Protein AF-A0A8C6W165-F1 (afdb_monomer_lite)

Foldseek 3Di:
DVVLVVVLVVCVVVVVVVVNVVSVCCCLVPDPQVVLVVVVHDRQFDPDPDDGDRPPVSVVVSVVVVVVVVVVVVVVVVVVVVVVVVVVVVVVVVVVVVVVVVVVVVVVVVVVVVVVVVVVVVVVVVVVVVVVVVVVVVVVVVVVVVVVVVVVVVVVVVVVVVVVVVVVVVVVVVVVVVVVVPVPDDDPDDDPDDPPNDDDPDDDPVVVVVVVVVVVVVVVVVVVVVVVVVVVVVVVVVVVVVVVVVLVVVVVVLVVVVVVVVPDDDDDDDDDDDDDDPDDPPSVVSVVVVVVVVVVVVVVVVVVVVVVVVVVVVVVVVVVVVVPPDDDDDDDPVVVVVVVVVVVVVVVVVVVVVVVVVVVVVVVVPDDDPPVVVVVVVVVVVVVVVVVVVVVVVVVVVVVVVVVVVVVVVVVVVVVVVVVVVVVVVVVVVVVVVVVVVPPPPDDDDDDDDDDDDDDDDDDDDDDDDDDDDDDDDDDDDDDDDDDDDDDDDDDDDDDDDDDPPVPPPPPPDDDPPPPPVVVVVVVVVVVVVPD

Secondary structure (DSSP, 8-state):
-HHHHHHHHHHHHTT-HHHHHHHHHHHHHHS-HHHHHHTTPPPS----SS-----HHHHHHHHHHHHHHHHHHHHHHHHHHHHHHHHHHHHHHHHHHHHHHHHHHHHHHHHHHHHHHHHHHHHHHHHHHHHHHHHHHHHHHHHHHHHHHHHHHHHHHHHHHHHHHHHHHHHHHHHHHHHHHT-S----------TT--------HHHHHHHHHHHHHHHHHHHHHHHHHHHHHHHHHHHHHHHHHHHHHHHHHHHHHHHHTTSS---------------SSHHHHHHHHHHHHHHHHHHHHHHHHHHHHHHHHHHHHHHHHTTS-S------HHHHHHHHHHHHHHHHHHHHHHHHHHHHHHHHHTS---HHHHHHHHHHHHHHHHHHHHHHHHHHHHHHHHHHHHHHHHHHHHHHHHHHHHHHHHHHHHHHHHHHHHH-S-------------------------------------------------------PPPPTTTTSSSSS-----SSHHHHHHHHHHHHTT--

pLDDT: mean 71.34, std 24.35, range [23.73, 98.62]

Sequence (532 aa):
MILCCSLVLLLFCKGNTYFILHIISFFVLFLPVQEVSSLGLPPVWSELDGSSVLNVVAVLNRMYDLIQLHHKSLRTVENMEVEQLKLNSNVDFLKLTTTRLKEQLDVSKRENTGLLERERQLLLKVKSLQNCLKNEKEEVQKLQNIIASRASQYNHDMKRKEREFNKLKERLNQLLADKKERKQAIDVLNNIGRADGKRSLWKTEKTEAKHEGEMYKTLLNDYDSRQRELVLENAELKKVLHQMKKEMMSVLRSRKLSLRGEKADLSGTQAASEEDEEEVFDSELTCVHAREKLTNSIRLQWRRLKSHVERLDSQVSLTQMSKSTTGDPVPPRETCEKEMERLKLEIQQCKDFIQTQQHHLQQKLSTPCDEDAALLLNDSYMLQEKERLRGEWKNLEEQRTIFEKERSNFTEAAIRLSHERKVFEEDRATWLKHHFLSLSPFENSIKPQLSKSSSAILICECLSLNYSEADSSAQLAPEKLSSCYSNSTSSPSAFITSPSISNLQHTLDLIPENGYRVFICILISEAFMYCI

Radius of gyration: 58.94 Å; chains: 1; bounding box: 131×99×182 Å

InterPro domains:
  IPR021622 Afadin/alpha-actinin-binding [PF11559] (38-174)
  IPR052300 Adhesion and Centrosome-associated Protein [PTHR46507] (34-514)

Organism: Nothobranchius furzeri (NCBI:txid105023)

Structure (mmCIF, N/CA/C/O backbone):
data_AF-A0A8C6W165-F1
#
_entry.id   AF-A0A8C6W165-F1
#
loop_
_atom_site.group_PDB
_atom_site.id
_atom_site.type_symbol
_atom_site.label_atom_id
_atom_site.label_alt_id
_atom_site.label_comp_id
_atom_site.label_asym_id
_atom_site.label_entity_id
_atom_site.label_seq_id
_atom_site.pdbx_PDB_ins_code
_atom_site.Cartn_x
_atom_site.Cartn_y
_atom_site.Cartn_z
_atom_site.occupancy
_atom_site.B_iso_or_equiv
_atom_site.auth_seq_id
_atom_site.auth_comp_id
_atom_site.auth_asym_id
_atom_site.auth_atom_id
_atom_site.pdbx_PDB_model_num
ATOM 1 N N . MET A 1 1 ? 48.925 -4.201 -69.717 1.00 49.72 1 MET A N 1
ATOM 2 C CA . MET A 1 1 ? 48.669 -3.456 -70.973 1.00 49.72 1 MET A CA 1
ATOM 3 C C . MET A 1 1 ? 48.558 -1.943 -70.792 1.00 49.72 1 MET A C 1
ATOM 5 O O . MET A 1 1 ? 49.385 -1.242 -71.353 1.00 49.72 1 MET A O 1
ATOM 9 N N . ILE A 1 2 ? 47.596 -1.411 -70.027 1.00 48.66 2 ILE A N 1
ATOM 10 C CA . ILE A 1 2 ? 47.367 0.049 -69.945 1.00 48.66 2 ILE A CA 1
ATOM 11 C C . ILE A 1 2 ? 48.570 0.824 -69.388 1.00 48.66 2 ILE A C 1
ATOM 13 O O . ILE A 1 2 ? 48.956 1.818 -69.987 1.00 48.66 2 ILE A O 1
ATOM 17 N N . LEU A 1 3 ? 49.242 0.328 -68.339 1.00 48.75 3 LEU A N 1
ATOM 18 C CA . LEU A 1 3 ? 50.500 0.913 -67.841 1.00 48.75 3 LEU A CA 1
ATOM 19 C C . LEU A 1 3 ? 51.578 1.015 -68.929 1.00 48.75 3 LEU A C 1
ATOM 21 O O . LEU A 1 3 ? 52.300 2.004 -68.986 1.00 48.75 3 LEU A O 1
ATOM 25 N N . CYS A 1 4 ? 51.650 0.035 -69.830 1.00 52.03 4 CYS A N 1
ATOM 26 C CA . CYS A 1 4 ? 52.567 0.073 -70.963 1.00 52.03 4 CYS A CA 1
ATOM 27 C C . CYS A 1 4 ? 52.105 1.067 -72.040 1.00 52.03 4 CYS A C 1
ATOM 29 O O . CYS A 1 4 ? 52.939 1.808 -72.539 1.00 52.03 4 CYS A O 1
ATOM 31 N N . CYS A 1 5 ? 50.808 1.161 -72.359 1.00 52.84 5 CYS A N 1
ATOM 32 C CA . CYS A 1 5 ? 50.283 2.178 -73.286 1.00 52.84 5 CYS A CA 1
ATOM 33 C C . CYS A 1 5 ? 50.481 3.609 -72.755 1.00 52.84 5 CYS A C 1
ATOM 35 O O . CYS A 1 5 ? 50.868 4.499 -73.511 1.00 52.84 5 CYS A O 1
ATOM 37 N N . SER A 1 6 ? 50.285 3.831 -71.452 1.00 51.88 6 SER A N 1
ATOM 38 C CA . SER A 1 6 ? 50.582 5.104 -70.787 1.00 51.88 6 SER A CA 1
ATOM 39 C C . SER A 1 6 ? 52.080 5.413 -70.808 1.00 51.88 6 SER A C 1
ATOM 41 O O . SER A 1 6 ? 52.456 6.554 -71.062 1.00 51.88 6 SER A O 1
ATOM 43 N N . LEU A 1 7 ? 52.942 4.406 -70.624 1.00 58.00 7 LEU A N 1
ATOM 44 C CA . LEU A 1 7 ? 54.395 4.545 -70.750 1.00 58.00 7 LEU A CA 1
ATOM 45 C C . LEU A 1 7 ? 54.814 4.898 -72.190 1.00 58.00 7 LEU A C 1
ATOM 47 O O . LEU A 1 7 ? 55.673 5.755 -72.372 1.00 58.00 7 LEU A O 1
ATOM 51 N N . VAL A 1 8 ? 54.170 4.310 -73.208 1.00 57.06 8 VAL A N 1
ATOM 52 C CA . VAL A 1 8 ? 54.389 4.630 -74.635 1.00 57.06 8 VAL A CA 1
ATOM 53 C C . VAL A 1 8 ? 54.023 6.081 -74.942 1.00 57.06 8 VAL A C 1
ATOM 55 O O . VAL A 1 8 ? 54.823 6.786 -75.551 1.00 57.06 8 VAL A O 1
ATOM 58 N N . LEU A 1 9 ? 52.863 6.556 -74.478 1.00 54.78 9 LEU A N 1
ATOM 59 C CA . LEU A 1 9 ? 52.437 7.955 -74.634 1.00 54.78 9 LEU A CA 1
ATOM 60 C C . LEU A 1 9 ? 53.373 8.935 -73.905 1.00 54.78 9 LEU A C 1
ATOM 62 O O . LEU A 1 9 ? 53.714 9.987 -74.444 1.00 54.78 9 LEU A O 1
ATOM 66 N N . LEU A 1 10 ? 53.844 8.576 -72.707 1.00 56.03 10 LEU A N 1
ATOM 67 C CA . LEU A 1 10 ? 54.761 9.407 -71.921 1.00 56.03 10 LEU A CA 1
ATOM 68 C C . LEU A 1 10 ? 56.166 9.482 -72.545 1.00 56.03 10 LEU A C 1
ATOM 70 O O . LEU A 1 10 ? 56.818 10.526 -72.491 1.00 56.03 10 LEU A O 1
ATOM 74 N N . LEU A 1 11 ? 56.622 8.391 -73.168 1.00 57.50 11 LEU A N 1
ATOM 75 C CA . LEU A 1 11 ? 57.872 8.337 -73.931 1.00 57.50 11 LEU A CA 1
ATOM 76 C C . LEU A 1 11 ? 57.763 9.084 -75.271 1.00 57.50 11 LEU A C 1
ATOM 78 O O . LEU A 1 11 ? 58.738 9.718 -75.678 1.00 57.50 11 LEU A O 1
ATOM 82 N N . PHE A 1 12 ? 56.576 9.093 -75.896 1.00 57.16 12 PHE A N 1
ATOM 83 C CA . PHE A 1 12 ? 56.252 9.883 -77.094 1.00 57.16 12 PHE A CA 1
ATOM 84 C C . PHE A 1 12 ? 56.330 11.388 -76.839 1.00 57.16 12 PHE A C 1
ATOM 86 O O . PHE A 1 12 ? 57.016 12.093 -77.575 1.00 57.16 12 PHE A O 1
ATOM 93 N N . CYS A 1 13 ? 55.755 11.876 -75.736 1.00 54.22 13 CYS A N 1
ATOM 94 C CA . CYS A 1 13 ? 55.865 13.288 -75.350 1.00 54.22 13 CYS A CA 1
ATOM 95 C C . CYS A 1 13 ? 57.294 13.727 -74.979 1.00 54.22 13 CYS A C 1
ATOM 97 O O . CYS A 1 13 ? 57.603 14.913 -75.056 1.00 54.22 13 CYS A O 1
ATOM 99 N N . LYS A 1 14 ? 58.176 12.796 -74.587 1.00 61.28 14 LYS A N 1
ATOM 100 C CA . LYS A 1 14 ? 59.589 13.075 -74.267 1.00 61.28 14 LYS A CA 1
ATOM 101 C C . LYS A 1 14 ? 60.542 12.942 -75.464 1.00 61.28 14 LYS A C 1
ATOM 103 O O . LYS A 1 14 ? 61.747 13.077 -75.280 1.00 61.28 14 LYS A O 1
ATOM 108 N N . GLY A 1 15 ? 60.035 12.678 -76.673 1.00 51.34 15 GLY A N 1
ATOM 109 C CA . GLY A 1 15 ? 60.843 12.625 -77.901 1.00 51.34 15 GLY A CA 1
ATOM 110 C C . GLY A 1 15 ? 61.752 11.395 -78.037 1.00 51.34 15 GLY A C 1
ATOM 111 O O . GLY A 1 15 ? 62.608 11.364 -78.918 1.00 51.34 15 GLY A O 1
ATOM 112 N N . ASN A 1 16 ? 61.574 10.363 -77.206 1.00 60.22 16 ASN A N 1
ATOM 113 C CA . ASN A 1 16 ? 62.401 9.151 -77.233 1.00 60.22 16 ASN A CA 1
ATOM 114 C C . ASN A 1 16 ? 61.853 8.121 -78.238 1.00 60.22 16 ASN A C 1
ATOM 116 O O . ASN A 1 16 ? 61.288 7.091 -77.870 1.00 60.22 16 ASN A O 1
ATOM 120 N N . THR A 1 17 ? 62.038 8.392 -79.531 1.00 55.47 17 THR A N 1
ATOM 121 C CA . THR A 1 17 ? 61.533 7.578 -80.657 1.00 55.47 17 THR A CA 1
ATOM 122 C C . THR A 1 17 ? 62.023 6.126 -80.662 1.00 55.47 17 THR A C 1
ATOM 124 O O . THR A 1 17 ? 61.261 5.226 -81.013 1.00 55.47 17 THR A O 1
ATOM 127 N N . TYR A 1 18 ? 63.246 5.861 -80.194 1.00 56.12 18 TYR A N 1
ATOM 128 C CA . TYR A 1 18 ? 63.815 4.507 -80.130 1.00 56.12 18 TYR A CA 1
ATOM 129 C C . TYR A 1 18 ? 63.124 3.595 -79.107 1.00 56.12 18 TYR A C 1
ATOM 131 O O . TYR A 1 18 ? 62.830 2.438 -79.402 1.00 56.12 18 TYR A O 1
ATOM 139 N N . PHE A 1 19 ? 62.816 4.115 -77.918 1.00 56.06 19 PHE A N 1
ATOM 140 C CA . PHE A 1 19 ? 62.120 3.342 -76.884 1.00 56.06 19 PHE A CA 1
ATOM 141 C C . PHE A 1 19 ? 60.661 3.071 -77.262 1.00 56.06 19 PHE A C 1
ATOM 143 O O . PHE A 1 19 ? 60.118 2.020 -76.933 1.00 56.06 19 PHE A O 1
ATOM 150 N N . ILE A 1 20 ? 60.042 3.987 -78.005 1.00 57.22 20 ILE A N 1
ATOM 151 C CA . ILE A 1 20 ? 58.680 3.839 -78.520 1.00 57.22 20 ILE A CA 1
ATOM 152 C C . ILE A 1 20 ? 58.615 2.717 -79.553 1.00 57.22 20 ILE A C 1
ATOM 154 O O . ILE A 1 20 ? 57.743 1.862 -79.440 1.00 57.22 20 ILE A O 1
ATOM 158 N N . LEU A 1 21 ? 59.555 2.657 -80.507 1.00 55.78 21 LEU A N 1
ATOM 159 C CA . LEU A 1 21 ? 59.621 1.546 -81.463 1.00 55.78 21 LEU A CA 1
ATOM 160 C C . LEU A 1 21 ? 59.830 0.201 -80.761 1.00 55.78 21 LEU A C 1
ATOM 162 O O . LEU A 1 21 ? 59.211 -0.784 -81.150 1.00 55.78 21 LEU A O 1
ATOM 166 N N . HIS A 1 22 ? 60.658 0.153 -79.715 1.00 58.59 22 HIS A N 1
ATOM 167 C CA . HIS A 1 22 ? 60.914 -1.081 -78.973 1.00 58.59 22 HIS A CA 1
ATOM 168 C C . HIS A 1 22 ? 59.699 -1.547 -78.162 1.00 58.59 22 HIS A C 1
ATOM 170 O O . HIS A 1 22 ? 59.409 -2.741 -78.133 1.00 58.59 22 HIS A O 1
ATOM 176 N N . ILE A 1 23 ? 58.960 -0.623 -77.540 1.00 58.59 23 ILE A N 1
ATOM 177 C CA . ILE A 1 23 ? 57.744 -0.966 -76.793 1.00 58.59 23 ILE A CA 1
ATOM 178 C C . ILE A 1 23 ? 56.593 -1.304 -77.742 1.00 58.59 23 ILE A C 1
ATOM 180 O O . ILE A 1 23 ? 55.855 -2.238 -77.456 1.00 58.59 23 ILE A O 1
ATOM 184 N N . ILE A 1 24 ? 56.457 -0.613 -78.880 1.00 57.88 24 ILE A N 1
ATOM 185 C CA . ILE A 1 24 ? 55.482 -0.962 -79.925 1.00 57.88 24 ILE A CA 1
ATOM 186 C C . ILE A 1 24 ? 55.822 -2.328 -80.523 1.00 57.88 24 ILE A C 1
ATOM 188 O O . ILE A 1 24 ? 54.928 -3.150 -80.651 1.00 57.88 24 ILE A O 1
ATOM 192 N N . SER A 1 25 ? 57.091 -2.610 -80.824 1.00 56.66 25 SER A N 1
ATOM 193 C CA . SER A 1 25 ? 57.541 -3.923 -81.308 1.00 56.66 25 SER A CA 1
ATOM 194 C C . SER A 1 25 ? 57.253 -5.027 -80.286 1.00 56.66 25 SER A C 1
ATOM 196 O O . SER A 1 25 ? 56.673 -6.051 -80.631 1.00 56.66 25 SER A O 1
ATOM 198 N N . PHE A 1 26 ? 57.535 -4.782 -79.002 1.00 58.34 26 PHE A N 1
ATOM 199 C CA . PHE A 1 26 ? 57.177 -5.693 -77.915 1.00 58.34 26 PHE A CA 1
ATOM 200 C C . PHE A 1 26 ? 55.651 -5.859 -77.777 1.00 58.34 26 PHE A C 1
ATOM 202 O O . PHE A 1 26 ? 55.167 -6.962 -77.587 1.00 58.34 26 PHE A O 1
ATOM 209 N N . PHE A 1 27 ? 54.852 -4.806 -77.945 1.00 58.66 27 PHE A N 1
ATOM 210 C CA . PHE A 1 27 ? 53.387 -4.912 -77.926 1.00 58.66 27 PHE A CA 1
ATOM 211 C C . PHE A 1 27 ? 52.831 -5.679 -79.126 1.00 58.66 27 PHE A C 1
ATOM 213 O O . PHE A 1 27 ? 51.920 -6.480 -78.981 1.00 58.66 27 PHE A O 1
ATOM 220 N N . VAL A 1 28 ? 53.373 -5.433 -80.313 1.00 57.94 28 VAL A N 1
ATOM 221 C CA . VAL A 1 28 ? 52.903 -6.003 -81.576 1.00 57.94 28 VAL A CA 1
ATOM 222 C C . VAL A 1 28 ? 53.324 -7.472 -81.714 1.00 57.94 28 VAL A C 1
ATOM 224 O O . VAL A 1 28 ? 52.567 -8.256 -82.280 1.00 57.94 28 VAL A O 1
ATOM 227 N N . LEU A 1 29 ? 54.481 -7.863 -81.165 1.00 55.69 29 LEU A N 1
ATOM 228 C CA . LEU A 1 29 ? 54.996 -9.239 -81.220 1.00 55.69 29 LEU A CA 1
ATOM 229 C C . LEU A 1 29 ? 54.637 -10.102 -79.999 1.00 55.69 29 LEU A C 1
ATOM 231 O O . LEU A 1 29 ? 54.597 -11.321 -80.136 1.00 55.69 29 LEU A O 1
ATOM 235 N N . PHE A 1 30 ? 54.397 -9.514 -78.820 1.00 52.31 30 PHE A N 1
ATOM 236 C CA . PHE A 1 30 ? 54.213 -10.266 -77.565 1.00 52.31 30 PHE A CA 1
ATOM 237 C C . PHE A 1 30 ? 52.807 -10.189 -76.956 1.00 52.31 30 PHE A C 1
ATOM 239 O O . PHE A 1 30 ? 52.555 -10.897 -75.983 1.00 52.31 30 PHE A O 1
ATOM 246 N N . LEU A 1 31 ? 51.877 -9.391 -77.501 1.00 55.41 31 LEU A N 1
ATOM 247 C CA . LEU A 1 31 ? 50.461 -9.560 -77.163 1.00 55.41 31 LEU A CA 1
ATOM 248 C C . LEU A 1 31 ? 49.891 -10.709 -77.987 1.00 55.41 31 LEU A C 1
ATOM 250 O O . LEU A 1 31 ? 49.778 -10.572 -79.210 1.00 55.41 31 LEU A O 1
ATOM 254 N N . PRO A 1 32 ? 49.517 -11.837 -77.363 1.00 55.16 32 PRO A N 1
ATOM 255 C CA . PRO A 1 32 ? 48.871 -12.904 -78.095 1.00 55.16 32 PRO A CA 1
ATOM 256 C C . PRO A 1 32 ? 47.586 -12.339 -78.707 1.00 55.16 32 PRO A C 1
ATOM 258 O O . PRO A 1 32 ? 46.716 -11.816 -78.013 1.00 55.16 32 PRO A O 1
ATOM 261 N N . VAL A 1 33 ? 47.452 -12.469 -80.028 1.00 57.72 33 VAL A N 1
ATOM 262 C CA . VAL A 1 33 ? 46.254 -12.123 -80.820 1.00 57.72 33 VAL A CA 1
ATOM 263 C C . VAL A 1 33 ? 44.963 -12.680 -80.184 1.00 57.72 33 VAL A C 1
ATOM 265 O O . VAL A 1 33 ? 43.876 -12.123 -80.351 1.00 57.72 33 VAL A O 1
ATOM 268 N N . GLN A 1 34 ? 45.098 -13.740 -79.385 1.00 55.94 34 GLN A N 1
ATOM 269 C CA . GLN A 1 34 ? 44.056 -14.377 -78.589 1.00 55.94 34 GLN A CA 1
ATOM 270 C C . GLN A 1 34 ? 43.494 -13.508 -77.446 1.00 55.94 34 GLN A C 1
ATOM 272 O O . GLN A 1 34 ? 42.291 -13.562 -77.204 1.00 55.94 34 GLN A O 1
ATOM 277 N N . GLU A 1 35 ? 44.303 -12.674 -76.785 1.00 62.69 35 GLU A N 1
ATOM 278 C CA . GLU A 1 35 ? 43.838 -11.748 -75.734 1.00 62.69 35 GLU A CA 1
ATOM 279 C C . GLU A 1 35 ? 43.100 -10.535 -76.312 1.00 62.69 35 GLU A C 1
ATOM 281 O O . GLU A 1 35 ? 42.141 -10.038 -75.732 1.00 62.69 35 GLU A O 1
ATOM 286 N N . VAL A 1 36 ? 43.501 -10.063 -77.493 1.00 65.00 36 VAL A N 1
ATOM 287 C CA . VAL A 1 36 ? 42.789 -8.974 -78.183 1.00 65.00 36 VAL A CA 1
ATOM 288 C C . VAL A 1 36 ? 41.444 -9.473 -78.730 1.00 65.00 36 VAL A C 1
ATOM 290 O O . VAL A 1 36 ? 40.435 -8.772 -78.638 1.00 65.00 36 VAL A O 1
ATOM 293 N N . SER A 1 37 ? 41.408 -10.719 -79.214 1.00 66.25 37 SER A N 1
ATOM 294 C CA . SER A 1 37 ? 40.183 -11.372 -79.694 1.00 66.25 37 SER A CA 1
ATOM 295 C C . SER A 1 37 ? 39.204 -11.702 -78.560 1.00 66.25 37 SER A C 1
ATOM 297 O O . SER A 1 37 ? 37.994 -11.597 -78.755 1.00 66.25 37 SER A O 1
ATOM 299 N N . SER A 1 38 ? 39.689 -12.048 -77.358 1.00 70.50 38 SER A N 1
ATOM 300 C CA . SER A 1 38 ? 38.830 -12.293 -76.186 1.00 70.50 38 SER A CA 1
ATOM 301 C C . SER A 1 38 ? 38.177 -11.019 -75.637 1.00 70.50 38 SER A C 1
ATOM 303 O O . SER A 1 38 ? 37.124 -11.092 -75.007 1.00 70.50 38 SER A O 1
ATOM 305 N N . LEU A 1 39 ? 38.743 -9.847 -75.945 1.00 69.88 39 LEU A N 1
ATOM 306 C CA . LEU A 1 39 ? 38.143 -8.532 -75.694 1.00 69.88 39 LEU A CA 1
ATOM 307 C C . LEU A 1 39 ? 37.155 -8.096 -76.796 1.00 69.88 39 LEU A C 1
ATOM 309 O O . LEU A 1 39 ? 36.634 -6.981 -76.749 1.00 69.88 39 LEU A O 1
ATOM 313 N N . GLY A 1 40 ? 36.889 -8.959 -77.786 1.00 73.12 40 GLY A N 1
ATOM 314 C CA . GLY A 1 40 ? 35.951 -8.707 -78.883 1.00 73.12 40 GLY A CA 1
ATOM 315 C C . GLY A 1 40 ? 36.491 -7.795 -79.990 1.00 73.12 40 GLY A C 1
ATOM 316 O O . GLY A 1 40 ? 35.711 -7.312 -80.811 1.00 73.12 40 GLY A O 1
ATOM 317 N N . LEU A 1 41 ? 37.805 -7.538 -80.027 1.00 73.44 41 LEU A N 1
ATOM 318 C CA . LEU A 1 41 ? 38.436 -6.697 -81.045 1.00 73.44 41 LEU A CA 1
ATOM 319 C C . LEU A 1 41 ? 38.991 -7.557 -82.203 1.00 73.44 41 LEU A C 1
ATOM 321 O O . LEU A 1 41 ? 39.670 -8.552 -81.950 1.00 73.44 41 LEU A O 1
ATOM 325 N N . PRO A 1 42 ? 38.751 -7.187 -83.477 1.00 68.12 42 PRO A N 1
ATOM 326 C CA . PRO A 1 42 ? 39.284 -7.913 -84.632 1.00 68.12 42 PRO A CA 1
ATOM 327 C C . PRO A 1 42 ? 40.824 -7.925 -84.680 1.00 68.12 42 PRO A C 1
ATOM 329 O O . PRO A 1 42 ? 41.439 -6.900 -84.354 1.00 68.12 42 PRO A O 1
ATOM 332 N N . PRO A 1 43 ? 41.454 -9.025 -85.142 1.00 65.88 43 PRO A N 1
ATOM 333 C CA . PRO A 1 43 ? 42.908 -9.148 -85.212 1.00 65.88 43 PRO A CA 1
ATOM 334 C C . PRO A 1 43 ? 43.525 -8.094 -86.143 1.00 65.88 43 PRO A C 1
ATOM 336 O O . PRO A 1 43 ? 42.925 -7.674 -87.131 1.00 65.88 43 PRO A O 1
ATOM 339 N N . VAL A 1 44 ? 44.738 -7.648 -85.806 1.00 61.09 44 VAL A N 1
ATOM 340 C CA . VAL A 1 44 ? 45.430 -6.526 -86.476 1.00 61.09 44 VAL A CA 1
ATOM 341 C C . VAL A 1 44 ? 46.261 -6.979 -87.688 1.00 61.09 44 VAL A C 1
ATOM 343 O O . VAL A 1 44 ? 46.766 -6.156 -88.448 1.00 61.09 44 VAL A O 1
ATOM 346 N N . TRP A 1 45 ? 46.362 -8.293 -87.897 1.00 59.38 45 TRP A N 1
ATOM 347 C CA . TRP A 1 45 ? 47.116 -8.922 -88.976 1.00 59.38 45 TRP A CA 1
ATOM 348 C C . TRP A 1 45 ? 46.157 -9.537 -89.996 1.00 59.38 45 TRP A C 1
ATOM 350 O O . TRP A 1 45 ? 45.213 -10.232 -89.624 1.00 59.38 45 TRP A O 1
ATOM 360 N N . SER A 1 46 ? 46.404 -9.299 -91.281 1.00 53.97 46 SER A N 1
ATOM 361 C CA . SER A 1 46 ? 45.824 -10.085 -92.371 1.00 53.97 46 SER A CA 1
ATOM 362 C C . SER A 1 46 ? 46.965 -10.844 -93.032 1.00 53.97 46 SER A C 1
ATOM 364 O O . SER A 1 46 ? 47.857 -10.220 -93.601 1.00 53.97 46 SER A O 1
ATOM 366 N N . GLU A 1 47 ? 46.970 -12.174 -92.926 1.00 49.97 47 GLU A N 1
ATOM 367 C CA . GLU A 1 47 ? 47.846 -13.013 -93.745 1.00 49.97 47 GLU A CA 1
ATOM 368 C C . GLU A 1 47 ? 47.312 -12.991 -95.176 1.00 49.97 47 GLU A C 1
ATOM 370 O O . GLU A 1 47 ? 46.454 -13.784 -95.557 1.00 49.97 47 GLU A O 1
ATOM 375 N N . LEU A 1 48 ? 47.790 -12.032 -95.962 1.00 48.25 48 LEU A N 1
ATOM 376 C CA . LEU A 1 48 ? 47.686 -12.097 -97.408 1.00 48.25 48 LEU A CA 1
ATOM 377 C C . LEU A 1 48 ? 49.105 -12.013 -97.977 1.00 48.25 48 LEU A C 1
ATOM 379 O O . LEU A 1 48 ? 49.747 -10.970 -97.914 1.00 48.25 48 LEU A O 1
ATOM 383 N N . ASP A 1 49 ? 49.566 -13.155 -98.482 1.00 42.59 49 ASP A N 1
ATOM 384 C CA . ASP A 1 49 ? 50.740 -13.343 -99.339 1.00 42.59 49 ASP A CA 1
ATOM 385 C C . ASP A 1 49 ? 52.099 -12.857 -98.787 1.00 42.59 49 ASP A C 1
ATOM 387 O O . ASP A 1 49 ? 52.606 -11.793 -99.131 1.00 42.59 49 ASP A O 1
ATOM 391 N N . GLY A 1 50 ? 52.731 -13.685 -97.942 1.00 50.88 50 GLY A N 1
ATOM 392 C CA . GLY A 1 50 ? 54.195 -13.748 -97.754 1.00 50.88 50 GLY A CA 1
ATOM 393 C C . GLY A 1 50 ? 54.933 -12.513 -97.208 1.00 50.88 50 GLY A C 1
ATOM 394 O O . GLY A 1 50 ? 56.134 -12.592 -96.958 1.00 50.88 50 GLY A O 1
ATOM 395 N N . SER A 1 51 ? 54.252 -11.389 -96.987 1.00 50.38 51 SER A N 1
ATOM 396 C CA . SER A 1 51 ? 54.809 -10.147 -96.453 1.00 50.38 51 SER A CA 1
ATOM 397 C C . SER A 1 51 ? 53.873 -9.600 -95.380 1.00 50.38 51 SER A C 1
ATOM 399 O O . SER A 1 51 ? 52.801 -9.073 -95.669 1.00 50.38 51 SER A O 1
ATOM 401 N N . SER A 1 52 ? 54.262 -9.739 -94.111 1.00 54.94 52 SER A N 1
ATOM 402 C CA . SER A 1 52 ? 53.511 -9.222 -92.964 1.00 54.94 52 SER A CA 1
ATOM 403 C C . SER A 1 52 ? 53.605 -7.691 -92.903 1.00 54.94 52 SER A C 1
ATOM 405 O O . SER A 1 52 ? 54.367 -7.130 -92.110 1.00 54.94 52 SER A O 1
ATOM 407 N N . VAL A 1 53 ? 52.867 -6.985 -93.760 1.00 57.06 53 VAL A N 1
ATOM 408 C CA . VAL A 1 53 ? 52.816 -5.520 -93.726 1.00 57.06 53 VAL A CA 1
ATOM 409 C C . VAL A 1 53 ? 51.861 -5.087 -92.616 1.00 57.06 53 VAL A C 1
ATOM 411 O O . VAL A 1 53 ? 50.639 -5.154 -92.743 1.00 57.06 53 VAL A O 1
ATOM 414 N N . LEU A 1 54 ? 52.433 -4.641 -91.499 1.00 63.38 54 LEU A N 1
ATOM 415 C CA . LEU A 1 54 ? 51.694 -4.086 -90.370 1.00 63.38 54 LEU A CA 1
ATOM 416 C C . LEU A 1 54 ? 50.982 -2.793 -90.793 1.00 63.38 54 LEU A C 1
ATOM 418 O O . LEU A 1 54 ? 51.621 -1.774 -91.066 1.00 63.38 54 LEU A O 1
ATOM 422 N N . ASN A 1 55 ? 49.650 -2.801 -90.805 1.00 72.12 55 ASN A N 1
ATOM 423 C CA . ASN A 1 55 ? 48.877 -1.593 -91.068 1.00 72.12 55 ASN A CA 1
ATOM 424 C C . ASN A 1 55 ? 48.874 -0.695 -89.818 1.00 72.12 55 ASN A C 1
ATOM 426 O O . ASN A 1 55 ? 48.077 -0.882 -88.899 1.00 72.12 55 ASN A O 1
ATOM 430 N N . VAL A 1 56 ? 49.765 0.300 -89.796 1.00 72.75 56 VAL A N 1
ATOM 431 C CA . VAL A 1 56 ? 49.929 1.252 -88.682 1.00 72.75 56 VAL A CA 1
ATOM 432 C C . VAL A 1 56 ? 48.611 1.945 -88.311 1.00 72.75 56 VAL A C 1
ATOM 434 O O . VAL A 1 56 ? 48.336 2.148 -87.131 1.00 72.75 56 VAL A O 1
ATOM 437 N N . VAL A 1 57 ? 47.758 2.256 -89.293 1.00 75.94 57 VAL A N 1
ATOM 438 C CA . VAL A 1 57 ? 46.443 2.878 -89.059 1.00 75.94 57 VAL A CA 1
ATOM 439 C C . VAL A 1 57 ? 45.495 1.903 -88.355 1.00 75.94 57 VAL A C 1
ATOM 441 O O . VAL A 1 57 ? 44.808 2.291 -87.411 1.00 75.94 57 VAL A O 1
ATOM 444 N N . ALA A 1 58 ? 45.493 0.625 -88.748 1.00 74.12 58 ALA A N 1
ATOM 445 C CA . ALA A 1 58 ? 44.713 -0.412 -88.072 1.00 74.12 58 ALA A CA 1
ATOM 446 C C . ALA A 1 58 ? 45.186 -0.629 -86.624 1.00 74.12 58 ALA A C 1
ATOM 448 O O . ALA A 1 58 ? 44.356 -0.732 -85.724 1.00 74.12 58 ALA A O 1
ATOM 449 N N . VAL A 1 59 ? 46.502 -0.619 -86.376 1.00 73.25 59 VAL A N 1
ATOM 450 C CA . VAL A 1 59 ? 47.078 -0.706 -85.021 1.00 73.25 59 VAL A CA 1
ATOM 451 C C . VAL A 1 59 ? 46.656 0.492 -84.164 1.00 73.25 59 VAL A C 1
ATOM 453 O O . VAL A 1 59 ? 46.194 0.306 -83.039 1.00 73.25 59 VAL A O 1
ATOM 456 N N . LEU A 1 60 ? 46.769 1.719 -84.684 1.00 76.44 60 LEU A N 1
ATOM 457 C CA . LEU A 1 60 ? 46.386 2.942 -83.967 1.00 76.44 60 LEU A CA 1
ATOM 458 C C . LEU A 1 60 ? 44.892 2.969 -83.627 1.00 76.44 60 LEU A C 1
ATOM 460 O O . LEU A 1 60 ? 44.539 3.256 -82.484 1.00 76.44 60 LEU A O 1
ATOM 464 N N . ASN A 1 61 ? 44.027 2.607 -84.577 1.00 81.12 61 ASN A N 1
ATOM 465 C CA . ASN A 1 61 ? 42.585 2.513 -84.341 1.00 81.12 61 ASN A CA 1
ATOM 466 C C . ASN A 1 61 ? 42.253 1.455 -83.278 1.00 81.12 61 ASN A C 1
ATOM 468 O O . ASN A 1 61 ? 41.408 1.693 -82.424 1.00 81.12 61 ASN A O 1
ATOM 472 N N . ARG A 1 62 ? 42.968 0.323 -83.253 1.00 76.25 62 ARG A N 1
ATOM 473 C CA . ARG A 1 62 ? 42.769 -0.726 -82.237 1.00 76.25 62 ARG A CA 1
ATOM 474 C C . ARG A 1 62 ? 43.259 -0.316 -80.857 1.00 76.25 62 ARG A C 1
ATOM 476 O O . ARG A 1 62 ? 42.600 -0.614 -79.865 1.00 76.25 62 ARG A O 1
ATOM 483 N N . MET A 1 63 ? 44.375 0.405 -80.777 1.00 74.69 63 MET A N 1
ATOM 484 C CA . MET A 1 63 ? 44.821 1.006 -79.519 1.00 74.69 63 MET A CA 1
ATOM 485 C C . MET A 1 63 ? 43.818 2.052 -79.022 1.00 74.69 63 MET A C 1
ATOM 487 O O . MET A 1 63 ? 43.525 2.086 -77.829 1.00 74.69 63 MET A O 1
ATOM 491 N N . TYR A 1 64 ? 43.249 2.859 -79.922 1.00 80.19 64 TYR A N 1
ATOM 492 C CA . TYR A 1 64 ? 42.176 3.793 -79.584 1.00 80.19 64 TYR A CA 1
ATOM 493 C C . TYR A 1 64 ? 40.929 3.063 -79.061 1.00 80.19 64 TYR A C 1
ATOM 495 O O . TYR A 1 64 ? 40.451 3.398 -77.977 1.00 80.19 64 TYR A O 1
ATOM 503 N N . ASP A 1 65 ? 40.456 2.024 -79.758 1.00 83.31 65 ASP A N 1
ATOM 504 C CA . ASP A 1 65 ? 39.320 1.193 -79.333 1.00 83.31 65 ASP A CA 1
ATOM 505 C C . ASP A 1 65 ? 39.556 0.582 -77.945 1.00 83.31 65 ASP A C 1
ATOM 507 O O . ASP A 1 65 ? 38.671 0.611 -77.089 1.00 83.31 65 ASP A O 1
ATOM 511 N N . LEU A 1 66 ? 40.766 0.076 -77.689 1.00 82.56 66 LEU A N 1
ATOM 512 C CA . LEU A 1 66 ? 41.136 -0.511 -76.405 1.00 82.56 66 LEU A CA 1
ATOM 513 C C . LEU A 1 66 ? 41.170 0.524 -75.275 1.00 82.56 66 LEU A C 1
ATOM 515 O O . LEU A 1 66 ? 40.696 0.245 -74.175 1.00 82.56 66 LEU A O 1
ATOM 519 N N . ILE A 1 67 ? 41.699 1.724 -75.529 1.00 82.56 67 ILE A N 1
ATOM 520 C CA . ILE A 1 67 ? 41.682 2.823 -74.553 1.00 82.56 67 ILE A CA 1
ATOM 521 C C . ILE A 1 67 ? 40.235 3.228 -74.249 1.00 82.56 67 ILE A C 1
ATOM 523 O O . ILE A 1 67 ? 39.877 3.419 -73.086 1.00 82.56 67 ILE A O 1
ATOM 527 N N . GLN A 1 68 ? 39.374 3.306 -75.268 1.00 87.75 68 GLN A N 1
ATOM 528 C CA . GLN A 1 68 ? 37.952 3.596 -75.079 1.00 87.75 68 GLN A CA 1
ATOM 529 C C . GLN A 1 68 ? 37.240 2.493 -74.288 1.00 87.75 68 GLN A C 1
ATOM 531 O O . GLN A 1 68 ? 36.440 2.799 -73.399 1.00 87.75 68 GLN A O 1
ATOM 536 N N . LEU A 1 69 ? 37.538 1.223 -74.573 1.00 86.56 69 LEU A N 1
ATOM 537 C CA . LEU A 1 69 ? 37.014 0.079 -73.829 1.00 86.56 69 LEU A CA 1
ATOM 538 C C . LEU A 1 69 ? 37.469 0.120 -72.367 1.00 86.56 69 LEU A C 1
ATOM 540 O O . LEU A 1 69 ? 36.642 -0.029 -71.472 1.00 86.56 69 LEU A O 1
ATOM 544 N N . HIS A 1 70 ? 38.745 0.415 -72.116 1.00 85.94 70 HIS A N 1
ATOM 545 C CA . HIS A 1 70 ? 39.280 0.578 -70.769 1.00 85.94 70 HIS A CA 1
ATOM 546 C C . HIS A 1 70 ? 38.595 1.723 -70.013 1.00 85.94 70 HIS A C 1
ATOM 548 O O . HIS A 1 70 ? 38.155 1.523 -68.888 1.00 85.94 70 HIS A O 1
ATOM 554 N N . HIS A 1 71 ? 38.415 2.899 -70.625 1.00 90.38 71 HIS A N 1
ATOM 555 C CA . HIS A 1 71 ? 37.688 4.006 -69.990 1.00 90.38 71 HIS A CA 1
ATOM 556 C C . HIS A 1 71 ? 36.217 3.668 -69.710 1.00 90.38 71 HIS A C 1
ATOM 558 O O . HIS A 1 71 ? 35.660 4.105 -68.704 1.00 90.38 71 HIS A O 1
ATOM 564 N N . LYS A 1 72 ? 35.551 2.911 -70.592 1.00 94.38 72 LYS A N 1
ATOM 565 C CA . LYS A 1 72 ? 34.195 2.402 -70.329 1.00 94.38 72 LYS A CA 1
ATOM 566 C C . LYS A 1 72 ? 34.197 1.424 -69.151 1.00 94.38 72 LYS A C 1
ATOM 568 O O . LYS A 1 72 ? 33.390 1.608 -68.250 1.00 94.38 72 LYS A O 1
ATOM 573 N N . SER A 1 73 ? 35.126 0.467 -69.134 1.00 91.12 73 SER A N 1
ATOM 574 C CA . SER A 1 73 ? 35.291 -0.505 -68.048 1.00 91.12 73 SER A CA 1
ATOM 575 C C . SER A 1 73 ? 35.567 0.178 -66.708 1.00 91.12 73 SER A C 1
ATOM 577 O O . SER A 1 73 ? 34.969 -0.186 -65.700 1.00 91.12 73 SER A O 1
ATOM 579 N N . LEU A 1 74 ? 36.437 1.189 -66.691 1.00 93.50 74 LEU A N 1
ATOM 580 C CA . LEU A 1 74 ? 36.763 1.934 -65.480 1.00 93.50 74 LEU A CA 1
ATOM 581 C C . LEU A 1 74 ? 35.525 2.653 -64.938 1.00 93.50 74 LEU A C 1
ATOM 583 O O . LEU A 1 74 ? 35.168 2.444 -63.787 1.00 93.50 74 LEU A O 1
ATOM 587 N N . ARG A 1 75 ? 34.785 3.370 -65.797 1.00 96.44 75 ARG A N 1
ATOM 588 C CA . ARG A 1 75 ? 33.515 4.005 -65.407 1.00 96.44 75 ARG A CA 1
ATOM 589 C C . ARG A 1 75 ? 32.485 3.004 -64.892 1.00 96.44 75 ARG A C 1
ATOM 591 O O . ARG A 1 75 ? 31.750 3.313 -63.963 1.00 96.44 75 ARG A O 1
ATOM 598 N N . THR A 1 76 ? 32.395 1.809 -65.483 1.00 96.06 76 THR A N 1
ATOM 599 C CA . THR A 1 76 ? 31.484 0.777 -64.966 1.00 96.06 76 THR A CA 1
ATOM 600 C C . THR A 1 76 ? 31.907 0.278 -63.590 1.00 96.06 76 THR A C 1
ATOM 602 O O . THR A 1 76 ? 31.038 0.088 -62.747 1.00 96.06 76 THR A O 1
ATOM 605 N N . VAL A 1 77 ? 33.210 0.109 -63.342 1.00 96.00 77 VAL A N 1
ATOM 606 C CA . VAL A 1 77 ? 33.734 -0.285 -62.025 1.00 96.00 77 VAL A CA 1
ATOM 607 C C . VAL A 1 77 ? 33.482 0.813 -60.996 1.00 96.00 77 VAL A C 1
ATOM 609 O O . VAL A 1 77 ? 32.873 0.526 -59.974 1.00 96.00 77 VAL A O 1
ATOM 612 N N . GLU A 1 78 ? 33.821 2.066 -61.300 1.00 96.19 78 GLU A N 1
ATOM 613 C CA . GLU A 1 78 ? 33.552 3.223 -60.431 1.00 96.19 78 GLU A CA 1
ATOM 614 C C . GLU A 1 78 ? 32.056 3.335 -60.086 1.00 96.19 78 GLU A C 1
ATOM 616 O O . GLU A 1 78 ? 31.687 3.517 -58.926 1.00 96.19 78 GLU A O 1
ATOM 621 N N . ASN A 1 79 ? 31.167 3.158 -61.071 1.00 97.25 79 ASN A N 1
ATOM 622 C CA . ASN A 1 79 ? 29.722 3.149 -60.830 1.00 97.25 79 ASN A CA 1
ATOM 623 C C . ASN A 1 79 ? 29.298 1.993 -59.908 1.00 97.25 79 ASN A C 1
ATOM 625 O O . ASN A 1 79 ? 28.480 2.201 -59.014 1.00 97.25 79 ASN A O 1
ATOM 629 N N . MET A 1 80 ? 29.845 0.787 -60.101 1.00 97.38 80 MET A N 1
ATOM 630 C CA . MET A 1 80 ? 29.564 -0.359 -59.227 1.00 97.38 80 MET A CA 1
ATOM 631 C C . MET A 1 80 ? 30.073 -0.131 -57.799 1.00 97.38 80 MET A C 1
ATOM 633 O O . MET A 1 80 ? 29.366 -0.473 -56.856 1.00 97.38 80 MET A O 1
ATOM 637 N N . GLU A 1 81 ? 31.248 0.477 -57.624 1.00 97.25 81 GLU A N 1
ATOM 638 C CA . GLU A 1 81 ? 31.800 0.830 -56.309 1.00 97.25 81 GLU A CA 1
ATOM 639 C C . GLU A 1 81 ? 30.913 1.852 -55.584 1.00 97.25 81 GLU A C 1
ATOM 641 O O . GLU A 1 81 ? 30.612 1.693 -54.400 1.00 97.25 81 GLU A O 1
ATOM 646 N N . VAL A 1 82 ? 30.415 2.868 -56.298 1.00 97.38 82 VAL A N 1
ATOM 647 C CA . VAL A 1 82 ? 29.467 3.847 -55.741 1.00 97.38 82 VAL A CA 1
ATOM 648 C C . VAL A 1 82 ? 28.160 3.175 -55.315 1.00 97.38 82 VAL A C 1
ATOM 650 O O . VAL A 1 82 ? 27.668 3.434 -54.214 1.00 97.38 82 VAL A O 1
ATOM 653 N N . GLU A 1 83 ? 27.594 2.300 -56.147 1.00 97.12 83 GLU A N 1
ATOM 654 C CA . GLU A 1 83 ? 26.379 1.559 -55.790 1.00 97.12 83 GLU A CA 1
ATOM 655 C C . GLU A 1 83 ? 26.616 0.597 -54.618 1.00 97.12 83 GLU A C 1
ATOM 657 O O . GLU A 1 83 ? 25.774 0.495 -53.724 1.00 97.12 83 GLU A O 1
ATOM 662 N N . GLN A 1 84 ? 27.785 -0.041 -54.546 1.00 97.25 84 GLN A N 1
ATOM 663 C CA . GLN A 1 84 ? 28.170 -0.879 -53.413 1.00 97.25 84 GLN A CA 1
ATOM 664 C C . GLN A 1 84 ? 28.243 -0.069 -52.112 1.00 97.25 84 GLN A C 1
ATOM 666 O O . GLN A 1 84 ? 27.725 -0.513 -51.087 1.00 97.25 84 GLN A O 1
ATOM 671 N N . LEU A 1 85 ? 28.828 1.132 -52.137 1.00 97.88 85 LEU A N 1
ATOM 672 C CA . LEU A 1 85 ? 28.871 2.021 -50.971 1.00 97.88 85 LEU A CA 1
ATOM 673 C C . LEU A 1 85 ? 27.466 2.449 -50.525 1.00 97.88 85 LEU A C 1
ATOM 675 O O . LEU A 1 85 ? 27.173 2.430 -49.326 1.00 97.88 85 LEU A O 1
ATOM 679 N N . LYS A 1 86 ? 26.572 2.772 -51.469 1.00 98.00 86 LYS A N 1
ATOM 680 C CA . LYS A 1 86 ? 25.165 3.087 -51.165 1.00 98.00 86 LYS A CA 1
ATOM 681 C C . LYS A 1 86 ? 24.443 1.898 -50.529 1.00 98.00 86 LYS A C 1
ATOM 683 O O . LYS A 1 86 ? 23.765 2.066 -49.517 1.00 98.00 86 LYS A O 1
ATOM 688 N N . LEU A 1 87 ? 24.600 0.698 -51.091 1.00 97.94 87 LEU A N 1
ATOM 689 C CA . LEU A 1 87 ? 24.000 -0.524 -50.552 1.00 97.94 87 LEU A CA 1
ATOM 690 C C . LEU A 1 87 ? 24.533 -0.847 -49.153 1.00 97.94 87 LEU A C 1
ATOM 692 O O . LEU A 1 87 ? 23.737 -1.161 -48.271 1.00 97.94 87 LEU A O 1
ATOM 696 N N . ASN A 1 88 ? 25.839 -0.704 -48.918 1.00 97.88 88 ASN A N 1
ATOM 697 C CA . ASN A 1 88 ? 26.435 -0.893 -47.595 1.00 97.88 88 ASN A CA 1
ATOM 698 C C . ASN A 1 88 ? 25.847 0.087 -46.569 1.00 97.88 88 ASN A C 1
ATOM 700 O O . ASN A 1 88 ? 25.405 -0.337 -45.503 1.00 97.88 88 ASN A O 1
ATOM 704 N N . SER A 1 89 ? 25.739 1.374 -46.920 1.00 97.94 89 SER A N 1
ATOM 705 C CA . SER A 1 89 ? 25.114 2.382 -46.054 1.00 97.94 89 SER A CA 1
ATOM 706 C C . SER A 1 89 ? 23.647 2.054 -45.741 1.00 97.94 89 SER A C 1
ATOM 708 O O . SER A 1 89 ? 23.226 2.143 -44.585 1.00 97.94 89 SER A O 1
ATOM 710 N N . ASN A 1 90 ? 22.880 1.599 -46.737 1.00 98.12 90 ASN A N 1
ATOM 711 C CA . ASN A 1 90 ? 21.496 1.161 -46.540 1.00 98.12 90 ASN A CA 1
ATOM 712 C C . ASN A 1 90 ? 21.404 -0.057 -45.613 1.00 98.12 90 ASN A C 1
ATOM 714 O O . ASN A 1 90 ? 20.536 -0.105 -44.742 1.00 98.12 90 ASN A O 1
ATOM 718 N N . VAL A 1 91 ? 22.294 -1.038 -45.775 1.00 98.19 91 VAL A N 1
ATOM 719 C CA . VAL A 1 91 ? 22.361 -2.218 -44.905 1.00 98.19 91 VAL A CA 1
ATOM 720 C C . VAL A 1 91 ? 22.660 -1.808 -43.465 1.00 98.19 91 VAL A C 1
ATOM 722 O O . VAL A 1 91 ? 22.011 -2.309 -42.549 1.00 98.19 91 VAL A O 1
ATOM 725 N N . ASP A 1 92 ? 23.588 -0.881 -43.246 1.00 98.06 92 ASP A N 1
ATOM 726 C CA . ASP A 1 92 ? 23.922 -0.407 -41.902 1.00 98.06 92 ASP A CA 1
ATOM 727 C C . ASP A 1 92 ? 22.768 0.376 -41.264 1.00 98.06 92 ASP A C 1
ATOM 729 O O . ASP A 1 92 ? 22.442 0.157 -40.094 1.00 98.06 92 ASP A O 1
ATOM 733 N N . PHE A 1 93 ? 22.058 1.195 -42.044 1.00 98.38 93 PHE A N 1
ATOM 734 C CA . PHE A 1 93 ? 20.829 1.850 -41.596 1.00 98.38 93 PHE A CA 1
ATOM 735 C C . PHE A 1 93 ? 19.730 0.839 -41.224 1.00 98.38 93 PHE A C 1
ATOM 737 O O . PHE A 1 93 ? 19.087 0.957 -40.175 1.00 98.38 93 PHE A O 1
ATOM 744 N N . LEU A 1 94 ? 19.520 -0.193 -42.046 1.00 98.38 94 LEU A N 1
ATOM 745 C CA . LEU A 1 94 ? 18.551 -1.255 -41.765 1.00 98.38 94 LEU A CA 1
ATOM 746 C C . LEU A 1 94 ? 18.934 -2.069 -40.524 1.00 98.38 94 LEU A C 1
ATOM 748 O O . LEU A 1 94 ? 18.064 -2.408 -39.721 1.00 98.38 94 LEU A O 1
ATOM 752 N N . LYS A 1 95 ? 20.225 -2.345 -40.311 1.00 98.38 95 LYS A N 1
ATOM 753 C CA . LYS A 1 95 ? 20.711 -2.990 -39.083 1.00 98.38 95 LYS A CA 1
ATOM 754 C C . LYS A 1 95 ? 20.412 -2.129 -37.860 1.00 98.38 95 LYS A C 1
ATOM 756 O O . LYS A 1 95 ? 19.817 -2.640 -36.916 1.00 98.38 95 LYS A O 1
ATOM 761 N N . LEU A 1 96 ? 20.751 -0.838 -37.898 1.00 98.31 96 LEU A N 1
ATOM 762 C CA . LEU A 1 96 ? 20.523 0.094 -36.787 1.00 98.31 96 LEU A CA 1
ATOM 763 C C . LEU A 1 96 ? 19.033 0.243 -36.447 1.00 98.31 96 LEU A C 1
ATOM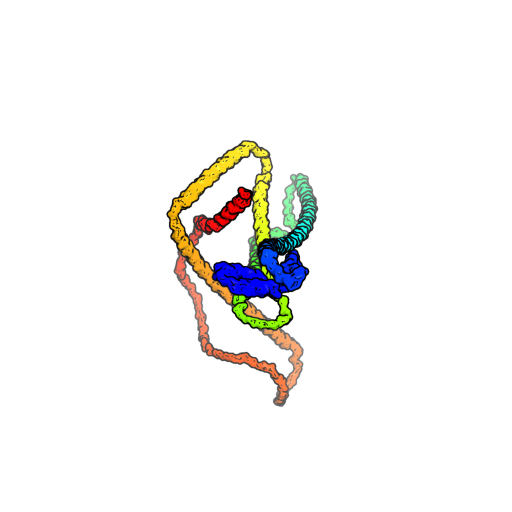 765 O O . LEU A 1 96 ? 18.636 0.252 -35.283 1.00 98.31 96 LEU A O 1
ATOM 769 N N . THR A 1 97 ? 18.179 0.356 -37.462 1.00 98.25 97 THR A N 1
ATOM 770 C CA . THR A 1 97 ? 16.728 0.435 -37.242 1.00 98.25 97 THR A CA 1
ATOM 771 C C . THR A 1 97 ? 16.172 -0.877 -36.696 1.00 98.25 97 THR A C 1
ATOM 773 O O . THR A 1 97 ? 15.342 -0.850 -35.788 1.00 98.25 97 THR A O 1
ATOM 776 N N . THR A 1 98 ? 16.674 -2.019 -37.170 1.00 98.06 98 THR A N 1
ATOM 777 C CA . THR A 1 98 ? 16.306 -3.342 -36.655 1.00 98.06 98 THR A CA 1
ATOM 778 C C . THR A 1 98 ? 16.720 -3.522 -35.194 1.00 98.06 98 THR A C 1
ATOM 780 O O . THR A 1 98 ? 15.918 -4.019 -34.405 1.00 98.06 98 THR A O 1
ATOM 783 N N . THR A 1 99 ? 17.936 -3.125 -34.799 1.00 98.12 99 THR A N 1
ATOM 784 C CA . THR A 1 99 ? 18.380 -3.220 -33.396 1.00 98.12 99 THR A CA 1
ATOM 785 C C . THR A 1 99 ? 17.540 -2.325 -32.494 1.00 98.12 99 THR A C 1
ATOM 787 O O . THR A 1 99 ? 17.016 -2.806 -31.493 1.00 98.12 99 THR A O 1
ATOM 790 N N . ARG A 1 100 ? 17.289 -1.076 -32.903 1.00 98.50 100 ARG A N 1
ATOM 791 C CA . ARG A 1 100 ? 16.424 -0.149 -32.159 1.00 98.50 100 ARG A CA 1
ATOM 792 C C . ARG A 1 100 ? 15.012 -0.704 -31.951 1.00 98.50 100 ARG A C 1
ATOM 794 O O . ARG A 1 100 ? 14.467 -0.611 -30.856 1.00 98.50 100 ARG A O 1
ATOM 801 N N . LEU A 1 101 ? 14.404 -1.279 -32.991 1.00 98.50 101 LEU A N 1
ATOM 802 C CA . LEU A 1 101 ? 13.066 -1.874 -32.887 1.00 98.50 101 LEU A CA 1
ATOM 803 C C . LEU A 1 101 ? 13.052 -3.109 -31.976 1.00 98.50 101 LEU A C 1
ATOM 805 O O . LEU A 1 101 ? 12.088 -3.305 -31.239 1.00 98.50 101 LEU A O 1
ATOM 809 N N . LYS A 1 102 ? 14.116 -3.923 -31.985 1.00 98.56 102 LYS A N 1
ATOM 810 C CA . LYS A 1 102 ? 14.265 -5.054 -31.055 1.00 98.56 102 LYS A CA 1
ATOM 811 C C . LYS A 1 102 ? 14.363 -4.585 -29.604 1.00 98.56 102 LYS A C 1
ATOM 813 O O . LYS A 1 102 ? 13.642 -5.102 -28.760 1.00 98.56 102 LYS A O 1
ATOM 818 N N . GLU A 1 103 ? 15.173 -3.566 -29.328 1.00 98.19 103 GLU A N 1
ATOM 819 C CA . GLU A 1 103 ? 15.290 -2.985 -27.986 1.00 98.19 103 GLU A CA 1
ATOM 820 C C . GLU A 1 103 ? 13.952 -2.425 -27.492 1.00 98.19 103 GLU A C 1
ATOM 822 O O . GLU A 1 103 ? 13.547 -2.700 -26.364 1.00 98.19 103 GLU A O 1
ATOM 827 N N . GLN A 1 104 ? 13.219 -1.701 -28.347 1.00 98.25 104 GLN A N 1
ATOM 828 C CA . GLN A 1 104 ? 11.878 -1.206 -28.019 1.00 98.25 104 GLN A CA 1
ATOM 829 C C . GLN A 1 104 ? 10.889 -2.343 -27.742 1.00 98.25 104 GLN A C 1
ATOM 831 O O . GLN A 1 104 ? 10.112 -2.264 -26.790 1.00 98.25 104 GLN A O 1
ATOM 836 N N . LEU A 1 105 ? 10.934 -3.419 -28.532 1.00 97.94 105 LEU A N 1
ATOM 837 C CA . LEU A 1 105 ? 10.116 -4.607 -28.301 1.00 97.94 105 LEU A CA 1
ATOM 838 C C . LEU A 1 105 ? 10.446 -5.256 -26.951 1.00 97.94 105 LEU A C 1
ATOM 840 O O . LEU A 1 105 ? 9.537 -5.642 -26.219 1.00 97.94 105 LEU A O 1
ATOM 844 N N . ASP A 1 106 ? 11.724 -5.362 -26.600 1.00 98.06 106 ASP A N 1
ATOM 845 C CA . ASP A 1 106 ? 12.154 -5.979 -25.345 1.00 98.06 106 ASP A CA 1
ATOM 846 C C . ASP A 1 106 ? 11.867 -5.093 -24.125 1.00 98.06 106 ASP A C 1
ATOM 848 O O . ASP A 1 106 ? 11.575 -5.607 -23.042 1.00 98.06 106 ASP A O 1
ATOM 852 N N . VAL A 1 107 ? 11.889 -3.765 -24.278 1.00 97.50 107 VAL A N 1
ATOM 853 C CA . VAL A 1 107 ? 11.364 -2.827 -23.271 1.00 97.50 107 VAL A CA 1
ATOM 854 C C . VAL A 1 107 ? 9.861 -3.042 -23.090 1.00 97.50 107 VAL A C 1
ATOM 856 O O . VAL A 1 107 ? 9.424 -3.328 -21.978 1.00 97.50 107 VAL A O 1
ATOM 859 N N . SER A 1 108 ? 9.084 -3.015 -24.176 1.00 97.44 108 SER A N 1
ATOM 860 C CA . SER A 1 108 ? 7.628 -3.190 -24.122 1.00 97.44 108 SER A CA 1
ATOM 861 C C . SER A 1 108 ? 7.221 -4.546 -23.528 1.00 97.44 108 SER A C 1
ATOM 863 O O . SER A 1 108 ? 6.304 -4.621 -22.711 1.00 97.44 108 SER A O 1
ATOM 865 N N . LYS A 1 109 ? 7.946 -5.629 -23.845 1.00 98.31 109 LYS A N 1
ATOM 866 C CA . LYS A 1 109 ? 7.735 -6.949 -23.226 1.00 98.31 109 LYS A CA 1
ATOM 867 C C . LYS A 1 109 ? 7.951 -6.922 -21.713 1.00 98.31 109 LYS A C 1
ATOM 869 O O . LYS A 1 109 ? 7.136 -7.491 -20.989 1.00 98.31 109 LYS A O 1
ATOM 874 N N . ARG A 1 110 ? 9.019 -6.271 -21.234 1.00 97.62 110 ARG A N 1
ATOM 875 C CA . ARG A 1 110 ? 9.305 -6.130 -19.793 1.00 97.62 110 ARG A CA 1
ATOM 876 C C . ARG A 1 110 ? 8.267 -5.265 -19.079 1.00 97.62 110 ARG A C 1
ATOM 878 O O . ARG A 1 110 ? 7.878 -5.559 -17.952 1.00 97.62 110 ARG A O 1
ATOM 885 N N . GLU A 1 111 ? 7.789 -4.211 -19.728 1.00 97.44 111 GLU A N 1
ATOM 886 C CA . GLU A 1 111 ? 6.702 -3.389 -19.193 1.00 97.44 111 GLU A CA 1
ATOM 887 C C . GLU A 1 111 ? 5.400 -4.188 -19.088 1.00 97.44 111 GLU A C 1
ATOM 889 O O . GLU A 1 111 ? 4.730 -4.142 -18.053 1.00 97.44 111 GLU A O 1
ATOM 894 N N . ASN A 1 112 ? 5.080 -4.979 -20.116 1.00 96.62 112 ASN A N 1
ATOM 895 C CA . ASN A 1 112 ? 3.895 -5.829 -20.147 1.00 96.62 112 ASN A CA 1
ATOM 896 C C . ASN A 1 112 ? 3.923 -6.910 -19.056 1.00 96.62 112 ASN A C 1
ATOM 898 O O . ASN A 1 112 ? 2.927 -7.104 -18.362 1.00 96.62 112 ASN A O 1
ATOM 902 N N . TH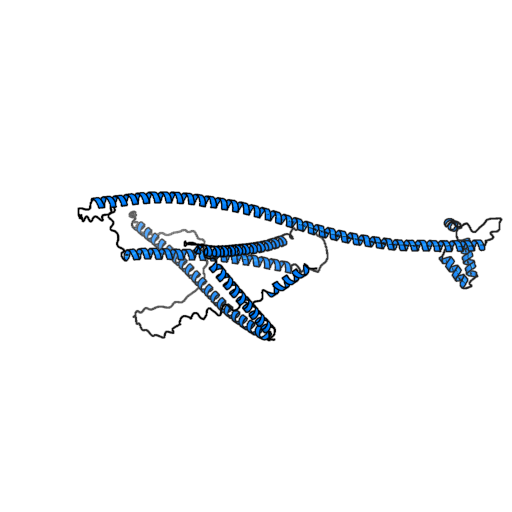R A 1 113 ? 5.061 -7.576 -18.829 1.00 97.38 113 THR A N 1
ATOM 903 C CA . THR A 1 113 ? 5.184 -8.530 -17.712 1.00 97.38 113 THR A CA 1
ATOM 904 C C . THR A 1 113 ? 5.017 -7.840 -16.357 1.00 97.38 113 THR A C 1
ATOM 906 O O . THR A 1 113 ? 4.325 -8.364 -15.483 1.00 97.38 113 THR A O 1
ATOM 909 N N . GLY A 1 114 ? 5.556 -6.627 -16.195 1.00 96.00 114 GLY A N 1
ATOM 910 C CA . GLY A 1 114 ? 5.320 -5.810 -15.006 1.00 96.00 114 GLY A CA 1
ATOM 911 C C . GLY A 1 114 ? 3.846 -5.426 -14.814 1.00 96.00 114 GLY A C 1
ATOM 912 O O . GLY A 1 114 ? 3.361 -5.374 -13.683 1.00 96.00 114 GLY A O 1
ATOM 913 N N . LEU A 1 115 ? 3.107 -5.146 -15.893 1.00 97.44 115 LEU A N 1
ATOM 914 C CA . LEU A 1 115 ? 1.666 -4.871 -15.840 1.00 97.44 115 LEU A CA 1
ATOM 915 C C . LEU A 1 115 ? 0.861 -6.109 -15.435 1.00 97.44 115 LEU A C 1
ATOM 917 O O . LEU A 1 115 ? 0.038 -5.998 -14.527 1.00 97.44 115 LEU A O 1
ATOM 921 N N . LEU A 1 116 ? 1.153 -7.275 -16.013 1.00 97.94 116 LEU A N 1
ATOM 922 C CA . LEU A 1 116 ? 0.485 -8.537 -15.673 1.00 97.94 116 LEU A CA 1
ATOM 923 C C . LEU A 1 116 ? 0.665 -8.919 -14.195 1.00 97.94 116 LEU A C 1
ATOM 925 O O . LEU A 1 116 ? -0.286 -9.343 -13.540 1.00 97.94 116 LEU A O 1
ATOM 929 N N . GLU A 1 117 ? 1.856 -8.721 -13.623 1.00 97.81 117 GLU A N 1
ATOM 930 C CA . GLU A 1 117 ? 2.078 -8.999 -12.197 1.00 97.81 117 GLU A CA 1
ATOM 931 C C . GLU A 1 117 ? 1.332 -7.997 -11.294 1.00 97.81 117 GLU A C 1
ATOM 933 O O . GLU A 1 117 ? 0.748 -8.387 -10.280 1.00 97.81 117 GLU A O 1
ATOM 938 N N . ARG A 1 118 ? 1.248 -6.713 -11.678 1.00 97.81 118 ARG A N 1
ATOM 939 C CA . ARG A 1 118 ? 0.401 -5.741 -10.956 1.00 97.81 118 ARG A CA 1
ATOM 940 C C . ARG A 1 118 ? -1.081 -6.107 -11.035 1.00 97.81 118 ARG A C 1
ATOM 942 O O . ARG A 1 118 ? -1.778 -6.009 -10.026 1.00 97.81 118 ARG A O 1
ATOM 949 N N . GLU A 1 119 ? -1.562 -6.539 -12.198 1.00 97.56 119 GLU A N 1
ATOM 950 C CA . GLU A 1 119 ? -2.939 -7.009 -12.380 1.00 97.56 119 GLU A CA 1
ATOM 951 C C . GLU A 1 119 ? -3.230 -8.211 -11.474 1.00 97.56 119 GLU A C 1
ATOM 953 O O . GLU A 1 119 ? -4.209 -8.203 -10.724 1.00 97.56 119 GLU A O 1
ATOM 958 N N . ARG A 1 120 ? -2.327 -9.198 -11.440 1.00 98.31 120 ARG A N 1
ATOM 959 C CA . ARG A 1 120 ? -2.419 -10.349 -10.534 1.00 98.31 120 ARG A CA 1
ATOM 960 C C . ARG A 1 120 ? -2.515 -9.919 -9.068 1.00 98.31 120 ARG A C 1
ATOM 962 O O . ARG A 1 120 ? -3.375 -10.416 -8.337 1.00 98.31 120 ARG A O 1
ATOM 969 N N . GLN A 1 121 ? -1.673 -8.986 -8.623 1.00 98.38 121 GLN A N 1
ATOM 970 C CA . GLN A 1 121 ? -1.708 -8.471 -7.248 1.00 98.38 121 GLN A CA 1
ATOM 971 C C . GLN A 1 121 ? -3.028 -7.758 -6.928 1.00 98.38 121 GLN A C 1
ATOM 973 O O . GLN A 1 121 ? -3.591 -7.943 -5.843 1.00 98.38 121 GLN A O 1
ATOM 978 N N . LEU A 1 122 ? -3.558 -6.973 -7.871 1.00 98.12 122 LEU A N 1
ATOM 979 C CA . LEU A 1 122 ? -4.858 -6.321 -7.722 1.00 98.12 122 LEU A CA 1
ATOM 980 C C . LEU A 1 122 ? -5.997 -7.342 -7.641 1.00 98.12 122 LEU A C 1
ATOM 982 O O . LEU A 1 122 ? -6.842 -7.216 -6.755 1.00 98.12 122 LEU A O 1
ATOM 986 N N . LEU A 1 123 ? -5.991 -8.385 -8.473 1.00 98.50 123 LEU A N 1
ATOM 987 C CA . LEU A 1 123 ? -6.980 -9.467 -8.420 1.00 98.50 123 LEU A CA 1
ATOM 988 C C . LEU A 1 123 ? -6.971 -10.188 -7.064 1.00 98.50 123 LEU A C 1
ATOM 990 O O . LEU A 1 123 ? -8.030 -10.413 -6.471 1.00 98.50 123 LEU A O 1
ATOM 994 N N . LEU A 1 124 ? -5.788 -10.492 -6.522 1.00 98.38 124 LEU A N 1
ATOM 995 C CA . LEU A 1 124 ? -5.658 -11.086 -5.186 1.00 98.38 124 LEU A CA 1
ATOM 996 C C . LEU A 1 124 ? -6.205 -10.158 -4.094 1.00 98.38 124 LEU A C 1
ATOM 998 O O . LEU A 1 124 ? -6.926 -10.604 -3.196 1.00 98.38 124 LEU A O 1
ATOM 1002 N N . LYS A 1 125 ? -5.921 -8.855 -4.190 1.00 98.38 125 LYS A N 1
ATOM 1003 C CA . LYS A 1 125 ? -6.437 -7.854 -3.252 1.00 98.38 125 LYS A CA 1
ATOM 1004 C C . LYS A 1 125 ? -7.959 -7.737 -3.323 1.00 98.38 125 LYS A C 1
ATOM 1006 O O . LYS A 1 125 ? -8.602 -7.682 -2.277 1.00 98.38 125 LYS A O 1
ATOM 1011 N N . VAL A 1 126 ? -8.539 -7.740 -4.523 1.00 98.12 126 VAL A N 1
ATOM 1012 C CA . VAL A 1 126 ? -9.996 -7.738 -4.723 1.00 98.12 126 VAL A CA 1
ATOM 1013 C C . VAL A 1 126 ? -10.621 -8.975 -4.084 1.00 98.12 126 VAL A C 1
ATOM 1015 O O . VAL A 1 126 ? -11.567 -8.842 -3.311 1.00 98.12 126 VAL A O 1
ATOM 1018 N N . LYS A 1 127 ? -10.049 -10.164 -4.310 1.00 98.62 127 LYS A N 1
ATOM 1019 C CA . LYS A 1 127 ? -10.534 -11.415 -3.709 1.00 98.62 127 LYS A CA 1
ATOM 1020 C C . LYS A 1 127 ? -10.480 -11.385 -2.177 1.00 98.62 127 LYS A C 1
ATOM 1022 O O . LYS A 1 127 ? -11.430 -11.802 -1.516 1.00 98.62 127 LYS A O 1
ATOM 1027 N N . SER A 1 128 ? -9.400 -10.853 -1.606 1.00 98.25 128 SER A N 1
ATOM 1028 C CA . SER A 1 128 ? -9.259 -10.673 -0.154 1.00 98.25 128 SER A CA 1
ATOM 1029 C C . SER A 1 128 ? -10.307 -9.705 0.412 1.00 98.25 128 SER A C 1
ATOM 1031 O O . SER A 1 128 ? -10.990 -10.025 1.387 1.00 98.25 128 SER A O 1
ATOM 1033 N N . LEU A 1 129 ? -10.510 -8.556 -0.242 1.00 98.06 129 LEU A N 1
ATOM 1034 C CA . LEU A 1 129 ? -11.531 -7.580 0.150 1.00 98.06 129 LEU A CA 1
ATOM 1035 C C . LEU A 1 129 ? -12.949 -8.145 0.031 1.00 98.06 129 LEU A C 1
ATOM 1037 O O . LEU A 1 129 ? -13.776 -7.897 0.904 1.00 98.06 129 LEU A O 1
ATOM 1041 N N . GLN A 1 130 ? -13.224 -8.939 -1.002 1.00 98.44 130 GLN A N 1
ATOM 1042 C CA . GLN A 1 130 ? -14.507 -9.614 -1.172 1.00 98.44 130 GLN A CA 1
ATOM 1043 C C . GLN A 1 130 ? -14.780 -10.602 -0.030 1.00 98.44 130 GLN A C 1
ATOM 1045 O O . GLN A 1 130 ? -15.902 -10.657 0.474 1.00 98.44 130 GLN A O 1
ATOM 1050 N N . ASN A 1 131 ? -13.760 -11.339 0.420 1.00 98.25 131 ASN A N 1
ATOM 1051 C CA . ASN A 1 131 ? -13.882 -12.233 1.570 1.00 98.25 131 ASN A CA 1
ATOM 1052 C C . ASN A 1 131 ? -14.105 -11.459 2.880 1.00 98.25 131 ASN A C 1
ATOM 1054 O O . ASN A 1 131 ? -14.971 -11.819 3.669 1.00 98.25 131 ASN A O 1
ATOM 1058 N N . CYS A 1 132 ? -13.382 -10.354 3.081 1.00 98.00 132 CYS A N 1
ATOM 1059 C CA . CYS A 1 132 ? -13.581 -9.466 4.228 1.00 98.00 132 CYS A CA 1
ATOM 1060 C C . CYS A 1 132 ? -15.016 -8.916 4.268 1.00 98.00 132 CYS A C 1
ATOM 1062 O O . CYS A 1 132 ? -15.702 -9.038 5.276 1.00 98.00 132 CYS A O 1
ATOM 1064 N N . LEU A 1 133 ? -15.513 -8.408 3.136 1.00 97.88 133 LEU A N 1
ATOM 1065 C CA . LEU A 1 133 ? -16.885 -7.918 3.015 1.00 97.88 133 LEU A CA 1
ATOM 1066 C C . LEU A 1 133 ? -17.919 -9.010 3.319 1.00 97.88 133 LEU A C 1
ATOM 1068 O O . LEU A 1 133 ? -18.947 -8.726 3.929 1.00 97.88 133 LEU A O 1
ATOM 1072 N N . LYS A 1 134 ? -17.670 -10.250 2.885 1.00 98.50 134 LYS A N 1
ATOM 1073 C CA . LYS A 1 134 ? -18.541 -11.386 3.199 1.00 98.50 134 LYS A CA 1
ATOM 1074 C C . LYS A 1 134 ? -18.589 -11.641 4.709 1.00 98.50 134 LYS A C 1
ATOM 1076 O O . LYS A 1 134 ? -19.683 -11.729 5.256 1.00 98.50 134 LYS A O 1
ATOM 1081 N N . ASN A 1 135 ? -17.435 -11.677 5.372 1.00 97.62 135 ASN A N 1
ATOM 1082 C CA . ASN A 1 135 ? -17.353 -11.888 6.819 1.00 97.62 135 ASN A CA 1
ATOM 1083 C C . ASN A 1 135 ? -18.059 -10.770 7.600 1.00 97.62 135 ASN A C 1
ATOM 1085 O O . ASN A 1 135 ? -18.855 -11.054 8.487 1.00 97.62 135 ASN A O 1
ATOM 1089 N N . GLU A 1 136 ? -17.840 -9.505 7.232 1.00 97.00 136 GLU A N 1
ATOM 1090 C CA . GLU A 1 136 ? -18.515 -8.366 7.871 1.00 97.00 136 GLU A CA 1
ATOM 1091 C C . GLU A 1 136 ? -20.041 -8.433 7.697 1.00 97.00 136 GLU A C 1
ATOM 1093 O O . GLU A 1 136 ? -20.789 -8.166 8.635 1.00 97.00 136 GLU A O 1
ATOM 1098 N N . LYS A 1 137 ? -20.535 -8.858 6.524 1.00 98.50 137 LYS A N 1
ATOM 1099 C CA . LYS A 1 137 ? -21.976 -9.090 6.314 1.00 98.50 137 LYS A CA 1
ATOM 1100 C C . LYS A 1 137 ? -22.523 -10.186 7.232 1.00 98.50 137 LYS A C 1
ATOM 1102 O O . LYS A 1 137 ? -23.619 -10.034 7.767 1.00 98.50 137 LYS A O 1
ATOM 1107 N N . GLU A 1 138 ? -21.779 -11.275 7.414 1.00 98.38 138 GLU A N 1
ATOM 1108 C CA . GLU A 1 138 ? -22.162 -12.362 8.320 1.00 98.38 138 GLU A CA 1
ATOM 1109 C C . GLU A 1 138 ? -22.178 -11.902 9.787 1.00 98.38 138 GLU A C 1
ATOM 1111 O O . GLU A 1 138 ? -23.117 -12.228 10.515 1.00 98.38 138 GLU A O 1
ATOM 1116 N N . GLU A 1 139 ? -21.206 -11.096 10.221 1.00 98.00 139 GLU A N 1
ATOM 1117 C CA . GLU A 1 139 ? -21.170 -10.529 11.576 1.00 98.00 139 GLU A CA 1
ATOM 1118 C C . GLU A 1 139 ? -22.304 -9.528 11.822 1.00 98.00 139 GLU A C 1
ATOM 1120 O O . GLU A 1 139 ? -22.989 -9.612 12.844 1.00 98.00 139 GLU A O 1
ATOM 1125 N N . VAL A 1 140 ? -22.591 -8.642 10.862 1.00 98.31 140 VAL A N 1
ATOM 1126 C CA . VAL A 1 140 ? -23.756 -7.747 10.937 1.00 98.31 140 VAL A CA 1
ATOM 1127 C C . VAL A 1 140 ? -25.045 -8.555 11.075 1.00 98.31 140 VAL A C 1
ATOM 1129 O O . VAL A 1 140 ? -25.863 -8.254 11.946 1.00 98.31 140 VAL A O 1
ATOM 1132 N N . GLN A 1 141 ? -25.211 -9.622 10.288 1.00 98.50 141 GLN A N 1
ATOM 1133 C CA . GLN A 1 141 ? -26.389 -10.484 10.383 1.00 98.50 141 GLN A CA 1
ATOM 1134 C C . GLN A 1 141 ? -26.493 -11.172 11.755 1.00 98.50 141 GLN A C 1
ATOM 1136 O O . GLN A 1 141 ? -27.582 -11.238 12.333 1.00 98.50 141 GLN A O 1
ATOM 1141 N N . LYS A 1 142 ? -25.376 -11.657 12.316 1.00 98.50 142 LYS A N 1
ATOM 1142 C CA . LYS A 1 142 ? -25.341 -12.237 13.670 1.00 98.50 142 LYS A CA 1
ATOM 1143 C C . LYS A 1 142 ? -25.749 -11.215 14.729 1.00 98.50 142 LYS A C 1
ATOM 1145 O O . LYS A 1 142 ? -26.598 -11.515 15.570 1.00 98.50 142 LYS A O 1
ATOM 1150 N N . LEU A 1 143 ? -25.188 -10.008 14.684 1.00 98.19 143 LEU A N 1
ATOM 1151 C CA . LEU A 1 143 ? -25.514 -8.938 15.628 1.00 98.19 143 LEU A CA 1
ATOM 1152 C C . LEU A 1 143 ? -26.978 -8.510 15.512 1.00 98.19 143 LEU A C 1
ATOM 1154 O O . LEU A 1 143 ? -27.648 -8.341 16.530 1.00 98.19 143 LEU A O 1
ATOM 1158 N N . GLN A 1 144 ? -27.505 -8.411 14.292 1.00 98.44 144 GLN A N 1
ATOM 1159 C CA . GLN A 1 144 ? -28.913 -8.111 14.053 1.00 98.44 144 GLN A CA 1
ATOM 1160 C C . GLN A 1 144 ? -29.829 -9.175 14.675 1.00 98.44 144 GLN A C 1
ATOM 1162 O O . GLN A 1 144 ? -30.811 -8.828 15.336 1.00 98.44 144 GLN A O 1
ATOM 1167 N N . ASN A 1 145 ? -29.468 -10.457 14.564 1.00 98.31 145 ASN A N 1
ATOM 1168 C CA . ASN A 1 145 ? -30.198 -11.550 15.211 1.00 98.31 145 ASN A CA 1
ATOM 1169 C C . ASN A 1 145 ? -30.147 -11.448 16.749 1.00 98.31 145 ASN A C 1
ATOM 1171 O O . ASN A 1 145 ? -31.163 -11.659 17.414 1.00 98.31 145 ASN A O 1
ATOM 1175 N N . ILE A 1 146 ? -28.997 -11.082 17.329 1.00 98.44 146 ILE A N 1
ATOM 1176 C CA . ILE A 1 146 ? -28.852 -10.874 18.782 1.00 98.44 146 ILE A CA 1
ATOM 1177 C C . ILE A 1 146 ? -29.710 -9.695 19.256 1.00 98.44 146 ILE A C 1
ATOM 1179 O O . ILE A 1 146 ? -30.393 -9.807 20.275 1.00 98.44 146 ILE A O 1
ATOM 1183 N N . ILE A 1 147 ? -29.707 -8.575 18.528 1.00 98.12 147 ILE A N 1
ATOM 1184 C CA . ILE A 1 147 ? -30.521 -7.395 18.854 1.00 98.12 147 ILE A CA 1
ATOM 1185 C C . ILE A 1 147 ? -32.011 -7.745 18.792 1.00 98.12 147 ILE A C 1
ATOM 1187 O O . ILE A 1 147 ? -32.743 -7.438 19.733 1.00 98.12 147 ILE A O 1
ATOM 1191 N N . ALA A 1 148 ? -32.455 -8.436 17.737 1.00 98.12 148 ALA A N 1
ATOM 1192 C CA . ALA A 1 148 ? -33.842 -8.876 17.598 1.00 98.12 148 ALA A CA 1
ATOM 1193 C C . ALA A 1 148 ? -34.263 -9.824 18.737 1.00 98.12 148 ALA A C 1
ATOM 1195 O O . ALA A 1 148 ? -35.326 -9.650 19.337 1.00 98.12 148 ALA A O 1
ATOM 1196 N N . SER A 1 149 ? -33.397 -10.780 19.090 1.00 98.12 149 SER A N 1
ATOM 1197 C CA . SER A 1 149 ? -33.590 -11.681 20.232 1.00 98.12 149 SER A CA 1
ATOM 1198 C C . SER A 1 149 ? -33.735 -10.912 21.553 1.00 98.12 149 SER A C 1
ATOM 1200 O O . SER A 1 149 ? -34.713 -11.103 22.280 1.00 98.12 149 SER A O 1
ATOM 1202 N N . ARG A 1 150 ? -32.830 -9.963 21.833 1.00 98.38 150 ARG A N 1
ATOM 1203 C CA . ARG A 1 150 ? -32.888 -9.119 23.039 1.00 98.38 150 ARG A CA 1
ATOM 1204 C C . ARG A 1 150 ? -34.144 -8.255 23.084 1.00 98.38 150 ARG A C 1
ATOM 1206 O O . ARG A 1 150 ? -34.776 -8.166 24.132 1.00 98.38 150 ARG A O 1
ATOM 1213 N N . ALA A 1 151 ? -34.539 -7.649 21.965 1.00 97.69 151 ALA A N 1
ATOM 1214 C CA . ALA A 1 151 ? -35.767 -6.863 21.885 1.00 97.69 151 ALA A CA 1
ATOM 1215 C C . ALA A 1 151 ? -37.007 -7.715 22.214 1.00 97.69 151 ALA A C 1
ATOM 1217 O O . ALA A 1 151 ? -37.882 -7.277 22.962 1.00 97.69 151 ALA A O 1
ATOM 1218 N N . SER A 1 152 ? -37.059 -8.957 21.719 1.00 97.75 152 SER A N 1
ATOM 1219 C CA . SER A 1 152 ? -38.110 -9.920 22.073 1.00 97.75 152 SER A CA 1
ATOM 1220 C C . SER A 1 152 ? -38.106 -10.253 23.571 1.00 97.75 152 SER A C 1
ATOM 1222 O O . SER A 1 152 ? -39.151 -10.198 24.226 1.00 97.75 152 SER A O 1
ATOM 1224 N N . GLN A 1 153 ? -36.926 -10.511 24.145 1.00 98.00 153 GLN A N 1
ATOM 1225 C CA . GLN A 1 153 ? -36.766 -10.791 25.573 1.00 98.00 153 GLN A CA 1
ATOM 1226 C C . GLN A 1 153 ? -37.229 -9.619 26.453 1.00 98.00 153 GLN A C 1
ATOM 1228 O O . GLN A 1 153 ? -38.031 -9.820 27.366 1.00 98.00 153 GLN A O 1
ATOM 1233 N N . TYR A 1 154 ? -36.798 -8.390 26.151 1.00 97.88 154 TYR A N 1
ATOM 1234 C CA . TYR A 1 154 ? -37.221 -7.198 26.891 1.00 97.88 154 TYR A CA 1
ATOM 1235 C C . TYR A 1 154 ? -38.723 -6.950 26.783 1.00 97.88 154 TYR A C 1
ATOM 1237 O O . TYR A 1 154 ? -39.357 -6.632 27.787 1.00 97.88 154 TYR A O 1
ATOM 1245 N N . ASN A 1 155 ? -39.320 -7.155 25.607 1.00 97.56 155 ASN A N 1
ATOM 1246 C CA . ASN A 1 155 ? -40.770 -7.063 25.441 1.00 97.56 155 ASN A CA 1
ATOM 1247 C C . ASN A 1 155 ? -41.512 -8.080 26.318 1.00 97.56 155 ASN A C 1
ATOM 1249 O O . ASN A 1 155 ? -42.526 -7.748 26.936 1.00 97.56 155 ASN A O 1
ATOM 1253 N N . HIS A 1 156 ? -41.018 -9.317 26.394 1.00 98.31 156 HIS A N 1
ATOM 1254 C CA . HIS A 1 156 ? -41.609 -10.337 27.253 1.00 98.31 156 HIS A CA 1
ATOM 1255 C C . HIS A 1 156 ? -41.502 -9.967 28.744 1.00 98.31 156 HIS A C 1
ATOM 1257 O O . HIS A 1 156 ? -42.491 -10.064 29.479 1.00 98.31 156 HIS A O 1
ATOM 1263 N N . ASP A 1 157 ? -40.333 -9.507 29.191 1.00 97.88 157 ASP A N 1
ATOM 1264 C CA . ASP A 1 157 ? -40.113 -9.108 30.584 1.00 97.88 157 ASP A CA 1
ATOM 1265 C C . ASP A 1 157 ? -40.892 -7.848 30.969 1.00 97.88 157 ASP A C 1
ATOM 1267 O O . ASP A 1 157 ? -41.472 -7.804 32.057 1.00 97.88 157 ASP A O 1
ATOM 1271 N N . MET A 1 158 ? -41.004 -6.873 30.065 1.00 97.19 158 MET A N 1
ATOM 1272 C CA . MET A 1 158 ? -41.839 -5.688 30.257 1.00 97.19 158 MET A CA 1
ATOM 1273 C C . MET A 1 158 ? -43.305 -6.086 30.450 1.00 97.19 158 MET A C 1
ATOM 1275 O O . MET A 1 158 ? -43.906 -5.738 31.465 1.00 97.19 158 MET A O 1
ATOM 1279 N N . LYS A 1 159 ? -43.855 -6.932 29.564 1.00 98.12 159 LYS A N 1
ATOM 1280 C CA . LYS A 1 159 ? -45.226 -7.462 29.696 1.00 98.12 159 LYS A CA 1
ATOM 1281 C C . LYS A 1 159 ? -45.429 -8.258 30.985 1.00 98.12 159 LYS A C 1
ATOM 1283 O O . LYS A 1 159 ? -46.536 -8.304 31.517 1.00 98.12 159 LYS A O 1
ATOM 1288 N N . ARG A 1 160 ? -44.398 -8.951 31.482 1.00 98.25 160 ARG A N 1
ATOM 1289 C CA . ARG A 1 160 ? -44.447 -9.651 32.777 1.00 98.25 160 ARG A CA 1
ATOM 1290 C C . ARG A 1 160 ? -44.520 -8.647 33.928 1.00 98.25 160 ARG A C 1
ATOM 1292 O O . ARG A 1 160 ? -45.368 -8.806 34.800 1.00 98.25 160 ARG A O 1
ATOM 1299 N N . LYS A 1 161 ? -43.671 -7.617 33.929 1.00 97.38 161 LYS A N 1
ATOM 1300 C CA . LYS A 1 161 ? -43.665 -6.568 34.960 1.00 97.38 161 LYS A CA 1
ATOM 1301 C C . LYS A 1 161 ? -44.957 -5.760 34.970 1.00 97.38 161 LYS A C 1
ATOM 1303 O O . LYS A 1 161 ? -45.485 -5.508 36.046 1.00 97.38 161 LYS A O 1
ATOM 1308 N N . GLU A 1 162 ? -45.498 -5.440 33.802 1.00 97.44 162 GLU A N 1
ATOM 1309 C CA . GLU A 1 162 ? -46.784 -4.758 33.657 1.00 97.44 162 GLU A CA 1
ATOM 1310 C C . GLU A 1 162 ? -47.931 -5.576 34.268 1.00 97.44 162 GLU A C 1
ATOM 1312 O O . GLU A 1 162 ? -48.731 -5.047 35.039 1.00 97.44 162 GLU A O 1
ATOM 1317 N N . ARG A 1 163 ? -47.960 -6.896 34.035 1.00 97.69 163 ARG A N 1
ATOM 1318 C CA . ARG A 1 163 ? -48.930 -7.798 34.682 1.00 97.69 163 ARG A CA 1
ATOM 1319 C C . ARG A 1 163 ? -48.807 -7.803 36.207 1.00 97.69 163 ARG A C 1
ATOM 1321 O O . ARG A 1 163 ? -49.823 -7.756 36.893 1.00 97.69 163 ARG A O 1
ATOM 1328 N N . GLU A 1 164 ? -47.591 -7.848 36.749 1.00 96.88 164 GLU A N 1
ATOM 1329 C CA . GLU A 1 164 ? -47.377 -7.805 38.205 1.00 96.88 164 GLU A CA 1
ATOM 1330 C C . GLU A 1 164 ? -47.733 -6.440 38.812 1.00 96.88 164 GLU A C 1
ATOM 1332 O O . GLU A 1 164 ? -48.316 -6.376 39.896 1.00 96.88 164 GLU A O 1
ATOM 1337 N N . PHE A 1 165 ? -47.452 -5.348 38.099 1.00 97.06 165 PHE A N 1
ATOM 1338 C CA . PHE A 1 165 ? -47.857 -4.003 38.498 1.00 97.06 165 PHE A CA 1
ATOM 1339 C C . PHE A 1 165 ? -49.382 -3.863 38.533 1.00 97.06 165 PHE A C 1
ATOM 1341 O O . PHE A 1 165 ? -49.924 -3.360 39.515 1.00 97.06 165 PHE A O 1
ATOM 1348 N N . ASN A 1 166 ? -50.081 -4.373 37.515 1.00 97.38 166 ASN A N 1
ATOM 1349 C CA . ASN A 1 166 ? -51.542 -4.361 37.471 1.00 97.38 166 ASN A CA 1
ATOM 1350 C C . ASN A 1 166 ? -52.150 -5.152 38.638 1.00 97.38 166 ASN A C 1
ATOM 1352 O O . ASN A 1 166 ? -53.003 -4.615 39.341 1.00 97.38 166 ASN A O 1
ATOM 1356 N N . LYS A 1 167 ? -51.631 -6.349 38.949 1.00 97.62 167 LYS A N 1
ATOM 1357 C CA . LYS A 1 167 ? -52.050 -7.115 40.142 1.00 97.62 167 LYS A CA 1
ATOM 1358 C C . LYS A 1 167 ? -51.836 -6.338 41.444 1.00 97.62 167 LYS A C 1
ATOM 1360 O O . LYS A 1 167 ? -52.668 -6.385 42.348 1.00 97.62 167 LYS A O 1
ATOM 1365 N N . LEU A 1 168 ? -50.703 -5.645 41.583 1.00 97.44 168 LEU A N 1
ATOM 1366 C CA . LEU A 1 168 ? -50.417 -4.849 42.779 1.00 97.44 168 LEU A CA 1
ATOM 1367 C C . LEU A 1 168 ? -51.357 -3.643 42.886 1.00 97.44 168 LEU A C 1
ATOM 1369 O O . LEU A 1 168 ? -51.852 -3.345 43.972 1.00 97.44 168 LEU A O 1
ATOM 1373 N N . LYS A 1 169 ? -51.632 -2.986 41.757 1.00 97.25 169 LYS A N 1
ATOM 1374 C CA . LYS A 1 169 ? -52.582 -1.879 41.658 1.00 97.25 169 LYS A CA 1
ATOM 1375 C C . LYS A 1 169 ? -53.997 -2.325 42.033 1.00 97.25 169 LYS A C 1
ATOM 1377 O O . LYS A 1 169 ? -54.649 -1.638 42.811 1.00 97.25 169 LYS A O 1
ATOM 1382 N N . GLU A 1 170 ? -54.443 -3.487 41.559 1.00 95.81 170 GLU A N 1
ATOM 1383 C CA . GLU A 1 170 ? -55.725 -4.094 41.946 1.00 95.81 170 GLU A CA 1
ATOM 1384 C C . GLU A 1 170 ? -55.796 -4.360 43.455 1.00 95.81 170 GLU A C 1
ATOM 1386 O O . GLU A 1 170 ? -56.754 -3.939 44.100 1.00 95.81 170 GLU A O 1
ATOM 1391 N N . ARG A 1 171 ? -54.757 -4.959 44.055 1.00 95.31 171 ARG A N 1
ATOM 1392 C CA . ARG A 1 171 ? -54.691 -5.173 45.516 1.00 95.31 171 ARG A CA 1
ATOM 1393 C C . ARG A 1 171 ? -54.736 -3.868 46.305 1.00 95.31 171 ARG A C 1
ATOM 1395 O O . ARG A 1 171 ? -55.407 -3.796 47.331 1.00 95.31 171 ARG A O 1
ATOM 1402 N N . LEU A 1 172 ? -54.018 -2.842 45.851 1.00 93.56 172 LEU A N 1
ATOM 1403 C CA . LEU A 1 172 ? -54.035 -1.528 46.489 1.00 93.56 172 LEU A CA 1
ATOM 1404 C C . LEU A 1 172 ? -55.429 -0.899 46.407 1.00 93.56 172 LEU A C 1
ATOM 1406 O O . LEU A 1 172 ? -55.931 -0.404 47.413 1.00 93.56 172 LEU A O 1
ATOM 1410 N N . ASN A 1 173 ? -56.061 -0.952 45.236 1.00 93.06 173 ASN A N 1
ATOM 1411 C CA . ASN A 1 173 ? -57.417 -0.449 45.043 1.00 93.06 173 ASN A CA 1
ATOM 1412 C C . ASN A 1 173 ? -58.423 -1.193 45.928 1.00 93.06 173 ASN A C 1
ATOM 1414 O O . ASN A 1 173 ? -59.254 -0.540 46.554 1.00 93.06 173 ASN A O 1
ATOM 1418 N N . GLN A 1 174 ? -58.302 -2.519 46.053 1.00 93.25 174 GLN A N 1
ATOM 1419 C CA . GLN A 1 174 ? -59.118 -3.316 46.971 1.00 93.25 174 GLN A CA 1
ATOM 1420 C C . GLN A 1 174 ? -58.936 -2.854 48.423 1.00 93.25 174 GLN A C 1
ATOM 1422 O O . GLN A 1 174 ? -59.912 -2.568 49.105 1.00 93.25 174 GLN A O 1
ATOM 1427 N N . LEU A 1 175 ? -57.692 -2.680 48.888 1.00 88.88 175 LEU A N 1
ATOM 1428 C CA . LEU A 1 175 ? -57.416 -2.181 50.242 1.00 88.88 175 LEU A CA 1
ATOM 1429 C C . LEU A 1 175 ? -57.967 -0.767 50.483 1.00 88.88 175 LEU A C 1
ATOM 1431 O O . LEU A 1 175 ? -58.390 -0.448 51.594 1.00 88.88 175 LEU A O 1
ATOM 1435 N N . LEU A 1 176 ? -57.935 0.100 49.470 1.00 85.50 176 LEU A N 1
ATOM 1436 C CA . LEU A 1 176 ? -58.507 1.443 49.554 1.00 85.50 176 LEU A CA 1
ATOM 1437 C C . LEU A 1 176 ? -60.043 1.411 49.585 1.00 85.50 176 LEU A C 1
ATOM 1439 O O . LEU A 1 176 ? -60.638 2.202 50.319 1.00 85.50 176 LEU A O 1
ATOM 1443 N N . ALA A 1 177 ? -60.674 0.498 48.841 1.00 85.69 177 ALA A N 1
ATOM 1444 C CA . ALA A 1 177 ? -62.118 0.274 48.873 1.00 85.69 177 ALA A CA 1
ATOM 1445 C C . ALA A 1 177 ? -62.573 -0.277 50.238 1.00 85.69 177 ALA A C 1
ATOM 1447 O O . ALA A 1 177 ? -63.421 0.343 50.880 1.00 85.69 177 ALA A O 1
ATOM 1448 N N . ASP A 1 178 ? -61.921 -1.328 50.747 1.00 76.69 178 ASP A N 1
ATOM 1449 C CA . ASP A 1 178 ? -62.192 -1.925 52.065 1.00 76.69 178 ASP A CA 1
ATOM 1450 C C . ASP A 1 178 ? -62.065 -0.895 53.207 1.00 76.69 178 ASP A C 1
ATOM 1452 O O . ASP A 1 178 ? -62.847 -0.883 54.160 1.00 76.69 178 ASP A O 1
ATOM 1456 N N . LYS A 1 179 ? -61.082 0.016 53.129 1.00 69.31 179 LYS A N 1
ATOM 1457 C CA . LYS A 1 179 ? -60.917 1.107 54.110 1.00 69.31 179 LYS A CA 1
ATOM 1458 C C . LYS A 1 179 ? -62.037 2.144 54.054 1.00 69.31 179 LYS A C 1
ATOM 1460 O O . LYS A 1 179 ? -62.287 2.815 55.054 1.00 69.31 179 LYS A O 1
ATOM 1465 N N . LYS A 1 180 ? -62.685 2.318 52.900 1.00 60.94 180 LYS A N 1
ATOM 1466 C CA . LYS A 1 180 ? -63.808 3.248 52.744 1.00 60.94 180 LYS A CA 1
ATOM 1467 C C . LYS A 1 180 ? -65.088 2.678 53.363 1.00 60.94 180 LYS A C 1
ATOM 1469 O O . LYS A 1 180 ? -65.861 3.461 53.907 1.00 60.94 180 LYS A O 1
ATOM 1474 N N . GLU A 1 181 ? -65.256 1.353 53.354 1.00 56.59 181 GLU A N 1
ATOM 1475 C CA . GLU A 1 181 ? -66.347 0.653 54.052 1.00 56.59 181 GLU A CA 1
ATOM 1476 C C . GLU A 1 181 ? -66.148 0.609 55.579 1.00 56.59 181 GLU A C 1
ATOM 1478 O O . GLU A 1 181 ? -67.115 0.739 56.322 1.00 56.59 181 GLU A O 1
ATOM 1483 N N . ARG A 1 182 ? -64.904 0.553 56.086 1.00 55.53 182 ARG A N 1
ATOM 1484 C CA . ARG A 1 182 ? -64.596 0.574 57.540 1.00 55.53 182 ARG A CA 1
ATOM 1485 C C . ARG A 1 182 ? -64.556 1.970 58.185 1.00 55.53 182 ARG A C 1
ATOM 1487 O O . ARG A 1 182 ? -63.966 2.142 59.248 1.00 55.53 182 ARG A O 1
ATOM 1494 N N . LYS A 1 183 ? -65.177 2.993 57.589 1.00 48.12 183 LYS A N 1
ATOM 1495 C CA . LYS A 1 183 ? -65.153 4.386 58.092 1.00 48.12 183 LYS A CA 1
ATOM 1496 C C . LYS A 1 183 ? -65.927 4.651 59.400 1.00 48.12 183 LYS A C 1
ATOM 1498 O O . LYS A 1 183 ? -66.104 5.809 59.766 1.00 48.12 183 LYS A O 1
ATOM 1503 N N . GLN A 1 184 ? -66.323 3.624 60.147 1.00 50.41 184 GLN A N 1
ATOM 1504 C CA . GLN A 1 184 ? -66.841 3.764 61.512 1.00 50.41 184 GLN A CA 1
ATOM 1505 C C . GLN A 1 184 ? -66.161 2.772 62.461 1.00 50.41 184 GLN A C 1
ATOM 1507 O O . GLN A 1 184 ? -66.792 1.842 62.937 1.00 50.41 184 GLN A O 1
ATOM 1512 N N . ALA A 1 185 ? -64.866 2.950 62.712 1.00 42.38 185 ALA A N 1
ATOM 1513 C CA . ALA A 1 185 ? -64.225 2.632 63.992 1.00 42.38 185 ALA A CA 1
ATOM 1514 C C . ALA A 1 185 ? -62.747 3.024 63.914 1.00 42.38 185 ALA A C 1
ATOM 1516 O O . ALA A 1 185 ? -62.020 2.604 63.014 1.00 42.38 185 ALA A O 1
ATOM 1517 N N . ILE A 1 186 ? -62.304 3.844 64.864 1.00 54.00 186 ILE A N 1
ATOM 1518 C CA . ILE A 1 186 ? -60.883 3.993 65.163 1.00 54.00 186 ILE A CA 1
ATOM 1519 C C . ILE A 1 186 ? -60.459 2.674 65.794 1.00 54.00 186 ILE A C 1
ATOM 1521 O O . ILE A 1 186 ? -60.898 2.370 66.899 1.00 54.00 186 ILE A O 1
ATOM 1525 N N . ASP A 1 187 ? -59.614 1.919 65.103 1.00 51.94 187 ASP A N 1
ATOM 1526 C CA . ASP A 1 187 ? -58.942 0.774 65.699 1.00 51.94 187 ASP A CA 1
ATOM 1527 C C . ASP A 1 187 ? -57.433 0.967 65.553 1.00 51.94 187 ASP A C 1
ATOM 1529 O O . ASP A 1 187 ? -56.847 0.868 64.468 1.00 51.94 187 ASP A O 1
ATOM 1533 N N . VAL A 1 188 ? -56.807 1.349 66.665 1.00 61.53 188 VAL A N 1
ATOM 1534 C CA . VAL A 1 188 ? -55.354 1.441 66.794 1.00 61.53 188 VAL A CA 1
ATOM 1535 C C . VAL A 1 188 ? -54.840 0.019 66.977 1.00 61.53 188 VAL A C 1
ATOM 1537 O O . VAL A 1 188 ? -54.639 -0.448 68.091 1.00 61.53 188 VAL A O 1
ATOM 1540 N N . LEU A 1 189 ? -54.605 -0.677 65.868 1.00 49.75 189 LEU A N 1
ATOM 1541 C CA . LEU A 1 189 ? -53.897 -1.953 65.872 1.00 49.75 189 LEU A CA 1
ATOM 1542 C C . LEU A 1 189 ? -52.531 -1.773 65.228 1.00 49.75 189 LEU A C 1
ATOM 1544 O O . LEU A 1 189 ? -52.300 -1.992 64.038 1.00 49.75 189 LEU A O 1
ATOM 1548 N N . ASN A 1 190 ? -51.606 -1.353 66.083 1.00 57.75 190 ASN A N 1
ATOM 1549 C CA . ASN A 1 190 ? -50.193 -1.544 65.861 1.00 57.75 190 ASN A CA 1
ATOM 1550 C C . ASN A 1 190 ? -49.915 -3.051 65.805 1.00 57.75 190 ASN A C 1
ATOM 1552 O O . ASN A 1 190 ? -49.882 -3.711 66.834 1.00 57.75 190 ASN A O 1
ATOM 1556 N N . ASN A 1 191 ? -49.699 -3.575 64.603 1.00 51.72 191 ASN A N 1
ATOM 1557 C CA . ASN A 1 191 ? -48.903 -4.776 64.392 1.00 51.72 191 ASN A CA 1
ATOM 1558 C C . ASN A 1 191 ? -48.033 -4.553 63.154 1.00 51.72 191 ASN A C 1
ATOM 1560 O O . ASN A 1 191 ? -48.259 -5.131 62.093 1.00 51.72 191 ASN A O 1
ATOM 1564 N N . ILE A 1 192 ? -46.994 -3.720 63.282 1.00 55.41 192 ILE A N 1
ATOM 1565 C CA . ILE A 1 192 ? -45.829 -3.807 62.387 1.00 55.41 192 ILE A CA 1
ATOM 1566 C C . ILE A 1 192 ? -44.985 -5.001 62.860 1.00 55.41 192 ILE A C 1
ATOM 1568 O O . ILE A 1 192 ? -43.883 -4.859 63.380 1.00 55.41 192 ILE A O 1
ATOM 1572 N N . GLY A 1 193 ? -45.546 -6.200 62.720 1.00 50.66 193 GLY A N 1
ATOM 1573 C CA . GLY A 1 193 ? -44.849 -7.468 62.877 1.00 50.66 193 GLY A CA 1
ATOM 1574 C C . GLY A 1 193 ? -44.709 -8.098 61.501 1.00 50.66 193 GLY A C 1
ATOM 1575 O O . GLY A 1 193 ? -45.642 -8.717 61.000 1.00 50.66 193 GLY A O 1
ATOM 1576 N N . ARG A 1 194 ? -43.560 -7.909 60.846 1.00 57.41 194 ARG A N 1
ATOM 1577 C CA . ARG A 1 194 ? -43.218 -8.707 59.660 1.00 57.41 194 ARG A CA 1
ATOM 1578 C C . ARG A 1 194 ? -43.047 -10.168 60.089 1.00 57.41 194 ARG A C 1
ATOM 1580 O O . ARG A 1 194 ? -42.436 -10.427 61.121 1.00 57.41 194 ARG A O 1
ATOM 1587 N N . ALA A 1 195 ? -43.497 -11.105 59.257 1.00 53.66 195 ALA A N 1
ATOM 1588 C CA . ALA A 1 195 ? -43.429 -12.551 59.504 1.00 53.66 195 ALA A CA 1
ATOM 1589 C C . ALA A 1 195 ? -41.999 -13.142 59.626 1.00 53.66 195 ALA A C 1
ATOM 1591 O O . ALA A 1 195 ? -41.860 -14.333 59.867 1.00 53.66 195 ALA A O 1
ATOM 1592 N N . ASP A 1 196 ? -40.944 -12.329 59.478 1.00 58.78 196 ASP A N 1
ATOM 1593 C CA . ASP A 1 196 ? -39.528 -12.740 59.555 1.00 58.78 196 ASP A CA 1
ATOM 1594 C C . ASP A 1 196 ? -38.854 -12.378 60.901 1.00 58.78 196 ASP A C 1
ATOM 1596 O O . ASP A 1 196 ? -37.660 -12.585 61.082 1.00 58.78 196 ASP A O 1
ATOM 1600 N N . GLY A 1 197 ? -39.563 -11.777 61.868 1.00 62.00 197 GLY A N 1
ATOM 1601 C CA . GLY A 1 197 ? -39.018 -11.501 63.214 1.00 62.00 197 GLY A CA 1
ATOM 1602 C C . GLY A 1 197 ? -37.823 -10.530 63.285 1.00 62.00 197 GLY A C 1
ATOM 1603 O O . GLY A 1 197 ? -37.374 -10.176 64.375 1.00 62.00 197 GLY A O 1
ATOM 1604 N N . LYS A 1 198 ? -37.310 -10.044 62.152 1.00 61.00 198 LYS A N 1
ATOM 1605 C CA . LYS A 1 198 ? -36.222 -9.066 62.096 1.00 61.00 198 LYS A CA 1
ATOM 1606 C C . LYS A 1 198 ? -36.781 -7.650 62.109 1.00 61.00 198 LYS A C 1
ATOM 1608 O O . LYS A 1 198 ? -37.535 -7.239 61.226 1.00 61.00 198 LYS A O 1
ATOM 1613 N N . ARG A 1 199 ? -36.381 -6.893 63.132 1.00 54.62 199 ARG A N 1
ATOM 1614 C CA . ARG A 1 199 ? -36.617 -5.450 63.247 1.00 54.62 199 ARG A CA 1
ATOM 1615 C C . ARG A 1 199 ? -35.975 -4.759 62.042 1.00 54.62 199 ARG A C 1
ATOM 1617 O O . ARG A 1 199 ? -34.833 -5.073 61.713 1.00 54.62 199 ARG A O 1
ATOM 1624 N N . SER A 1 200 ? -36.665 -3.805 61.416 1.00 57.22 200 SER A N 1
ATOM 1625 C CA . SER A 1 200 ? -36.008 -2.869 60.499 1.00 57.22 200 SER A CA 1
ATOM 1626 C C . SER A 1 200 ? -34.851 -2.227 61.265 1.00 57.22 200 SER A C 1
ATOM 1628 O O . SER A 1 200 ? -35.090 -1.517 62.246 1.00 57.22 200 SER A O 1
ATOM 1630 N N . LEU A 1 201 ? -33.608 -2.538 60.886 1.00 52.12 201 LEU A N 1
ATOM 1631 C CA . LEU A 1 201 ? -32.457 -1.815 61.405 1.00 52.12 201 LEU A CA 1
ATOM 1632 C C . LEU A 1 201 ? -32.623 -0.381 60.917 1.00 52.12 201 LEU A C 1
ATOM 1634 O O . LEU A 1 201 ? -32.489 -0.091 59.730 1.00 52.12 201 LEU A O 1
ATOM 1638 N N . TRP A 1 202 ? -32.969 0.507 61.840 1.00 46.69 202 TRP A N 1
ATOM 1639 C CA . TRP A 1 202 ? -32.772 1.929 61.640 1.00 46.69 202 TRP A CA 1
ATOM 1640 C C . TRP A 1 202 ? -31.315 2.128 61.218 1.00 46.69 202 TRP A C 1
ATOM 1642 O O . TRP A 1 202 ? -30.435 1.453 61.764 1.00 46.69 202 TRP A O 1
ATOM 1652 N N . LYS A 1 203 ? -31.073 2.999 60.228 1.00 52.12 203 LYS A N 1
ATOM 1653 C CA . LYS A 1 203 ? -29.716 3.390 59.836 1.00 52.12 203 LYS A CA 1
ATOM 1654 C C . LYS A 1 203 ? -28.972 3.807 61.103 1.00 52.12 203 LYS A C 1
ATOM 1656 O O . LYS A 1 203 ? -29.275 4.831 61.702 1.00 52.12 203 LYS A O 1
ATOM 1661 N N . THR A 1 204 ? -28.067 2.952 61.550 1.00 61.66 204 THR A N 1
ATOM 1662 C CA . THR A 1 204 ? -27.156 3.231 62.655 1.00 61.66 204 THR A CA 1
ATOM 1663 C C . THR A 1 204 ? -25.791 3.509 62.049 1.00 61.66 204 THR A C 1
ATOM 1665 O O . THR A 1 204 ? -25.449 2.938 61.011 1.00 61.66 204 THR A O 1
ATOM 1668 N N . GLU A 1 205 ? -24.998 4.349 62.703 1.00 55.22 205 GLU A N 1
ATOM 1669 C CA . GLU A 1 205 ? -23.632 4.702 62.290 1.00 55.22 205 GLU A CA 1
ATOM 1670 C C . GLU A 1 205 ? -22.785 3.453 61.962 1.00 55.22 205 GLU A C 1
ATOM 1672 O O . GLU A 1 205 ? -22.045 3.425 60.987 1.00 55.22 205 GLU A O 1
ATOM 1677 N N . LYS A 1 206 ? -23.007 2.335 62.673 1.00 58.81 206 LYS A N 1
ATOM 1678 C CA . LYS A 1 206 ? -22.381 1.028 62.389 1.00 58.81 206 LYS A CA 1
ATOM 1679 C C . LYS A 1 206 ? -22.796 0.374 61.065 1.00 58.81 206 LYS A C 1
ATOM 1681 O O . LYS A 1 206 ? -22.003 -0.374 60.499 1.00 58.81 206 LYS A O 1
ATOM 1686 N N . THR A 1 207 ? -24.030 0.566 60.599 1.00 60.56 207 THR A N 1
ATOM 1687 C CA . THR A 1 207 ? -24.488 0.053 59.292 1.00 60.56 207 THR A CA 1
ATOM 1688 C C . THR A 1 207 ? -24.060 0.953 58.138 1.00 60.56 207 THR A C 1
ATOM 1690 O O . THR A 1 207 ? -23.717 0.436 57.081 1.00 60.56 207 THR A O 1
ATOM 1693 N N . GLU A 1 208 ? -24.014 2.270 58.344 1.00 61.81 208 GLU A N 1
ATOM 1694 C CA . GLU A 1 208 ? -23.519 3.221 57.341 1.00 61.81 208 GLU A CA 1
ATOM 1695 C C . GLU A 1 208 ? -22.001 3.083 57.165 1.00 61.81 208 GLU A C 1
ATOM 1697 O O . GLU A 1 208 ? -21.555 2.872 56.045 1.00 61.81 208 GLU A O 1
ATOM 1702 N N . ALA A 1 209 ? -21.235 2.961 58.257 1.00 66.94 209 ALA A N 1
ATOM 1703 C CA . ALA A 1 209 ? -19.800 2.662 58.213 1.00 66.94 209 ALA A CA 1
ATOM 1704 C C . ALA A 1 209 ? -19.469 1.316 57.530 1.00 66.94 209 ALA A C 1
ATOM 1706 O O . ALA A 1 209 ? -18.418 1.171 56.907 1.00 66.94 209 ALA A O 1
ATOM 1707 N N . LYS A 1 210 ? -20.361 0.315 57.613 1.00 70.75 210 LYS A N 1
ATOM 1708 C CA . LYS A 1 210 ? -20.202 -0.952 56.875 1.00 70.75 210 LYS A CA 1
ATOM 1709 C C . LYS A 1 210 ? -20.449 -0.782 55.376 1.00 70.75 210 LYS A C 1
ATOM 1711 O O . LYS A 1 210 ? -19.662 -1.295 54.589 1.00 70.75 210 LYS A O 1
ATOM 1716 N N . HIS A 1 211 ? -21.495 -0.056 54.986 1.00 75.44 211 HIS A N 1
ATOM 1717 C CA . HIS A 1 211 ? -21.773 0.224 53.575 1.00 75.44 211 HIS A CA 1
ATOM 1718 C C . HIS A 1 211 ? -20.728 1.152 52.944 1.00 75.44 211 HIS A C 1
ATOM 1720 O O . HIS A 1 211 ? -20.320 0.927 51.809 1.00 75.44 211 HIS A O 1
ATOM 1726 N N . GLU A 1 212 ? -20.231 2.140 53.688 1.00 81.12 212 GLU A N 1
ATOM 1727 C CA . GLU A 1 212 ? -19.102 2.976 53.279 1.00 81.12 212 GLU A CA 1
ATOM 1728 C C . GLU A 1 212 ? -17.824 2.143 53.139 1.00 81.12 212 GLU A C 1
ATOM 1730 O O . GLU A 1 212 ? -17.131 2.258 52.133 1.00 81.12 212 GLU A O 1
ATOM 1735 N N . GLY A 1 213 ? -17.544 1.228 54.074 1.00 85.31 213 GLY A N 1
ATOM 1736 C CA . GLY A 1 213 ? -16.419 0.294 53.968 1.00 85.31 213 GLY A CA 1
ATOM 1737 C C . GLY A 1 213 ? -16.498 -0.623 52.740 1.00 85.31 213 GLY A C 1
ATOM 1738 O O . GLY A 1 213 ? -15.493 -0.837 52.064 1.00 85.31 213 GLY A O 1
ATOM 1739 N N . GLU A 1 214 ? -17.685 -1.135 52.407 1.00 85.94 214 GLU A N 1
ATOM 1740 C CA . GLU A 1 214 ? -17.925 -1.921 51.187 1.00 85.94 214 GLU A CA 1
ATOM 1741 C C . GLU A 1 214 ? -17.782 -1.075 49.912 1.00 85.94 214 GLU A C 1
ATOM 1743 O O . GLU A 1 214 ? -17.225 -1.547 48.916 1.00 85.94 214 GLU A O 1
ATOM 1748 N N . MET A 1 215 ? -18.216 0.186 49.947 1.00 88.62 215 MET A N 1
ATOM 1749 C CA . MET A 1 215 ? -18.042 1.140 48.853 1.00 88.62 215 MET A CA 1
ATOM 1750 C C . MET A 1 215 ? -16.560 1.467 48.630 1.00 88.62 215 MET A C 1
ATOM 1752 O O . MET A 1 215 ? -16.082 1.340 47.505 1.00 88.62 215 MET A O 1
ATOM 1756 N N . TYR A 1 216 ? -15.809 1.811 49.685 1.00 92.50 216 TYR A N 1
ATOM 1757 C CA . TYR A 1 216 ? -14.365 2.056 49.599 1.00 92.50 216 TYR A CA 1
ATOM 1758 C C . TYR A 1 216 ? -13.611 0.815 49.127 1.00 92.50 216 TYR A C 1
ATOM 1760 O O . TYR A 1 216 ? -12.711 0.923 48.300 1.00 92.50 216 TYR A O 1
ATOM 1768 N N . LYS A 1 217 ? -14.009 -0.376 49.585 1.00 93.56 217 LYS A N 1
ATOM 1769 C CA . LYS A 1 217 ? -13.440 -1.645 49.118 1.00 93.56 217 LYS A CA 1
ATOM 1770 C C . LYS A 1 217 ? -13.697 -1.878 47.628 1.00 93.56 217 LYS A C 1
ATOM 1772 O O . LYS A 1 217 ? -12.801 -2.332 46.926 1.00 93.56 217 LYS A O 1
ATOM 1777 N N . THR A 1 218 ? -14.897 -1.566 47.143 1.00 94.50 218 THR A N 1
ATOM 1778 C CA . THR A 1 218 ? -15.236 -1.685 45.715 1.00 94.50 218 THR A CA 1
ATOM 1779 C C . THR A 1 218 ? -14.431 -0.689 44.884 1.00 94.50 218 THR A C 1
ATOM 1781 O O . THR A 1 218 ? -13.812 -1.078 43.901 1.00 94.50 218 THR A O 1
ATOM 1784 N N . LEU A 1 219 ? -14.346 0.564 45.337 1.00 94.81 219 LEU A N 1
ATOM 1785 C CA . LEU A 1 219 ? -13.563 1.604 44.678 1.00 94.81 219 LEU A CA 1
ATOM 1786 C C . LEU A 1 219 ? -12.071 1.234 44.605 1.00 94.81 219 LEU A C 1
ATOM 1788 O O . LEU A 1 219 ? -11.468 1.333 43.541 1.00 94.81 219 LEU A O 1
ATOM 1792 N N . LEU A 1 220 ? -11.485 0.759 45.710 1.00 95.50 220 LEU A N 1
ATOM 1793 C CA . LEU A 1 220 ? -10.096 0.284 45.749 1.00 95.50 220 LEU A CA 1
ATOM 1794 C C . LEU A 1 220 ? -9.869 -0.894 44.793 1.00 95.50 220 LEU A C 1
ATOM 1796 O O . LEU A 1 220 ? -8.895 -0.885 44.048 1.00 95.50 220 LEU A O 1
ATOM 1800 N N . ASN A 1 221 ? -10.788 -1.862 44.746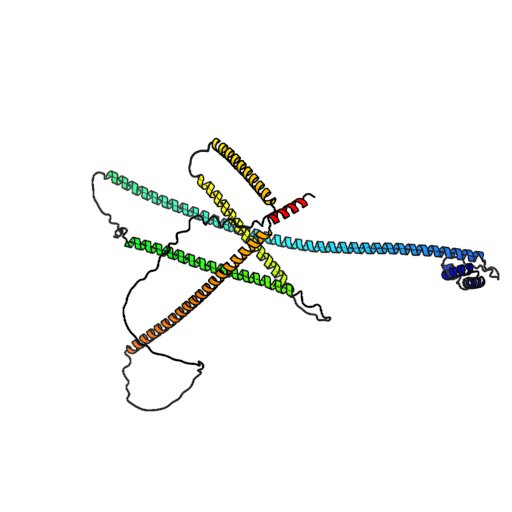 1.00 95.00 221 ASN A N 1
ATOM 1801 C CA . ASN A 1 221 ? -10.697 -2.988 43.813 1.00 95.00 221 ASN A CA 1
ATOM 1802 C C . ASN A 1 221 ? -10.758 -2.548 42.340 1.00 95.00 221 ASN A C 1
ATOM 1804 O O . ASN A 1 221 ? -10.081 -3.145 41.496 1.00 95.00 221 ASN A O 1
ATOM 1808 N N . ASP A 1 222 ? -11.550 -1.524 42.017 1.00 95.44 222 ASP A N 1
ATOM 1809 C CA . ASP A 1 222 ? -11.626 -0.956 40.668 1.00 95.44 222 ASP A CA 1
ATOM 1810 C C . ASP A 1 222 ? -10.324 -0.230 40.300 1.00 95.44 222 ASP A C 1
ATOM 1812 O O . ASP A 1 222 ? -9.805 -0.422 39.197 1.00 95.44 222 ASP A O 1
ATOM 1816 N N . TYR A 1 223 ? -9.741 0.537 41.232 1.00 96.50 223 TYR A N 1
ATOM 1817 C CA . TYR A 1 223 ? -8.422 1.155 41.052 1.00 96.50 223 TYR A CA 1
ATOM 1818 C C . TYR A 1 223 ? -7.317 0.107 40.871 1.00 96.50 223 TYR A C 1
ATOM 1820 O O . TYR A 1 223 ? -6.545 0.210 39.918 1.00 96.50 223 TYR A O 1
ATOM 1828 N N . ASP A 1 224 ? -7.284 -0.937 41.701 1.00 94.88 224 ASP A N 1
ATOM 1829 C CA . ASP A 1 224 ? -6.327 -2.044 41.582 1.00 94.88 224 ASP A CA 1
ATOM 1830 C C . ASP A 1 224 ? -6.482 -2.794 40.253 1.00 94.88 224 ASP A C 1
ATOM 1832 O O . ASP A 1 224 ? -5.498 -3.209 39.634 1.00 94.88 224 ASP A O 1
ATOM 1836 N N . SER A 1 225 ? -7.722 -2.981 39.790 1.00 93.50 225 SER A N 1
ATOM 1837 C CA . SER A 1 225 ? -8.002 -3.610 38.496 1.00 93.50 225 SER A CA 1
ATOM 1838 C C . SER A 1 225 ? -7.505 -2.747 37.345 1.00 93.50 225 SER A C 1
ATOM 1840 O O . SER A 1 225 ? -6.805 -3.248 36.466 1.00 93.50 225 SER A O 1
ATOM 1842 N N . ARG A 1 226 ? -7.754 -1.438 37.401 1.00 95.19 226 ARG A N 1
ATOM 1843 C CA . ARG A 1 226 ? -7.302 -0.497 36.376 1.00 95.19 226 ARG A CA 1
ATOM 1844 C C . ARG A 1 226 ? -5.787 -0.319 36.366 1.00 95.19 226 ARG A C 1
ATOM 1846 O O . ARG A 1 226 ? -5.187 -0.208 35.301 1.00 95.19 226 ARG A O 1
ATOM 1853 N N . GLN A 1 227 ? -5.148 -0.355 37.534 1.00 95.69 227 GLN A N 1
ATOM 1854 C CA . GLN A 1 227 ? -3.693 -0.364 37.649 1.00 95.69 227 GLN A CA 1
ATOM 1855 C C . GLN A 1 227 ? -3.098 -1.639 37.039 1.00 95.69 227 GLN A C 1
ATOM 1857 O O . GLN A 1 227 ? -2.114 -1.556 36.304 1.00 95.69 227 GLN A O 1
ATOM 1862 N N . ARG A 1 228 ? -3.705 -2.811 37.273 1.00 96.06 228 ARG A N 1
ATOM 1863 C CA . ARG A 1 228 ? -3.293 -4.067 36.621 1.00 96.06 228 ARG A CA 1
ATOM 1864 C C . ARG A 1 228 ? -3.437 -4.004 35.101 1.00 96.06 228 ARG A C 1
ATOM 1866 O O . ARG A 1 228 ? -2.508 -4.399 34.401 1.00 96.06 228 ARG A O 1
ATOM 1873 N N . GLU A 1 229 ? -4.553 -3.488 34.596 1.00 95.06 229 GLU A N 1
ATOM 1874 C CA . GLU A 1 229 ? -4.779 -3.301 33.156 1.00 95.06 229 GLU A CA 1
ATOM 1875 C C . GLU A 1 229 ? -3.734 -2.368 32.532 1.00 95.06 229 GLU A C 1
ATOM 1877 O O . GLU A 1 229 ? -3.113 -2.731 31.536 1.00 95.06 229 GLU A O 1
ATOM 1882 N N . LEU A 1 230 ? -3.453 -1.223 33.164 1.00 96.50 230 LEU A N 1
ATOM 1883 C CA . LEU A 1 230 ? -2.417 -0.291 32.709 1.00 96.50 230 LEU A CA 1
ATOM 1884 C C . LEU A 1 230 ? -1.024 -0.927 32.695 1.00 96.50 230 LEU A C 1
ATOM 1886 O O . LEU A 1 230 ? -0.251 -0.689 31.771 1.00 96.50 230 LEU A O 1
ATOM 1890 N N . VAL A 1 231 ? -0.681 -1.743 33.695 1.00 96.62 231 VAL A N 1
ATOM 1891 C CA . VAL A 1 231 ? 0.605 -2.460 33.730 1.00 96.62 231 VAL A CA 1
ATOM 1892 C C . VAL A 1 231 ? 0.703 -3.477 32.590 1.00 96.62 231 VAL A C 1
ATOM 1894 O O . VAL A 1 231 ? 1.763 -3.585 31.966 1.00 96.62 231 VAL A O 1
ATOM 1897 N N . LEU A 1 232 ? -0.384 -4.193 32.286 1.00 96.00 232 LEU A N 1
ATOM 1898 C CA . LEU A 1 232 ? -0.440 -5.125 31.158 1.00 96.00 232 LEU A CA 1
ATOM 1899 C C . LEU A 1 232 ? -0.312 -4.393 29.818 1.00 96.00 232 LEU A C 1
ATOM 1901 O O . LEU A 1 232 ? 0.535 -4.770 29.009 1.00 96.00 232 LEU A O 1
ATOM 1905 N N . GLU A 1 233 ? -1.060 -3.308 29.617 1.00 95.69 233 GLU A N 1
ATOM 1906 C CA . GLU A 1 233 ? -0.965 -2.477 28.414 1.00 95.69 233 GLU A CA 1
ATOM 1907 C C . GLU A 1 233 ? 0.449 -1.903 28.255 1.00 95.69 233 GLU A C 1
ATOM 1909 O O . GLU A 1 233 ? 1.040 -1.976 27.180 1.00 95.69 233 GLU A O 1
ATOM 1914 N N . ASN A 1 234 ? 1.063 -1.409 29.333 1.00 94.88 234 ASN A N 1
ATOM 1915 C CA . ASN A 1 234 ? 2.434 -0.900 29.298 1.00 94.88 234 ASN A CA 1
ATOM 1916 C C . ASN A 1 234 ? 3.443 -2.005 28.934 1.00 94.88 234 ASN A C 1
ATOM 1918 O O . ASN A 1 234 ? 4.388 -1.766 28.178 1.00 94.88 234 ASN A O 1
ATOM 1922 N N . ALA A 1 235 ? 3.237 -3.234 29.419 1.00 96.75 235 ALA A N 1
ATOM 1923 C CA . ALA A 1 235 ? 4.050 -4.385 29.035 1.00 96.75 235 ALA A CA 1
ATOM 1924 C C . ALA A 1 235 ? 3.872 -4.750 27.550 1.00 96.75 235 ALA A C 1
ATOM 1926 O O . ALA A 1 235 ? 4.856 -5.058 26.873 1.00 96.75 235 ALA A O 1
ATOM 1927 N N . GLU A 1 236 ? 2.652 -4.683 27.018 1.00 96.06 236 GLU A N 1
ATOM 1928 C CA . GLU A 1 236 ? 2.372 -4.889 25.593 1.00 96.06 236 GLU A CA 1
ATOM 1929 C C . GLU A 1 236 ? 2.982 -3.788 24.722 1.00 96.06 236 GLU A C 1
ATOM 1931 O O . GLU A 1 236 ? 3.673 -4.089 23.747 1.00 96.06 236 GLU A O 1
ATOM 1936 N N . LEU A 1 237 ? 2.836 -2.521 25.115 1.00 96.56 237 LEU A N 1
ATOM 1937 C CA . LEU A 1 237 ? 3.459 -1.379 24.447 1.00 96.56 237 LEU A CA 1
ATOM 1938 C C . LEU A 1 237 ? 4.983 -1.508 24.439 1.00 96.56 237 LEU A C 1
ATOM 1940 O O . LEU A 1 237 ? 5.612 -1.299 23.402 1.00 96.56 237 LEU A O 1
ATOM 1944 N N . LYS A 1 238 ? 5.591 -1.940 25.552 1.00 96.44 238 LYS A N 1
ATOM 1945 C CA . LYS A 1 238 ? 7.023 -2.259 25.599 1.00 96.44 238 LYS A CA 1
ATOM 1946 C C . LYS A 1 238 ? 7.371 -3.376 24.622 1.00 96.44 238 LYS A C 1
ATOM 1948 O O . LYS A 1 238 ? 8.347 -3.221 23.893 1.00 96.44 238 LYS A O 1
ATOM 1953 N N . LYS A 1 239 ? 6.604 -4.469 24.548 1.00 97.00 239 LYS A N 1
ATOM 1954 C CA . LYS A 1 239 ? 6.853 -5.549 23.571 1.00 97.00 239 LYS A CA 1
ATOM 1955 C C . LYS A 1 239 ? 6.804 -5.029 22.133 1.00 97.00 239 LYS A C 1
ATOM 1957 O O . LYS A 1 239 ? 7.721 -5.311 21.365 1.00 97.00 239 LYS A O 1
ATOM 1962 N N . VAL A 1 240 ? 5.796 -4.226 21.787 1.00 95.56 240 VAL A N 1
ATOM 1963 C CA . VAL A 1 240 ? 5.664 -3.618 20.452 1.00 95.56 240 VAL A CA 1
ATOM 1964 C C . VAL A 1 240 ? 6.834 -2.680 20.159 1.00 95.56 240 VAL A C 1
ATOM 1966 O O . VAL A 1 240 ? 7.428 -2.772 19.089 1.00 95.56 240 VAL A O 1
ATOM 1969 N N . LEU A 1 241 ? 7.237 -1.843 21.118 1.00 94.69 241 LEU A N 1
ATOM 1970 C CA . LEU A 1 241 ? 8.391 -0.952 20.979 1.00 94.69 241 LEU A CA 1
ATOM 1971 C C . LEU A 1 241 ? 9.692 -1.739 20.741 1.00 94.69 241 LEU A C 1
ATOM 1973 O O . LEU A 1 241 ? 10.473 -1.395 19.855 1.00 94.69 241 LEU A O 1
ATOM 1977 N N . HIS A 1 242 ? 9.921 -2.819 21.495 1.00 94.75 242 HIS A N 1
ATOM 1978 C CA . HIS A 1 242 ? 11.089 -3.686 21.312 1.00 94.75 242 HIS A CA 1
ATOM 1979 C C . HIS A 1 242 ? 11.055 -4.395 19.955 1.00 94.75 242 HIS A C 1
ATOM 1981 O O . HIS A 1 242 ? 12.090 -4.487 19.293 1.00 94.75 242 HIS A O 1
ATOM 1987 N N . GLN A 1 243 ? 9.879 -4.841 19.511 1.00 95.25 243 GLN A N 1
ATOM 1988 C CA . GLN A 1 243 ? 9.696 -5.447 18.196 1.00 95.25 243 GLN A CA 1
ATOM 1989 C C . GLN A 1 243 ? 9.974 -4.438 17.074 1.00 95.25 243 GLN A C 1
ATOM 1991 O O . GLN A 1 243 ? 10.752 -4.733 16.172 1.00 95.25 243 GLN A O 1
ATOM 1996 N N . MET A 1 244 ? 9.433 -3.220 17.163 1.00 93.88 244 MET A N 1
ATOM 1997 C CA . MET A 1 244 ? 9.706 -2.144 16.204 1.00 93.88 244 MET A CA 1
ATOM 1998 C C . MET A 1 244 ? 11.190 -1.777 16.176 1.00 93.88 244 MET A C 1
ATOM 2000 O O . MET A 1 244 ? 11.770 -1.650 15.101 1.00 93.88 244 MET A O 1
ATOM 2004 N N . LYS A 1 245 ? 11.840 -1.673 17.343 1.00 94.25 245 LYS A N 1
ATOM 2005 C CA . LYS A 1 245 ? 13.289 -1.448 17.438 1.00 94.25 245 LYS A CA 1
ATOM 2006 C C . LYS A 1 245 ? 14.071 -2.575 16.760 1.00 94.25 245 LYS A C 1
ATOM 2008 O O . LYS A 1 245 ? 15.024 -2.299 16.036 1.00 94.25 245 LYS A O 1
ATOM 2013 N N . LYS A 1 246 ? 13.678 -3.836 16.971 1.00 93.75 246 LYS A N 1
ATOM 2014 C CA . LYS A 1 246 ? 14.308 -5.007 16.343 1.00 93.75 246 LYS A CA 1
ATOM 2015 C C . LYS A 1 246 ? 14.174 -4.963 14.819 1.00 93.75 246 LYS A C 1
ATOM 2017 O O . LYS A 1 246 ? 15.176 -5.147 14.135 1.00 93.75 246 LYS A O 1
ATOM 2022 N N . GLU A 1 247 ? 12.983 -4.664 14.305 1.00 92.00 247 GLU A N 1
ATOM 2023 C CA . GLU A 1 247 ? 12.722 -4.549 12.864 1.00 92.00 247 GLU A CA 1
ATOM 2024 C C . GLU A 1 247 ? 13.457 -3.360 12.231 1.00 92.00 247 GLU A C 1
ATOM 2026 O O . GLU A 1 247 ? 14.073 -3.484 11.175 1.00 92.00 247 GLU A O 1
ATOM 2031 N N . MET A 1 248 ? 13.482 -2.210 12.904 1.00 90.88 248 MET A N 1
ATOM 2032 C CA . MET A 1 248 ? 14.239 -1.048 12.442 1.00 90.88 248 MET A CA 1
ATOM 2033 C C . MET A 1 248 ? 15.744 -1.348 12.405 1.00 90.88 248 MET A C 1
ATOM 2035 O O . MET A 1 248 ? 16.417 -1.032 11.425 1.00 90.88 248 MET A O 1
ATOM 2039 N N . MET A 1 249 ? 16.283 -2.025 13.426 1.00 86.81 249 MET A N 1
ATOM 2040 C CA . MET A 1 249 ? 17.682 -2.460 13.427 1.00 86.81 249 MET A CA 1
ATOM 2041 C C . MET A 1 249 ? 17.981 -3.500 12.341 1.00 86.81 249 MET A C 1
ATOM 2043 O O . MET A 1 249 ? 19.070 -3.451 11.773 1.00 86.81 249 MET A O 1
ATOM 2047 N N . SER A 1 250 ? 17.064 -4.419 12.015 1.00 84.50 250 SER A N 1
ATOM 2048 C CA . SER A 1 250 ? 17.279 -5.385 10.927 1.00 84.50 250 SER A CA 1
ATOM 2049 C C . SER A 1 250 ? 17.285 -4.714 9.552 1.00 84.50 250 SER A C 1
ATOM 2051 O O . SER A 1 250 ? 18.130 -5.050 8.724 1.00 84.50 250 SER A O 1
ATOM 2053 N N . VAL A 1 251 ? 16.429 -3.711 9.324 1.00 87.44 251 VAL A N 1
ATOM 2054 C CA . VAL A 1 251 ? 16.441 -2.894 8.092 1.00 87.44 251 VAL A CA 1
ATOM 2055 C C . VAL A 1 251 ? 17.731 -2.068 7.984 1.00 87.44 251 VAL A C 1
ATOM 2057 O O . VAL A 1 251 ? 18.336 -1.973 6.919 1.00 87.44 251 VAL A O 1
ATOM 2060 N N . LEU A 1 252 ? 18.216 -1.505 9.094 1.00 81.75 252 LEU A N 1
ATOM 2061 C CA . LEU A 1 252 ? 19.474 -0.750 9.096 1.00 81.75 252 LEU A CA 1
ATOM 2062 C C . LEU A 1 252 ? 20.709 -1.653 8.913 1.00 81.75 252 LEU A C 1
ATOM 2064 O O . LEU A 1 252 ? 21.653 -1.261 8.228 1.00 81.75 252 LEU A O 1
ATOM 2068 N N . ARG A 1 253 ? 20.716 -2.864 9.488 1.00 81.00 253 ARG A N 1
ATOM 2069 C CA . ARG A 1 253 ? 21.808 -3.842 9.315 1.00 81.00 253 ARG A CA 1
ATOM 2070 C C . ARG A 1 253 ? 21.861 -4.411 7.897 1.00 81.00 253 ARG A C 1
ATOM 2072 O O . ARG A 1 253 ? 22.948 -4.465 7.332 1.00 81.00 253 ARG A O 1
ATOM 2079 N N . SER A 1 254 ? 20.717 -4.758 7.308 1.00 69.31 254 SER A N 1
ATOM 2080 C CA . SER A 1 254 ? 20.631 -5.212 5.907 1.00 69.31 254 SER A CA 1
ATOM 2081 C C . SER A 1 254 ? 21.083 -4.127 4.925 1.00 69.31 254 SER A C 1
ATOM 2083 O O . SER A 1 254 ? 21.867 -4.407 4.022 1.00 69.31 254 SER A O 1
ATOM 2085 N N . ARG A 1 255 ? 20.731 -2.856 5.167 1.00 67.25 255 ARG A N 1
ATOM 2086 C CA . ARG A 1 255 ? 21.249 -1.722 4.382 1.00 67.25 255 ARG A CA 1
ATOM 2087 C C . ARG A 1 255 ? 22.765 -1.535 4.518 1.00 67.25 255 ARG A C 1
ATOM 2089 O O . ARG A 1 255 ? 23.425 -1.184 3.546 1.00 67.25 255 ARG A O 1
ATOM 2096 N N . LYS A 1 256 ? 23.334 -1.773 5.705 1.00 65.00 256 LYS A N 1
ATOM 2097 C CA . LYS A 1 256 ? 24.785 -1.667 5.945 1.00 65.00 256 LYS A CA 1
ATOM 2098 C C . LYS A 1 256 ? 25.577 -2.812 5.296 1.00 65.00 256 LYS A C 1
ATOM 2100 O O . LYS A 1 256 ? 26.706 -2.585 4.875 1.00 65.00 256 LYS A O 1
ATOM 2105 N N . LEU A 1 257 ? 24.991 -4.007 5.196 1.00 60.84 257 LEU A N 1
ATOM 2106 C CA . LEU A 1 257 ? 25.556 -5.145 4.459 1.00 60.84 257 LEU A CA 1
ATOM 2107 C C . LEU A 1 257 ? 25.483 -4.924 2.939 1.00 60.84 257 LEU A C 1
ATOM 2109 O O . LEU A 1 257 ? 26.490 -5.105 2.264 1.00 60.84 257 LEU A O 1
ATOM 2113 N N . SER A 1 258 ? 24.360 -4.404 2.430 1.00 53.38 258 SER A N 1
ATOM 2114 C CA . SER A 1 258 ? 24.205 -4.020 1.016 1.00 53.38 258 SER A CA 1
ATOM 2115 C C . SER A 1 258 ? 25.197 -2.932 0.575 1.00 53.38 258 SER A C 1
ATOM 2117 O O . SER A 1 258 ? 25.708 -3.004 -0.534 1.00 53.38 258 SER A O 1
ATOM 2119 N N . LEU A 1 259 ? 25.553 -1.980 1.450 1.00 54.38 259 LEU A N 1
ATOM 2120 C CA . LEU A 1 259 ? 26.550 -0.943 1.138 1.00 54.38 259 LEU A CA 1
ATOM 2121 C C . LEU A 1 259 ? 28.014 -1.413 1.252 1.00 54.38 259 LEU A C 1
ATOM 2123 O O . LEU A 1 259 ? 28.910 -0.749 0.735 1.00 54.38 259 LEU A O 1
ATOM 2127 N N . ARG A 1 260 ? 28.283 -2.507 1.981 1.00 46.97 260 ARG A N 1
ATOM 2128 C CA . ARG A 1 260 ? 29.644 -3.047 2.161 1.00 46.97 260 ARG A CA 1
ATOM 2129 C C . ARG A 1 260 ? 30.006 -4.086 1.093 1.00 46.97 260 ARG A C 1
ATOM 2131 O O . ARG A 1 260 ? 31.191 -4.284 0.860 1.00 46.97 260 ARG A O 1
ATOM 2138 N N . GLY A 1 261 ? 29.014 -4.681 0.424 1.00 44.28 261 GLY A N 1
ATOM 2139 C CA . GLY A 1 261 ? 29.211 -5.584 -0.718 1.00 44.28 261 GLY A CA 1
ATOM 2140 C C . GLY A 1 261 ? 29.635 -4.898 -2.024 1.00 44.28 261 GLY A C 1
ATOM 2141 O O . GLY A 1 261 ? 29.991 -5.584 -2.968 1.00 44.28 261 GLY A O 1
ATOM 2142 N N . GLU A 1 262 ? 29.640 -3.562 -2.086 1.00 43.56 262 GLU A N 1
ATOM 2143 C CA . GLU A 1 262 ? 29.972 -2.803 -3.307 1.00 43.56 262 GLU A CA 1
ATOM 2144 C C . GLU A 1 262 ? 31.383 -2.174 -3.272 1.00 43.56 262 GLU A C 1
ATOM 2146 O O . GLU A 1 262 ? 31.793 -1.465 -4.189 1.00 43.56 262 GLU A O 1
ATOM 2151 N N . LYS A 1 263 ? 32.157 -2.416 -2.201 1.00 44.75 263 LYS A N 1
ATOM 2152 C CA . LYS A 1 263 ? 33.545 -1.940 -2.060 1.00 44.75 263 LYS A CA 1
ATOM 2153 C C . LYS A 1 263 ? 34.473 -3.017 -1.497 1.00 44.75 263 LYS A C 1
ATOM 2155 O O . LYS A 1 263 ? 35.087 -2.823 -0.450 1.00 44.75 263 LYS A O 1
ATOM 2160 N N . ALA A 1 264 ? 34.588 -4.132 -2.200 1.00 46.28 264 ALA A N 1
ATOM 2161 C CA . ALA A 1 264 ? 35.794 -4.948 -2.196 1.00 46.28 264 ALA A CA 1
ATOM 2162 C C . ALA A 1 264 ? 35.877 -5.683 -3.539 1.00 46.28 264 ALA A C 1
ATOM 2164 O O . ALA A 1 264 ? 34.883 -6.225 -4.004 1.00 46.28 264 ALA A O 1
ATOM 2165 N N . ASP A 1 265 ? 37.074 -5.653 -4.118 1.00 36.38 265 ASP A N 1
ATOM 2166 C CA . ASP A 1 265 ? 37.570 -6.551 -5.165 1.00 36.38 265 ASP A CA 1
ATOM 2167 C C . ASP A 1 265 ? 37.353 -6.141 -6.633 1.00 36.38 265 ASP A C 1
ATOM 2169 O O . ASP A 1 265 ? 36.647 -6.761 -7.419 1.00 36.38 265 ASP A O 1
ATOM 2173 N N . LEU A 1 266 ? 38.126 -5.125 -7.037 1.00 42.75 266 LEU A N 1
ATOM 2174 C CA . LEU A 1 266 ? 38.772 -5.101 -8.353 1.00 42.75 266 LEU A CA 1
ATOM 2175 C C . LEU A 1 266 ? 40.280 -5.331 -8.169 1.00 42.75 266 LEU A C 1
ATOM 2177 O O . LEU A 1 266 ? 41.038 -4.374 -8.025 1.00 42.75 266 LEU A O 1
ATOM 2181 N N . SER A 1 267 ? 40.707 -6.596 -8.164 1.00 38.19 267 SER A N 1
ATOM 2182 C CA . SER A 1 267 ? 42.045 -7.033 -8.595 1.00 38.19 267 SER A CA 1
ATOM 2183 C C . SER A 1 267 ? 42.120 -8.566 -8.619 1.00 38.19 267 SER A C 1
ATOM 2185 O O . SER A 1 267 ? 41.926 -9.189 -7.581 1.00 38.19 267 SER A O 1
ATOM 2187 N N . GLY A 1 268 ? 42.465 -9.163 -9.768 1.00 30.66 268 GLY A N 1
ATOM 2188 C CA . GLY A 1 268 ? 43.059 -10.510 -9.803 1.00 30.66 268 GLY A CA 1
ATOM 2189 C C . GLY A 1 268 ? 42.372 -11.570 -10.675 1.00 30.66 268 GLY A C 1
ATOM 2190 O O . GLY A 1 268 ? 41.598 -12.380 -10.197 1.00 30.66 268 GLY A O 1
ATOM 2191 N N . THR A 1 269 ? 42.726 -11.559 -11.957 1.00 34.78 269 THR A N 1
ATOM 2192 C CA . THR A 1 269 ? 42.909 -12.653 -12.933 1.00 34.78 269 THR A CA 1
ATOM 2193 C C . THR A 1 269 ? 42.639 -14.134 -12.548 1.00 34.78 269 THR A C 1
ATOM 2195 O O . THR A 1 269 ? 43.301 -14.686 -11.681 1.00 34.78 269 THR A O 1
ATOM 2198 N N . GLN A 1 270 ? 41.833 -14.774 -13.416 1.00 33.38 270 GLN A N 1
ATOM 2199 C CA . GLN A 1 270 ? 41.813 -16.175 -13.911 1.00 33.38 270 GLN A CA 1
ATOM 2200 C C . GLN A 1 270 ? 41.359 -17.388 -13.064 1.00 33.38 270 GLN A C 1
ATOM 2202 O O . GLN A 1 270 ? 41.954 -17.749 -12.060 1.00 33.38 270 GLN A O 1
ATOM 2207 N N . ALA A 1 271 ? 40.479 -18.137 -13.755 1.00 32.84 271 ALA A N 1
ATOM 2208 C CA . ALA A 1 271 ? 40.401 -19.595 -13.937 1.00 32.84 271 ALA A CA 1
ATOM 2209 C C . ALA A 1 271 ? 39.477 -20.430 -13.025 1.00 32.84 271 ALA A C 1
ATOM 2211 O O . ALA A 1 271 ? 39.741 -20.630 -11.851 1.00 32.84 271 ALA A O 1
ATOM 2212 N N . ALA A 1 272 ? 38.463 -20.994 -13.701 1.00 38.16 272 ALA A N 1
ATOM 2213 C CA . ALA A 1 272 ? 37.874 -22.331 -13.565 1.00 38.16 272 ALA A CA 1
ATOM 2214 C C . ALA A 1 272 ? 37.435 -22.833 -12.176 1.00 38.16 272 ALA A C 1
ATOM 2216 O O . ALA A 1 272 ? 38.261 -23.243 -11.372 1.00 38.16 272 ALA A O 1
ATOM 2217 N N . SER A 1 273 ? 36.118 -22.981 -11.999 1.00 30.94 273 SER A N 1
ATOM 2218 C CA . SER A 1 273 ? 35.491 -24.166 -11.392 1.00 30.94 273 SER A CA 1
ATOM 2219 C C . SER A 1 273 ? 33.980 -24.104 -11.617 1.00 30.94 273 SER A C 1
ATOM 2221 O O . SER A 1 273 ? 33.375 -23.047 -11.454 1.00 30.94 273 SER A O 1
ATOM 2223 N N . GLU A 1 274 ? 33.401 -25.227 -12.024 1.00 41.84 274 GLU A N 1
ATOM 2224 C CA . GLU A 1 274 ? 31.964 -25.494 -11.983 1.00 41.84 274 GLU A CA 1
ATOM 2225 C C . GLU A 1 274 ? 31.498 -25.731 -10.529 1.00 41.84 274 GLU A C 1
ATOM 2227 O O . GLU A 1 274 ? 32.327 -25.963 -9.646 1.00 41.84 274 GLU A O 1
ATOM 2232 N N . GLU A 1 275 ? 30.169 -25.724 -10.376 1.00 35.50 275 GLU A N 1
ATOM 2233 C CA . GLU A 1 275 ? 29.325 -26.172 -9.250 1.00 35.50 275 GLU A CA 1
ATOM 2234 C C . GLU A 1 275 ? 28.920 -25.144 -8.166 1.00 35.50 275 GLU A C 1
ATOM 2236 O O . GLU A 1 275 ? 29.744 -24.584 -7.453 1.00 35.50 275 GLU A O 1
ATOM 2241 N N . ASP A 1 276 ? 27.588 -24.971 -8.109 1.00 38.88 276 ASP A N 1
ATOM 2242 C CA . ASP A 1 276 ? 26.671 -24.572 -7.029 1.00 38.88 276 ASP A CA 1
ATOM 2243 C C . ASP A 1 276 ? 26.880 -23.267 -6.233 1.00 38.88 276 ASP A C 1
ATOM 2245 O O . ASP A 1 276 ? 27.894 -23.045 -5.588 1.00 38.88 276 ASP A O 1
ATOM 2249 N N . GLU A 1 277 ? 25.841 -22.412 -6.216 1.00 35.16 277 GLU A N 1
ATOM 2250 C CA . GLU A 1 277 ? 25.028 -22.154 -5.008 1.00 35.16 277 GLU A CA 1
ATOM 2251 C C . GLU A 1 277 ? 23.926 -21.090 -5.249 1.00 35.16 277 GLU A C 1
ATOM 2253 O O . GLU A 1 277 ? 24.144 -19.976 -5.735 1.00 35.16 277 GLU A O 1
ATOM 2258 N N . GLU A 1 278 ? 22.694 -21.467 -4.896 1.00 46.41 278 GLU A N 1
ATOM 2259 C CA . GLU A 1 278 ? 21.509 -20.618 -4.763 1.00 46.41 278 GLU A CA 1
ATOM 2260 C C . GLU A 1 278 ? 21.654 -19.641 -3.574 1.00 46.41 278 GLU A C 1
ATOM 2262 O O . GLU A 1 278 ? 21.320 -20.011 -2.458 1.00 46.41 278 GLU A O 1
ATOM 2267 N N . GLU A 1 279 ? 22.065 -18.377 -3.755 1.00 44.50 279 GLU A N 1
ATOM 2268 C CA . GLU A 1 279 ? 22.008 -17.398 -2.634 1.00 44.50 279 GLU A CA 1
ATOM 2269 C C . GLU A 1 279 ? 21.718 -15.929 -3.029 1.00 44.50 279 GLU A C 1
ATOM 2271 O O . GLU A 1 279 ? 22.085 -14.984 -2.334 1.00 44.50 279 GLU A O 1
ATOM 2276 N N . VAL A 1 280 ? 20.989 -15.674 -4.124 1.00 42.28 280 VAL A N 1
ATOM 2277 C CA . VAL A 1 280 ? 20.638 -14.285 -4.535 1.00 42.28 280 VAL A CA 1
ATOM 2278 C C . VAL A 1 280 ? 19.176 -13.898 -4.230 1.00 42.28 280 VAL A C 1
ATOM 2280 O O . VAL A 1 280 ? 18.806 -12.727 -4.301 1.00 42.28 280 VAL A O 1
ATOM 2283 N N . PHE A 1 281 ? 18.324 -14.840 -3.810 1.00 42.44 281 PHE A N 1
ATOM 2284 C CA . PHE A 1 281 ? 16.868 -14.617 -3.745 1.00 42.44 281 PHE A CA 1
ATOM 2285 C C . PHE A 1 281 ? 16.333 -14.010 -2.424 1.00 42.44 281 PHE A C 1
ATOM 2287 O O . PHE A 1 281 ? 15.181 -13.578 -2.369 1.00 42.44 281 PHE A O 1
ATOM 2294 N N . ASP A 1 282 ? 17.139 -13.917 -1.359 1.00 47.34 282 ASP A N 1
ATOM 2295 C CA . ASP A 1 282 ? 16.628 -13.580 -0.010 1.00 47.34 282 ASP A CA 1
ATOM 2296 C C . ASP A 1 282 ? 16.594 -12.061 0.310 1.00 47.34 282 ASP A C 1
ATOM 2298 O O . ASP A 1 282 ? 15.792 -11.566 1.113 1.00 47.34 282 ASP A O 1
ATOM 2302 N N . SER A 1 283 ? 17.409 -11.255 -0.382 1.00 50.12 283 SER A N 1
ATOM 2303 C CA . SER A 1 283 ? 17.482 -9.799 -0.149 1.00 50.12 283 SER A CA 1
ATOM 2304 C C . SER A 1 283 ? 16.272 -9.041 -0.726 1.00 50.12 283 SER A C 1
ATOM 2306 O O . SER A 1 283 ? 15.744 -8.103 -0.114 1.00 50.12 283 SER A O 1
ATOM 2308 N N . GLU A 1 284 ? 15.760 -9.487 -1.876 1.00 49.38 284 GLU A N 1
ATOM 2309 C CA . GLU A 1 284 ? 14.615 -8.868 -2.551 1.00 49.38 284 GLU A CA 1
ATOM 2310 C C . GLU A 1 284 ? 13.293 -9.178 -1.831 1.00 49.38 284 GLU A C 1
ATOM 2312 O O . GLU A 1 284 ? 12.465 -8.282 -1.622 1.00 49.38 284 GLU A O 1
ATOM 2317 N N . LEU A 1 285 ? 13.142 -10.405 -1.317 1.00 55.28 285 LEU A N 1
ATOM 2318 C CA . LEU A 1 285 ? 11.980 -10.824 -0.529 1.00 55.28 285 LEU A CA 1
ATOM 2319 C C . LEU A 1 285 ? 11.852 -10.032 0.787 1.00 55.28 285 LEU A C 1
ATOM 2321 O O . LEU A 1 285 ? 10.744 -9.670 1.205 1.00 55.28 285 LEU A O 1
ATOM 2325 N N . THR A 1 286 ? 12.990 -9.698 1.405 1.00 53.12 286 THR A N 1
ATOM 2326 C CA . THR A 1 286 ? 13.073 -8.910 2.644 1.00 53.12 286 THR A CA 1
ATOM 2327 C C . THR A 1 286 ? 12.694 -7.438 2.420 1.00 53.12 286 THR A C 1
ATOM 2329 O O . THR A 1 286 ? 11.977 -6.843 3.233 1.00 53.12 286 THR A O 1
ATOM 2332 N N . CYS A 1 287 ? 13.101 -6.847 1.290 1.00 64.31 287 CYS A N 1
ATOM 2333 C CA . CYS A 1 287 ? 12.731 -5.480 0.904 1.00 64.31 287 CYS A CA 1
ATOM 2334 C C . CYS A 1 287 ? 11.232 -5.359 0.572 1.00 64.31 287 CYS A C 1
ATOM 2336 O O . CYS A 1 287 ? 10.560 -4.412 0.999 1.00 64.31 287 CYS A O 1
ATOM 2338 N N . VAL A 1 288 ? 10.673 -6.361 -0.115 1.00 71.06 288 VAL A N 1
ATOM 2339 C CA . VAL A 1 288 ? 9.235 -6.439 -0.414 1.00 71.06 288 VAL A CA 1
ATOM 2340 C C . VAL A 1 288 ? 8.411 -6.561 0.873 1.00 71.06 288 VAL A C 1
ATOM 2342 O O . VAL A 1 288 ? 7.454 -5.803 1.052 1.00 71.06 288 VAL A O 1
ATOM 2345 N N . HIS A 1 289 ? 8.829 -7.410 1.818 1.00 74.62 289 HIS A N 1
ATOM 2346 C CA . HIS A 1 289 ? 8.173 -7.538 3.125 1.00 74.62 289 HIS A CA 1
ATOM 2347 C C . HIS A 1 289 ? 8.237 -6.251 3.958 1.00 74.62 289 HIS A C 1
ATOM 2349 O O . HIS A 1 289 ? 7.254 -5.879 4.603 1.00 74.62 289 HIS A O 1
ATOM 2355 N N . ALA A 1 290 ? 9.365 -5.533 3.942 1.00 74.81 290 ALA A N 1
ATOM 2356 C CA . ALA A 1 290 ? 9.491 -4.250 4.635 1.00 74.81 290 ALA A CA 1
ATOM 2357 C C . ALA A 1 290 ? 8.556 -3.182 4.036 1.00 74.81 290 ALA A C 1
ATOM 2359 O O . ALA A 1 290 ? 7.881 -2.453 4.772 1.00 74.81 290 ALA A O 1
ATOM 2360 N N . ARG A 1 291 ? 8.449 -3.131 2.701 1.00 82.31 291 ARG A N 1
ATOM 2361 C CA . ARG A 1 291 ? 7.536 -2.230 1.981 1.00 82.31 291 ARG A CA 1
ATOM 2362 C C . ARG A 1 291 ? 6.071 -2.547 2.280 1.00 82.31 291 ARG A C 1
ATOM 2364 O O . ARG A 1 291 ? 5.260 -1.637 2.470 1.00 82.31 291 ARG A O 1
ATOM 2371 N N . GLU A 1 292 ? 5.727 -3.825 2.362 1.00 86.88 292 GLU A N 1
ATOM 2372 C CA . GLU A 1 292 ? 4.378 -4.273 2.696 1.00 86.88 292 GLU A CA 1
ATOM 2373 C C . GLU A 1 292 ? 4.006 -3.958 4.152 1.00 86.88 292 GLU A C 1
ATOM 2375 O O . GLU A 1 292 ? 2.935 -3.399 4.402 1.00 86.88 292 GLU A O 1
ATOM 2380 N N . LYS A 1 293 ? 4.911 -4.203 5.111 1.00 86.56 293 LYS A N 1
ATOM 2381 C CA . LYS A 1 293 ? 4.720 -3.820 6.521 1.00 86.56 293 LYS A CA 1
ATOM 2382 C C . LYS A 1 293 ? 4.489 -2.317 6.684 1.00 86.56 293 LYS A C 1
ATOM 2384 O O . LYS A 1 293 ? 3.549 -1.918 7.376 1.00 86.56 293 LYS A O 1
ATOM 2389 N N . LEU A 1 294 ? 5.282 -1.484 6.006 1.00 81.88 294 LEU A N 1
ATOM 2390 C CA . LEU A 1 294 ? 5.106 -0.028 6.017 1.00 81.88 294 LEU A CA 1
ATOM 2391 C C . LEU A 1 294 ? 3.743 0.377 5.436 1.00 81.88 294 LEU A C 1
ATOM 2393 O O . LEU A 1 294 ? 3.007 1.156 6.042 1.00 81.88 294 LEU A O 1
ATOM 2397 N N . THR A 1 295 ? 3.365 -0.211 4.301 1.00 89.38 295 THR A N 1
ATOM 2398 C CA . THR A 1 295 ? 2.078 0.060 3.645 1.00 89.38 295 THR A CA 1
ATOM 2399 C C . THR A 1 295 ? 0.895 -0.343 4.532 1.00 89.38 295 THR A C 1
ATOM 2401 O O . THR A 1 295 ? -0.106 0.374 4.615 1.00 89.38 295 THR A O 1
ATOM 2404 N N . ASN A 1 296 ? 1.002 -1.471 5.234 1.00 87.88 296 ASN A N 1
ATOM 2405 C CA . ASN A 1 296 ? -0.027 -1.946 6.153 1.00 87.88 296 ASN A CA 1
ATOM 2406 C C . ASN A 1 296 ? -0.131 -1.069 7.408 1.00 87.88 296 ASN A C 1
ATOM 2408 O O . ASN A 1 296 ? -1.248 -0.787 7.848 1.00 87.88 296 ASN A O 1
ATOM 2412 N N . SER A 1 297 ? 0.995 -0.568 7.923 1.00 90.12 297 SER A N 1
ATOM 2413 C CA . SER A 1 297 ? 1.023 0.402 9.024 1.00 90.12 297 SER A CA 1
ATOM 2414 C C . SER A 1 297 ? 0.310 1.706 8.648 1.00 90.12 297 SER A C 1
ATOM 2416 O O . SER A 1 297 ? -0.606 2.132 9.352 1.00 90.12 297 SER A O 1
ATOM 2418 N N . ILE A 1 298 ? 0.616 2.281 7.478 1.00 89.69 298 ILE A N 1
ATOM 2419 C CA . ILE A 1 298 ? -0.044 3.501 6.977 1.00 89.69 298 ILE A CA 1
ATOM 2420 C C . ILE A 1 298 ? -1.553 3.274 6.799 1.00 89.69 298 ILE A C 1
ATOM 2422 O O . ILE A 1 298 ? -2.366 4.084 7.244 1.00 89.69 298 ILE A O 1
ATOM 2426 N N . ARG A 1 299 ? -1.958 2.134 6.224 1.00 93.69 299 ARG A N 1
ATOM 2427 C CA . ARG A 1 299 ? -3.381 1.773 6.081 1.00 93.69 299 ARG A CA 1
ATOM 2428 C C . ARG A 1 299 ? -4.095 1.600 7.418 1.00 93.69 299 ARG A C 1
ATOM 2430 O O . ARG A 1 299 ? -5.302 1.830 7.494 1.00 93.69 299 ARG A O 1
ATOM 2437 N N . LEU A 1 300 ? -3.398 1.135 8.452 1.00 91.12 300 LEU A N 1
ATOM 2438 C CA . LEU A 1 300 ? -3.966 0.995 9.788 1.00 91.12 300 LEU A CA 1
ATOM 2439 C C . LEU A 1 300 ? -4.154 2.365 10.447 1.00 91.12 300 LEU A C 1
ATOM 2441 O O . LEU A 1 300 ? -5.229 2.630 10.980 1.00 91.12 300 LEU A O 1
ATOM 2445 N N . GLN A 1 301 ? -3.156 3.247 10.350 1.00 90.00 301 GLN A N 1
ATOM 2446 C CA . GLN A 1 301 ? -3.254 4.615 10.866 1.00 90.00 301 GLN A CA 1
ATOM 2447 C C . GLN A 1 301 ? -4.357 5.409 10.156 1.00 90.00 301 GLN A C 1
ATOM 2449 O O . GLN A 1 301 ? -5.167 6.055 10.815 1.00 90.00 301 GLN A O 1
ATOM 2454 N N . TRP A 1 302 ? -4.485 5.266 8.833 1.00 90.94 302 TRP A N 1
ATOM 2455 C CA . TRP A 1 302 ? -5.576 5.876 8.067 1.00 90.94 302 TRP A CA 1
ATOM 2456 C C . TRP A 1 302 ? -6.960 5.393 8.519 1.00 90.94 302 TRP A C 1
ATOM 2458 O O . TRP A 1 302 ? -7.874 6.195 8.686 1.00 90.94 302 TRP A O 1
ATOM 2468 N N . ARG A 1 303 ? -7.123 4.088 8.780 1.00 94.75 303 ARG A N 1
ATOM 2469 C CA . ARG A 1 303 ? -8.385 3.538 9.307 1.00 94.75 303 ARG A CA 1
ATOM 2470 C C . ARG A 1 303 ? -8.714 4.067 10.702 1.00 94.75 303 ARG A C 1
ATOM 2472 O O . ARG A 1 303 ? -9.871 4.390 10.958 1.00 94.75 303 ARG A O 1
ATOM 2479 N N . ARG A 1 304 ? -7.714 4.186 11.582 1.00 90.38 304 ARG A N 1
ATOM 2480 C CA . ARG A 1 304 ? -7.889 4.776 12.920 1.00 90.38 304 ARG A CA 1
ATOM 2481 C C . ARG A 1 304 ? -8.330 6.235 12.829 1.00 90.38 304 ARG A C 1
ATOM 2483 O O . ARG A 1 304 ? -9.289 6.611 13.494 1.00 90.38 304 ARG A O 1
ATOM 2490 N N . LEU A 1 305 ? -7.687 7.020 11.965 1.00 89.50 305 LEU A N 1
ATOM 2491 C CA . LEU A 1 305 ? -8.051 8.414 11.723 1.00 89.50 305 LEU A CA 1
ATOM 2492 C C . LEU A 1 305 ? -9.468 8.537 11.147 1.00 89.50 305 LEU A C 1
ATOM 2494 O O . LEU A 1 305 ? -10.271 9.301 11.670 1.00 89.50 305 LEU A O 1
ATOM 2498 N N . LYS A 1 306 ? -9.808 7.737 10.130 1.00 93.62 306 LYS A N 1
ATOM 2499 C CA . LYS A 1 306 ? -11.144 7.731 9.515 1.00 93.62 306 LYS A CA 1
ATOM 2500 C C . LYS A 1 306 ? -12.239 7.412 10.533 1.00 93.62 306 LYS A C 1
ATOM 2502 O O . LYS A 1 306 ? -13.209 8.152 10.627 1.00 93.62 306 LYS A O 1
ATOM 2507 N N . SER A 1 307 ? -12.041 6.377 11.352 1.00 88.94 307 SER A N 1
ATOM 2508 C CA . SER A 1 307 ? -12.973 6.020 12.429 1.00 88.94 307 SER A CA 1
ATOM 2509 C C . SER A 1 307 ? -13.111 7.136 13.471 1.00 88.94 307 SER A C 1
ATOM 2511 O O . SER A 1 307 ? -14.207 7.392 13.968 1.00 88.94 307 SER A O 1
ATOM 2513 N N . HIS A 1 308 ? -12.018 7.836 13.786 1.00 91.00 308 HIS A N 1
ATOM 2514 C CA . HIS A 1 308 ? -12.055 8.982 14.690 1.00 91.00 308 HIS A CA 1
ATOM 2515 C C . HIS A 1 308 ? -12.880 10.143 14.116 1.00 91.00 308 HIS A C 1
ATOM 2517 O O . HIS A 1 308 ? -13.674 10.741 14.838 1.00 91.00 308 HIS A O 1
ATOM 2523 N N . VAL A 1 309 ? -12.716 10.439 12.824 1.00 88.56 309 VAL A N 1
ATOM 2524 C CA . VAL A 1 309 ? -13.469 11.482 12.110 1.00 88.56 309 VAL A CA 1
ATOM 2525 C C . VAL A 1 309 ? -14.955 11.126 12.020 1.00 88.56 309 VAL A C 1
ATOM 2527 O O . VAL A 1 309 ? -15.792 11.949 12.370 1.00 88.56 309 VAL A O 1
ATOM 2530 N N . GLU A 1 310 ? -15.294 9.887 11.655 1.00 89.00 310 GLU A N 1
ATOM 2531 C CA . GLU A 1 310 ? -16.684 9.400 11.602 1.00 89.00 310 GLU A CA 1
ATOM 2532 C C . GLU A 1 310 ? -17.369 9.461 12.980 1.00 89.00 310 GLU A C 1
ATOM 2534 O O . GLU A 1 310 ? -18.552 9.788 13.092 1.00 89.00 310 GLU A O 1
ATOM 2539 N N . ARG A 1 311 ? -16.620 9.200 14.059 1.00 89.19 311 ARG A N 1
ATOM 2540 C CA . ARG A 1 311 ? -17.121 9.329 15.432 1.00 89.19 311 ARG A CA 1
ATOM 2541 C C . ARG A 1 311 ? -17.372 10.783 15.830 1.00 89.19 311 ARG A C 1
ATOM 2543 O O . ARG A 1 311 ? -18.370 11.041 16.496 1.00 89.19 311 ARG A O 1
ATOM 2550 N N . LEU A 1 312 ? -16.498 11.711 15.438 1.00 80.62 312 LEU A N 1
ATOM 2551 C CA . LEU A 1 312 ? -16.709 13.146 15.660 1.00 80.62 312 LEU A CA 1
ATOM 2552 C C . LEU A 1 312 ? -17.949 13.644 14.901 1.00 80.62 312 LEU A C 1
ATOM 2554 O O . LEU A 1 312 ? -18.781 14.328 15.488 1.00 80.62 312 LEU A O 1
ATOM 2558 N N . ASP A 1 313 ? -18.125 13.224 13.649 1.00 79.56 313 ASP A N 1
ATOM 2559 C CA . ASP A 1 313 ? -19.288 13.570 12.818 1.00 79.56 313 ASP A CA 1
ATOM 2560 C C . ASP A 1 313 ? -20.612 13.034 13.402 1.00 79.56 313 ASP A C 1
ATOM 2562 O O . ASP A 1 313 ? -21.616 13.744 13.528 1.00 79.56 313 ASP A O 1
ATOM 2566 N N . SER A 1 314 ? -20.581 11.794 13.898 1.00 79.62 314 SER A N 1
ATOM 2567 C CA . SER A 1 314 ? -21.709 11.185 14.613 1.00 79.62 314 SER A CA 1
ATOM 2568 C C . SER A 1 314 ? -22.042 11.926 15.915 1.00 79.62 314 SER A C 1
ATOM 2570 O O . SER A 1 314 ? -23.209 12.043 16.286 1.00 79.62 314 SER A O 1
ATOM 2572 N N . GLN A 1 315 ? -21.031 12.449 16.615 1.00 74.94 315 GLN A N 1
ATOM 2573 C CA . GLN A 1 315 ? -21.198 13.188 17.868 1.00 74.94 315 GLN A CA 1
ATOM 2574 C C . GLN A 1 315 ? -21.794 14.586 17.627 1.00 74.94 315 GLN A C 1
ATOM 2576 O O . GLN A 1 315 ? -22.681 15.012 18.370 1.00 74.94 315 GLN A O 1
ATOM 2581 N N . VAL A 1 316 ? -21.401 15.262 16.543 1.00 66.44 316 VAL A N 1
ATOM 2582 C CA . VAL A 1 316 ? -22.013 16.525 16.088 1.00 66.44 316 VAL A CA 1
ATOM 2583 C C . VAL A 1 316 ? -23.486 16.313 15.712 1.00 66.44 316 VAL A C 1
ATOM 2585 O O . VAL A 1 316 ? -24.354 17.061 16.165 1.00 66.44 316 VAL A O 1
ATOM 2588 N N . SER A 1 317 ? -23.789 15.230 14.992 1.00 66.06 317 SER A N 1
ATOM 2589 C CA . SER A 1 317 ? -25.158 14.870 14.591 1.00 66.06 317 SER A CA 1
ATOM 2590 C C . SER A 1 317 ? -26.071 14.543 15.786 1.00 66.06 317 SER A C 1
ATOM 2592 O O . SER A 1 317 ? -27.245 14.920 15.808 1.00 66.06 317 SER A O 1
ATOM 2594 N N . LEU A 1 318 ? -25.540 13.895 16.830 1.00 55.34 318 LEU A N 1
ATOM 2595 C CA . LEU A 1 318 ? -26.293 13.583 18.054 1.00 55.34 318 LEU A CA 1
ATOM 2596 C C . LEU A 1 318 ? -26.659 14.845 18.857 1.00 55.34 318 LEU A C 1
ATOM 2598 O O . LEU A 1 318 ? -27.715 14.897 19.487 1.00 55.34 318 LEU A O 1
ATOM 2602 N N . THR A 1 319 ? -25.809 15.873 18.791 1.00 51.81 319 THR A N 1
ATOM 2603 C CA . THR A 1 319 ? -25.994 17.150 19.501 1.00 51.81 319 THR A CA 1
ATOM 2604 C C . THR A 1 319 ? -27.075 18.023 18.841 1.00 51.81 319 THR A C 1
ATOM 2606 O O . THR A 1 319 ? -27.752 18.798 19.518 1.00 51.81 319 THR A O 1
ATOM 2609 N N . GLN A 1 320 ? -27.303 17.860 17.530 1.00 52.88 320 GLN A N 1
ATOM 2610 C CA . GLN A 1 320 ? -28.438 18.469 16.819 1.00 52.88 320 GLN A CA 1
ATOM 2611 C C . GLN A 1 320 ? -29.769 17.760 17.117 1.00 52.88 320 GLN A C 1
ATOM 2613 O O . GLN A 1 320 ? -30.799 18.423 17.240 1.00 52.88 320 GLN A O 1
ATOM 2618 N N . MET A 1 321 ? -29.759 16.435 17.295 1.00 46.19 321 MET A N 1
ATOM 2619 C CA . MET A 1 321 ? -30.974 15.651 17.557 1.00 46.19 321 MET A CA 1
ATOM 2620 C C . MET A 1 321 ? -31.470 15.769 19.012 1.00 46.19 321 MET A C 1
ATOM 2622 O O . MET A 1 321 ? -32.656 15.606 19.276 1.00 46.19 321 MET A O 1
ATOM 2626 N N . SER A 1 322 ? -30.599 16.094 19.975 1.00 39.28 322 SER A N 1
ATOM 2627 C CA . SER A 1 322 ? -30.992 16.265 21.384 1.00 39.28 322 SER A CA 1
ATOM 2628 C C . SER A 1 322 ? -31.731 17.576 21.683 1.00 39.28 322 SER A C 1
ATOM 2630 O O . SER A 1 322 ? -32.206 17.759 22.802 1.00 39.28 322 SER A O 1
ATOM 2632 N N . LYS A 1 323 ? -31.839 18.499 20.714 1.00 43.41 323 LYS A N 1
ATOM 2633 C CA . LYS A 1 323 ? -32.521 19.795 20.885 1.00 43.41 323 LYS A CA 1
ATOM 2634 C C . LYS A 1 323 ? -33.964 19.815 20.356 1.00 43.41 323 LYS A C 1
ATOM 2636 O O . LYS A 1 323 ? -34.645 20.822 20.512 1.00 43.41 323 LYS A O 1
ATOM 2641 N N . SER A 1 324 ? -34.449 18.713 19.777 1.00 41.56 324 SER A N 1
ATOM 2642 C CA . SER A 1 324 ? -35.795 18.606 19.188 1.00 41.56 324 SER A CA 1
ATOM 2643 C C . SER A 1 324 ? -36.831 17.887 20.066 1.00 41.56 324 SER A C 1
ATOM 2645 O O . SER A 1 324 ? -37.985 17.759 19.662 1.00 41.56 324 SER A O 1
ATOM 2647 N N . THR A 1 325 ? -36.480 17.473 21.288 1.00 39.75 325 THR A N 1
ATOM 2648 C CA . THR A 1 325 ? -37.420 16.827 22.225 1.00 39.75 325 THR A CA 1
ATOM 2649 C C . THR A 1 325 ? -37.997 17.823 23.232 1.00 39.75 325 THR A C 1
ATOM 2651 O O . THR A 1 325 ? -37.844 17.672 24.438 1.00 39.75 325 THR A O 1
ATOM 2654 N N . THR A 1 326 ? -38.687 18.849 22.742 1.00 35.31 326 THR A N 1
ATOM 2655 C CA . THR A 1 326 ? -39.720 19.556 23.518 1.00 35.31 326 THR A CA 1
ATOM 2656 C C . THR A 1 326 ? -40.731 20.103 22.529 1.00 35.31 326 THR A C 1
ATOM 2658 O O . THR A 1 326 ? -40.352 20.749 21.559 1.00 35.31 326 THR A O 1
ATOM 2661 N N . GLY A 1 327 ? -41.994 19.736 22.729 1.00 42.97 327 GLY A N 1
ATOM 2662 C CA . GLY A 1 327 ? -43.068 19.993 21.783 1.00 42.97 327 GLY A CA 1
ATOM 2663 C C . GLY A 1 327 ? -43.417 21.471 21.602 1.00 42.97 327 GLY A C 1
ATOM 2664 O O . GLY A 1 327 ? -43.175 22.291 22.486 1.00 42.97 327 GLY A O 1
ATOM 2665 N N . ASP A 1 328 ? -44.093 21.700 20.473 1.00 30.30 328 ASP A N 1
ATOM 2666 C CA . ASP A 1 328 ? -44.779 22.914 20.001 1.00 30.30 328 ASP A CA 1
ATOM 2667 C C . ASP A 1 328 ? -43.966 23.868 19.091 1.00 30.30 328 ASP A C 1
ATOM 2669 O O . ASP A 1 328 ? -42.746 23.749 18.982 1.00 30.30 328 ASP A O 1
ATOM 2673 N N . PRO A 1 329 ? -44.644 24.719 18.299 1.00 49.75 329 PRO A N 1
ATOM 2674 C CA . PRO A 1 329 ? -45.000 24.495 16.904 1.00 49.75 329 PRO A CA 1
ATOM 2675 C C . PRO A 1 329 ? -44.022 25.188 15.933 1.00 49.75 329 PRO A C 1
ATOM 2677 O O . PRO A 1 329 ? -43.235 26.048 16.313 1.00 49.75 329 PRO A O 1
ATOM 2680 N N . VAL A 1 330 ? -44.088 24.783 14.660 1.00 53.81 330 VAL A N 1
ATOM 2681 C CA . VAL A 1 330 ? -43.408 25.341 13.468 1.00 53.81 330 VAL A CA 1
ATOM 2682 C C . VAL A 1 330 ? -42.846 26.773 13.657 1.00 53.81 330 VAL A C 1
ATOM 2684 O O . VAL A 1 330 ? -43.635 27.688 13.908 1.00 53.81 330 VAL A O 1
ATOM 2687 N N . PRO A 1 331 ? -41.528 27.028 13.479 1.00 51.44 331 PRO A N 1
ATOM 2688 C CA . PRO A 1 331 ? -40.974 28.367 13.666 1.00 51.44 331 PRO A CA 1
ATOM 2689 C C . PRO A 1 331 ? -41.386 29.315 12.524 1.00 51.44 331 PRO A C 1
ATOM 2691 O O . PRO A 1 331 ? -41.395 28.907 11.358 1.00 51.44 331 PRO A O 1
ATOM 2694 N N . PRO A 1 332 ? -41.688 30.591 12.826 1.00 56.03 332 PRO A N 1
ATOM 2695 C CA . PRO A 1 332 ? -42.173 31.560 11.857 1.00 56.03 332 PRO A CA 1
ATOM 2696 C C . PRO A 1 332 ? -41.044 32.018 10.927 1.00 56.03 332 PRO A C 1
ATOM 2698 O O . PRO A 1 332 ? -39.913 32.275 11.340 1.00 56.03 332 PRO A O 1
ATOM 2701 N N . ARG A 1 333 ? -41.386 32.163 9.647 1.00 57.44 333 ARG A N 1
ATOM 2702 C CA . ARG A 1 333 ? -40.532 32.590 8.523 1.00 57.44 333 ARG A CA 1
ATOM 2703 C C . ARG A 1 333 ? -39.678 33.843 8.804 1.00 57.44 333 ARG A C 1
ATOM 2705 O O . ARG A 1 333 ? -38.599 33.980 8.240 1.00 57.44 333 ARG A O 1
ATOM 2712 N N . GLU A 1 334 ? -40.110 34.698 9.729 1.00 55.25 334 GLU A N 1
ATOM 2713 C CA . GLU A 1 334 ? -39.405 35.913 10.164 1.00 55.25 334 GLU A CA 1
ATOM 2714 C C . GLU A 1 334 ? -38.095 35.652 10.921 1.00 55.25 334 GLU A C 1
ATOM 2716 O O . GLU A 1 334 ? -37.185 36.480 10.877 1.00 55.25 334 GLU A O 1
ATOM 2721 N N . THR A 1 335 ? -37.961 34.518 11.616 1.00 59.41 335 THR A N 1
ATOM 2722 C CA . THR A 1 335 ? -36.705 34.182 12.302 1.00 59.41 335 THR A CA 1
ATOM 2723 C C . THR A 1 335 ? -35.645 33.776 11.282 1.00 59.41 335 THR A C 1
ATOM 2725 O O . THR A 1 335 ? -34.506 34.206 11.387 1.00 59.41 335 THR A O 1
ATOM 2728 N N . CYS A 1 336 ? -36.021 33.040 10.231 1.00 66.75 336 CYS A N 1
ATOM 2729 C CA . CYS A 1 336 ? -35.096 32.611 9.178 1.00 66.75 336 CYS A CA 1
ATOM 2730 C C . CYS A 1 336 ? -34.514 33.793 8.380 1.00 66.75 336 CYS A C 1
ATOM 2732 O O . CYS A 1 336 ? -33.319 33.808 8.094 1.00 66.75 336 CYS A O 1
ATOM 2734 N N . GLU A 1 337 ? -35.319 34.817 8.084 1.00 76.31 337 GLU A N 1
ATOM 2735 C CA . GLU A 1 337 ? -34.834 36.026 7.403 1.00 76.31 337 GLU A CA 1
ATOM 2736 C C . GLU A 1 337 ? -33.874 36.844 8.279 1.00 76.31 337 GLU A C 1
ATOM 2738 O O . GLU A 1 337 ? -32.831 37.285 7.799 1.00 76.31 337 GLU A O 1
ATOM 2743 N N . LYS A 1 338 ? -34.156 36.982 9.581 1.00 80.50 338 LYS A N 1
ATOM 2744 C CA . LYS A 1 338 ? -33.257 37.671 10.526 1.00 80.50 338 LYS A CA 1
ATOM 2745 C C . LYS A 1 338 ? -31.925 36.936 10.701 1.00 80.50 338 LYS A C 1
ATOM 2747 O O . LYS A 1 338 ? -30.875 37.572 10.754 1.00 80.50 338 LYS A O 1
ATOM 2752 N N . GLU A 1 339 ? -31.958 35.607 10.754 1.00 80.88 339 GLU A N 1
ATOM 2753 C CA . GLU A 1 339 ? -30.759 34.760 10.799 1.00 80.88 339 GLU A CA 1
ATOM 2754 C C . GLU A 1 339 ? -29.932 34.887 9.508 1.00 80.88 339 GLU A C 1
ATOM 2756 O O . GLU A 1 339 ? -28.705 34.962 9.563 1.00 80.88 339 GLU A O 1
ATOM 2761 N N . MET A 1 340 ? -30.592 34.977 8.348 1.00 78.94 340 MET A N 1
ATOM 2762 C CA . MET A 1 340 ? -29.931 35.167 7.054 1.00 78.94 340 MET A CA 1
ATOM 2763 C C . MET A 1 340 ? -29.249 36.537 6.949 1.00 78.94 340 MET A C 1
ATOM 2765 O O . MET A 1 340 ? -28.113 36.616 6.483 1.00 78.94 340 MET A O 1
ATOM 2769 N N . GLU A 1 341 ? -29.903 37.608 7.402 1.00 89.12 341 GLU A N 1
ATOM 2770 C CA . GLU A 1 341 ? -29.290 38.942 7.442 1.00 89.12 341 GLU A CA 1
ATOM 2771 C C . GLU A 1 341 ? -28.122 39.007 8.436 1.00 89.12 341 GLU A C 1
ATOM 2773 O O . GLU A 1 341 ? -27.084 39.593 8.125 1.00 89.12 341 GLU A O 1
ATOM 2778 N N . ARG A 1 342 ? -28.218 38.323 9.586 1.00 92.88 342 ARG A N 1
ATOM 2779 C CA . ARG A 1 342 ? -27.093 38.221 10.525 1.00 92.88 342 ARG A CA 1
ATOM 2780 C C . ARG A 1 342 ? -25.896 37.495 9.906 1.00 92.88 342 ARG A C 1
ATOM 2782 O O . ARG A 1 342 ? -24.782 38.008 9.970 1.00 92.88 342 ARG A O 1
ATOM 2789 N N . LEU A 1 343 ? -26.119 36.352 9.255 1.00 88.50 343 LEU A N 1
ATOM 2790 C CA . LEU A 1 343 ? -25.051 35.587 8.600 1.00 88.50 343 LEU A CA 1
ATOM 2791 C C . LEU A 1 343 ? -24.381 36.371 7.465 1.00 88.50 343 LEU A C 1
ATOM 2793 O O . LEU A 1 343 ? -23.167 36.288 7.301 1.00 88.50 343 LEU A O 1
ATOM 2797 N N . LYS A 1 344 ? -25.130 37.174 6.699 1.00 92.75 344 LYS A N 1
ATOM 2798 C CA . LYS A 1 344 ? -24.536 38.074 5.695 1.00 92.75 344 LYS A CA 1
ATOM 2799 C C . LYS A 1 344 ? -23.597 39.096 6.333 1.00 92.75 344 LYS A C 1
ATOM 2801 O O . LYS A 1 344 ? -22.531 39.367 5.782 1.00 92.75 344 LYS A O 1
ATOM 2806 N N . LEU A 1 345 ? -23.983 39.640 7.485 1.00 93.62 345 LEU A N 1
ATOM 2807 C CA . LEU A 1 345 ? -23.200 40.631 8.219 1.00 93.62 345 LEU A CA 1
ATOM 2808 C C . LEU A 1 345 ? -21.931 40.005 8.820 1.00 93.62 345 LEU A C 1
ATOM 2810 O O . LEU A 1 345 ? -20.852 40.579 8.697 1.00 93.62 345 LEU A O 1
ATOM 2814 N N . GLU A 1 346 ? -22.033 38.790 9.363 1.00 88.88 346 GLU A N 1
ATOM 2815 C CA . GLU A 1 346 ? -20.886 37.998 9.833 1.00 88.88 346 GLU A CA 1
ATOM 2816 C C . GLU A 1 346 ? -19.921 37.652 8.684 1.00 88.88 346 GLU A C 1
ATOM 2818 O O . GLU A 1 346 ? -18.712 37.832 8.812 1.00 88.88 346 GLU A O 1
ATOM 2823 N N . ILE A 1 347 ? -20.437 37.242 7.518 1.00 93.56 347 ILE A N 1
ATOM 2824 C CA . ILE A 1 347 ? -19.612 36.979 6.327 1.00 93.56 347 ILE A CA 1
ATOM 2825 C C . ILE A 1 347 ? -18.893 38.249 5.867 1.00 93.56 347 ILE A C 1
ATOM 2827 O O . ILE A 1 347 ? -17.729 38.181 5.467 1.00 93.56 347 ILE A O 1
ATOM 2831 N N . GLN A 1 348 ? -19.560 39.404 5.915 1.00 94.88 348 GLN A N 1
ATOM 2832 C CA . GLN A 1 348 ? -18.934 40.672 5.555 1.00 94.88 348 GLN A CA 1
ATOM 2833 C C . GLN A 1 348 ? -17.808 41.035 6.533 1.00 94.88 348 GLN A C 1
ATOM 2835 O O . GLN A 1 348 ? -16.708 41.353 6.093 1.00 94.88 348 GLN A O 1
ATOM 2840 N N . GLN A 1 349 ? -18.028 40.867 7.839 1.00 93.25 349 GLN A N 1
ATOM 2841 C CA . GLN A 1 349 ? -16.985 41.072 8.850 1.00 93.25 349 GLN A CA 1
ATOM 2842 C C . GLN A 1 349 ? -15.791 40.126 8.658 1.00 93.25 349 GLN A C 1
ATOM 2844 O O . GLN A 1 349 ? -14.641 40.555 8.754 1.00 93.25 349 GLN A O 1
ATOM 2849 N N . CYS A 1 350 ? -16.032 38.852 8.331 1.00 89.19 350 CYS A N 1
ATOM 2850 C CA . CYS A 1 350 ? -14.955 37.913 8.015 1.00 89.19 350 CYS A CA 1
ATOM 2851 C C . CYS A 1 350 ? -14.154 38.344 6.778 1.00 89.19 350 CYS A C 1
ATOM 2853 O O . CYS A 1 350 ? -12.931 38.215 6.773 1.00 89.19 350 CYS A O 1
ATOM 2855 N N . LYS A 1 351 ? -14.809 38.878 5.739 1.00 94.00 351 LYS A N 1
ATOM 2856 C CA . LYS A 1 351 ? -14.115 39.397 4.549 1.00 94.00 351 LYS A CA 1
ATOM 2857 C C . LYS A 1 351 ? -13.212 40.579 4.887 1.00 94.00 351 LYS A C 1
ATOM 2859 O O . LYS A 1 351 ? -12.060 40.590 4.455 1.00 94.00 351 LYS A O 1
ATOM 2864 N N . ASP A 1 352 ? -13.703 41.521 5.683 1.00 95.00 352 ASP A N 1
ATOM 2865 C CA . ASP A 1 352 ? -12.940 42.706 6.085 1.00 95.00 352 ASP A CA 1
ATOM 2866 C C . ASP A 1 352 ? -11.731 42.313 6.956 1.00 95.00 352 ASP A C 1
ATOM 2868 O O . ASP A 1 352 ? -10.625 42.844 6.803 1.00 95.00 352 ASP A O 1
ATOM 2872 N N . PHE A 1 353 ? -11.897 41.303 7.817 1.00 93.00 353 PHE A N 1
ATOM 2873 C CA . PHE A 1 353 ? -10.805 40.744 8.613 1.00 93.00 353 PHE A CA 1
ATOM 2874 C C . PHE A 1 353 ? -9.733 40.080 7.740 1.00 93.00 353 PHE A C 1
ATOM 2876 O O . PHE A 1 353 ? -8.545 40.350 7.916 1.00 93.00 353 PHE A O 1
ATOM 2883 N N . ILE A 1 354 ? -10.140 39.274 6.755 1.00 91.06 354 ILE A N 1
ATOM 2884 C CA . ILE A 1 354 ? -9.214 38.630 5.812 1.00 91.06 354 ILE A CA 1
ATOM 2885 C C . ILE A 1 354 ? -8.443 39.682 5.005 1.00 91.06 354 ILE A C 1
ATOM 2887 O O . ILE A 1 354 ? -7.227 39.561 4.859 1.00 91.06 354 ILE A O 1
ATOM 2891 N N . GLN A 1 355 ? -9.108 40.740 4.531 1.00 93.00 355 GLN A N 1
ATOM 2892 C CA . GLN A 1 355 ? -8.440 41.840 3.824 1.00 93.00 355 GLN A CA 1
ATOM 2893 C C . GLN A 1 355 ? -7.413 42.552 4.714 1.00 93.00 355 GLN A C 1
ATOM 2895 O O . GLN A 1 355 ? -6.297 42.833 4.277 1.00 93.00 355 GLN A O 1
ATOM 2900 N N . THR A 1 356 ? -7.752 42.780 5.983 1.00 88.00 356 THR A N 1
ATOM 2901 C CA . THR A 1 356 ? -6.843 43.401 6.957 1.00 88.00 356 THR A CA 1
ATOM 2902 C C . THR A 1 356 ? -5.633 42.505 7.254 1.00 88.00 356 THR A C 1
ATOM 2904 O O . THR A 1 356 ? -4.497 42.980 7.297 1.00 88.00 356 THR A O 1
ATOM 2907 N N . GLN A 1 357 ? -5.841 41.193 7.403 1.00 83.81 357 GLN A N 1
ATOM 2908 C CA . GLN A 1 357 ? -4.753 40.225 7.578 1.00 83.81 357 GLN A CA 1
ATOM 2909 C C . GLN A 1 357 ? -3.842 40.152 6.347 1.00 83.81 357 GLN A C 1
ATOM 2911 O O . GLN A 1 357 ? -2.619 40.123 6.494 1.00 83.81 357 GLN A O 1
ATOM 2916 N N . GLN A 1 358 ? -4.412 40.181 5.140 1.00 86.69 358 GLN A N 1
ATOM 2917 C CA . GLN A 1 358 ? -3.646 40.223 3.894 1.00 86.69 358 GLN A CA 1
ATOM 2918 C C . GLN A 1 358 ? -2.795 41.493 3.791 1.00 86.69 358 GLN A C 1
ATOM 2920 O O . GLN A 1 358 ? -1.621 41.403 3.434 1.00 86.69 358 GLN A O 1
ATOM 2925 N N . HIS A 1 359 ? -3.339 42.649 4.181 1.00 87.12 359 HIS A N 1
ATOM 2926 C CA . HIS A 1 359 ? -2.591 43.905 4.223 1.00 87.12 359 HIS A CA 1
ATOM 2927 C C . HIS A 1 359 ? -1.404 43.838 5.202 1.00 87.12 359 HIS A C 1
ATOM 2929 O O . HIS A 1 359 ? -0.283 44.201 4.842 1.00 87.12 359 HIS A O 1
ATOM 2935 N N . HIS A 1 360 ? -1.601 43.309 6.416 1.00 82.31 360 HIS A N 1
ATOM 2936 C CA . HIS A 1 360 ? -0.513 43.141 7.389 1.00 82.31 360 HIS A CA 1
ATOM 2937 C C . HIS A 1 360 ? 0.569 42.159 6.919 1.00 82.31 360 HIS A C 1
ATOM 2939 O O . HIS A 1 360 ? 1.755 42.406 7.137 1.00 82.31 360 HIS A O 1
ATOM 2945 N N . LEU A 1 361 ? 0.187 41.071 6.245 1.00 78.56 361 LEU A N 1
ATOM 2946 C CA . LEU A 1 361 ? 1.130 40.134 5.627 1.00 78.56 361 LEU A CA 1
ATOM 2947 C C . LEU A 1 361 ? 1.956 40.813 4.527 1.00 78.56 361 LEU A C 1
ATOM 2949 O O . LEU A 1 361 ? 3.176 40.664 4.498 1.00 78.56 361 LEU A O 1
ATOM 2953 N N . GLN A 1 362 ? 1.321 41.612 3.668 1.00 80.50 362 GLN A N 1
ATOM 2954 C CA . GLN A 1 362 ? 2.020 42.387 2.640 1.00 80.50 362 GLN A CA 1
ATOM 2955 C C . GLN A 1 362 ? 2.993 43.406 3.242 1.00 80.50 362 GLN A C 1
ATOM 2957 O O . GLN A 1 362 ? 4.112 43.549 2.748 1.00 80.50 362 GLN A O 1
ATOM 2962 N N . GLN A 1 363 ? 2.607 44.058 4.340 1.00 74.25 363 GLN A N 1
ATOM 2963 C CA . GLN A 1 363 ? 3.450 45.006 5.069 1.00 74.25 363 GLN A CA 1
ATOM 2964 C C . GLN A 1 363 ? 4.651 44.320 5.749 1.00 74.25 363 GLN A C 1
ATOM 2966 O O . GLN A 1 363 ? 5.766 44.843 5.738 1.00 74.25 363 GLN A O 1
ATOM 2971 N N . LYS A 1 364 ? 4.455 43.115 6.302 1.00 65.31 364 LYS A N 1
ATOM 2972 C CA . LYS A 1 364 ? 5.532 42.305 6.896 1.00 65.31 364 LYS A CA 1
ATOM 2973 C C . LYS A 1 364 ? 6.539 41.819 5.858 1.00 65.31 364 LYS A C 1
ATOM 2975 O O . LYS A 1 364 ? 7.730 41.826 6.136 1.00 65.31 364 LYS A O 1
ATOM 2980 N N . LEU A 1 365 ? 6.079 41.464 4.660 1.00 59.31 365 LEU A N 1
ATOM 2981 C CA . LEU A 1 365 ? 6.940 41.014 3.562 1.00 59.31 365 LEU A CA 1
ATOM 2982 C C . LEU A 1 365 ? 7.713 42.150 2.872 1.00 59.31 365 LEU A C 1
ATOM 2984 O O . LEU A 1 365 ? 8.650 41.878 2.129 1.00 59.31 365 LEU A O 1
ATOM 2988 N N . SER A 1 366 ? 7.335 43.410 3.098 1.00 58.38 366 SER A N 1
ATOM 2989 C CA . SER A 1 366 ? 7.985 44.584 2.496 1.00 58.38 366 SER A CA 1
ATOM 2990 C C . SER A 1 366 ? 8.998 45.280 3.417 1.00 58.38 366 SER A C 1
ATOM 2992 O O . SER A 1 366 ? 9.627 46.250 2.998 1.00 58.38 366 SER A O 1
ATOM 2994 N N . THR A 1 367 ? 9.214 44.778 4.640 1.00 52.44 367 THR A N 1
ATOM 2995 C CA . THR A 1 367 ? 10.230 45.309 5.567 1.00 52.44 367 THR A CA 1
ATOM 2996 C C . THR A 1 367 ? 11.468 44.399 5.553 1.00 52.44 367 THR A C 1
ATOM 2998 O O . THR A 1 367 ? 11.342 43.241 5.946 1.00 52.44 367 THR A O 1
ATOM 3001 N N . PRO A 1 368 ? 12.660 44.856 5.125 1.00 53.50 368 PRO A N 1
ATOM 3002 C CA . PRO A 1 368 ? 13.865 44.033 5.174 1.00 53.50 368 PRO A CA 1
ATOM 3003 C C . PRO A 1 368 ? 14.326 43.917 6.635 1.00 53.50 368 PRO A C 1
ATOM 3005 O O . PRO A 1 368 ? 14.738 44.904 7.241 1.00 53.50 368 PRO A O 1
ATOM 3008 N N . CYS A 1 369 ? 14.199 42.730 7.225 1.00 48.31 369 CYS A N 1
ATOM 3009 C CA . CYS A 1 369 ? 14.658 42.416 8.577 1.00 48.31 369 CYS A CA 1
ATOM 3010 C C . CYS A 1 369 ? 15.709 41.302 8.476 1.00 48.31 369 CYS A C 1
ATOM 3012 O O . CYS A 1 369 ? 15.464 40.312 7.792 1.00 48.31 369 CYS A O 1
ATOM 3014 N N . ASP A 1 370 ? 16.874 41.493 9.104 1.00 60.41 370 ASP A N 1
ATOM 3015 C CA . ASP A 1 370 ? 18.007 40.556 9.085 1.00 60.41 370 ASP A CA 1
ATOM 3016 C C . ASP A 1 370 ? 17.619 39.187 9.675 1.00 60.41 370 ASP A C 1
ATOM 3018 O O . ASP A 1 370 ? 17.613 38.978 10.891 1.00 60.41 370 ASP A O 1
ATOM 3022 N N . GLU A 1 371 ? 17.312 38.242 8.786 1.00 59.53 371 GLU A N 1
ATOM 3023 C CA . GLU A 1 371 ? 16.972 36.837 9.062 1.00 59.53 371 GLU A CA 1
ATOM 3024 C C . GLU A 1 371 ? 18.043 36.110 9.907 1.00 59.53 371 GLU A C 1
ATOM 3026 O O . GLU A 1 371 ? 17.725 35.218 10.698 1.00 59.53 371 GLU A O 1
ATOM 3031 N N . ASP A 1 372 ? 19.306 36.535 9.820 1.00 56.06 372 ASP A N 1
ATOM 3032 C CA . ASP A 1 372 ? 20.441 35.891 10.493 1.00 56.06 372 ASP A CA 1
ATOM 3033 C C . ASP A 1 372 ? 20.410 36.046 12.025 1.00 56.06 372 ASP A C 1
ATOM 3035 O O . ASP A 1 372 ? 20.817 35.143 12.763 1.00 56.06 372 ASP A O 1
ATOM 3039 N N . ALA A 1 373 ? 19.875 37.159 12.538 1.00 62.50 373 ALA A N 1
ATOM 3040 C CA . ALA A 1 373 ? 19.782 37.395 13.980 1.00 62.50 373 ALA A CA 1
ATOM 3041 C C . ALA A 1 373 ? 18.692 36.531 14.641 1.00 62.50 373 ALA A C 1
ATOM 3043 O O . ALA A 1 373 ? 18.848 36.087 15.783 1.00 62.50 373 ALA A O 1
ATOM 3044 N N . ALA A 1 374 ? 17.601 36.258 13.919 1.00 63.12 374 ALA A N 1
ATOM 3045 C CA . ALA A 1 374 ? 16.505 35.421 14.400 1.00 63.12 374 ALA A CA 1
ATOM 3046 C C . ALA A 1 374 ? 16.897 33.934 14.456 1.00 63.12 374 ALA A C 1
ATOM 3048 O O . ALA A 1 374 ? 16.526 33.232 15.402 1.00 63.12 374 ALA A O 1
ATOM 3049 N N . LEU A 1 375 ? 17.698 33.463 13.493 1.00 67.00 375 LEU A N 1
ATOM 3050 C CA . LEU A 1 375 ? 18.193 32.084 13.458 1.00 67.00 375 LEU A CA 1
ATOM 3051 C C . LEU A 1 375 ? 19.164 31.781 14.610 1.00 67.00 375 LEU A C 1
ATOM 3053 O O . LEU A 1 375 ? 19.013 30.759 15.279 1.00 67.00 375 LEU A O 1
ATOM 3057 N N . LEU A 1 376 ? 20.097 32.689 14.915 1.00 67.38 376 LEU A N 1
ATOM 3058 C CA . LEU A 1 376 ? 21.053 32.504 16.017 1.00 67.38 376 LEU A CA 1
ATOM 3059 C C . LEU A 1 376 ? 20.381 32.466 17.399 1.00 67.38 376 LEU A C 1
ATOM 3061 O O . LEU A 1 376 ? 20.799 31.707 18.278 1.00 67.38 376 LEU A O 1
ATOM 3065 N N . LEU A 1 377 ? 19.329 33.265 17.604 1.00 69.12 377 LEU A N 1
ATOM 3066 C CA . LEU A 1 377 ? 18.590 33.282 18.867 1.00 69.12 377 LEU A CA 1
ATOM 3067 C C . LEU A 1 377 ? 17.793 31.982 19.073 1.00 69.12 377 LEU A C 1
ATOM 3069 O O . LEU A 1 377 ? 17.749 31.447 20.183 1.00 69.12 377 LEU A O 1
ATOM 3073 N N . ASN A 1 378 ? 17.208 31.453 17.995 1.00 70.75 378 ASN A N 1
ATOM 3074 C CA . ASN A 1 378 ? 16.461 30.199 18.016 1.00 70.75 378 ASN A CA 1
ATOM 3075 C C . ASN A 1 378 ? 17.380 28.990 18.280 1.00 70.75 378 ASN A C 1
ATOM 3077 O O . ASN A 1 378 ? 17.068 28.145 19.119 1.00 70.75 378 ASN A O 1
ATOM 3081 N N . ASP A 1 379 ? 18.555 28.945 17.646 1.00 71.38 379 ASP A N 1
ATOM 3082 C CA . ASP A 1 379 ? 19.541 27.877 17.860 1.00 71.38 379 ASP A CA 1
ATOM 3083 C C . ASP A 1 379 ? 20.073 27.844 19.305 1.00 71.38 379 ASP A C 1
ATOM 3085 O O . ASP A 1 379 ? 20.247 26.768 19.886 1.00 71.38 379 ASP A O 1
ATOM 3089 N N . SER A 1 380 ? 20.264 29.013 19.926 1.00 73.00 380 SER A N 1
ATOM 3090 C CA . SER A 1 380 ? 20.677 29.127 21.332 1.00 73.00 380 SER A CA 1
ATOM 3091 C C . SER A 1 380 ? 19.628 28.557 22.300 1.00 73.00 380 SER A C 1
ATOM 3093 O O . SER A 1 380 ? 19.956 27.780 23.202 1.00 73.00 380 SER A O 1
ATOM 3095 N N . TYR A 1 381 ? 18.347 28.866 22.074 1.00 80.19 381 TYR A N 1
ATOM 3096 C CA . TYR A 1 381 ? 17.242 28.355 22.890 1.00 80.19 381 TYR A CA 1
ATOM 3097 C C . TYR A 1 381 ? 17.087 26.832 22.765 1.00 80.19 381 TYR A C 1
ATOM 3099 O O . TYR A 1 381 ? 16.976 26.121 23.767 1.00 80.19 381 TYR A O 1
ATOM 3107 N N . MET A 1 382 ? 17.164 26.307 21.540 1.00 77.62 382 MET A N 1
ATOM 3108 C CA . MET A 1 382 ? 17.071 24.868 21.286 1.00 77.62 382 MET A CA 1
ATOM 3109 C C . MET A 1 382 ? 18.223 24.083 21.930 1.00 77.62 382 MET A C 1
ATOM 3111 O O . MET A 1 382 ? 18.025 22.959 22.402 1.00 77.62 382 MET A O 1
ATOM 3115 N N . LEU A 1 383 ? 19.425 24.663 21.990 1.00 81.81 383 LEU A N 1
ATOM 3116 C CA . LEU A 1 383 ? 20.566 24.066 22.686 1.00 81.81 383 LEU A CA 1
ATOM 3117 C C . LEU A 1 383 ? 20.370 24.024 24.204 1.00 81.81 383 LEU A C 1
ATOM 3119 O O . LEU A 1 383 ? 20.651 22.994 24.821 1.00 81.81 383 LEU A O 1
ATOM 3123 N N . GLN A 1 384 ? 19.858 25.102 24.800 1.00 88.56 384 GLN A N 1
ATOM 3124 C CA . GLN A 1 384 ? 19.564 25.151 26.233 1.00 88.56 384 GLN A CA 1
ATOM 3125 C C . GLN A 1 384 ? 18.503 24.113 26.625 1.00 88.56 384 GLN A C 1
ATOM 3127 O O . GLN A 1 384 ? 18.672 23.386 27.607 1.00 88.56 384 GLN A O 1
ATOM 3132 N N . GLU A 1 385 ? 17.444 23.995 25.826 1.00 82.38 385 GLU A N 1
ATOM 3133 C CA . GLU A 1 385 ? 16.373 23.024 26.042 1.00 82.38 385 GLU A CA 1
ATOM 3134 C C . GLU A 1 385 ? 16.885 21.580 25.945 1.00 82.38 385 GLU A C 1
ATOM 3136 O O . GLU A 1 385 ? 16.588 20.731 26.788 1.00 82.38 385 GLU A O 1
ATOM 3141 N N . LYS A 1 386 ? 17.742 21.307 24.957 1.00 86.56 386 LYS A N 1
ATOM 3142 C CA . LYS A 1 386 ? 18.386 20.001 24.790 1.00 86.56 386 LYS A CA 1
ATOM 3143 C C . LYS A 1 386 ? 19.240 19.614 25.997 1.00 86.56 386 LYS A C 1
ATOM 3145 O O . LYS A 1 386 ? 19.261 18.441 26.372 1.00 86.56 386 LYS A O 1
ATOM 3150 N N . GLU A 1 387 ? 19.945 20.569 26.598 1.00 89.88 387 GLU A N 1
ATOM 3151 C CA . GLU A 1 387 ? 20.774 20.306 27.775 1.00 89.88 387 GLU A CA 1
ATOM 3152 C C . GLU A 1 387 ? 19.930 20.104 29.040 1.00 89.88 387 GLU A C 1
ATOM 3154 O O . GLU A 1 387 ? 20.210 19.197 29.826 1.00 89.88 387 GLU A O 1
ATOM 3159 N N . ARG A 1 388 ? 18.826 20.847 29.190 1.00 93.88 388 ARG A N 1
ATOM 3160 C CA . ARG A 1 388 ? 17.847 20.618 30.263 1.00 93.88 388 ARG A CA 1
ATOM 3161 C C . ARG A 1 388 ? 17.269 19.204 30.206 1.00 93.88 388 ARG A C 1
ATOM 3163 O O . ARG A 1 388 ? 17.319 18.479 31.199 1.00 93.88 388 ARG A O 1
ATOM 3170 N N . LEU A 1 389 ? 16.799 18.785 29.030 1.00 91.69 389 LEU A N 1
ATOM 3171 C CA . LEU A 1 389 ? 16.241 17.445 28.820 1.00 91.69 389 LEU A CA 1
ATOM 3172 C C . LEU A 1 389 ? 17.272 16.340 29.081 1.00 91.69 389 LEU A C 1
ATOM 3174 O O . LEU A 1 389 ? 16.930 15.272 29.588 1.00 91.69 389 LEU A O 1
ATOM 3178 N N . ARG A 1 390 ? 18.552 16.588 28.780 1.00 92.81 390 ARG A N 1
ATOM 3179 C CA . ARG A 1 390 ? 19.643 15.661 29.111 1.00 92.81 390 ARG A CA 1
ATOM 3180 C C . ARG A 1 390 ? 19.808 15.496 30.624 1.00 92.81 390 ARG A C 1
ATOM 3182 O O . ARG A 1 390 ? 20.012 14.374 31.088 1.00 92.81 390 ARG A O 1
ATOM 3189 N N . GLY A 1 391 ? 19.707 16.590 31.379 1.00 94.12 391 GLY A N 1
ATOM 3190 C CA . GLY A 1 391 ? 19.739 16.573 32.842 1.00 94.12 391 GLY A CA 1
ATOM 3191 C C . GLY A 1 391 ? 18.571 15.788 33.444 1.00 94.12 391 GLY A C 1
ATOM 3192 O O . GLY A 1 391 ? 18.784 14.913 34.284 1.00 94.12 391 GLY A O 1
ATOM 3193 N N . GLU A 1 392 ? 17.351 16.034 32.965 1.00 91.94 392 GLU A N 1
ATOM 3194 C CA . GLU A 1 392 ? 16.153 15.301 33.402 1.00 91.94 392 GLU A CA 1
ATOM 3195 C C . GLU A 1 392 ? 16.243 13.808 33.079 1.00 91.94 392 GLU A C 1
ATOM 3197 O O . GLU A 1 392 ? 15.942 12.965 33.924 1.00 91.94 392 GLU A O 1
ATOM 3202 N N . TRP A 1 393 ? 16.730 13.465 31.884 1.00 93.25 393 TRP A N 1
ATOM 3203 C CA . TRP A 1 393 ? 16.930 12.075 31.487 1.00 93.25 393 TRP A CA 1
ATOM 3204 C C . TRP A 1 393 ? 17.915 11.351 32.410 1.00 93.25 393 TRP A C 1
ATOM 3206 O O . TRP A 1 393 ? 17.648 10.227 32.830 1.00 93.25 393 TRP A O 1
ATOM 3216 N N . LYS A 1 394 ? 19.022 12.007 32.781 1.00 96.25 394 LYS A N 1
ATOM 3217 C CA . LYS A 1 394 ? 19.995 11.449 33.727 1.00 96.25 394 LYS A CA 1
ATOM 3218 C C . LYS A 1 394 ? 19.373 11.205 35.106 1.00 96.25 394 LYS A C 1
ATOM 3220 O O . LYS A 1 394 ? 19.603 10.151 35.688 1.00 96.25 394 LYS A O 1
ATOM 3225 N N . ASN A 1 395 ? 18.549 12.129 35.599 1.00 95.44 395 ASN A N 1
ATOM 3226 C CA . ASN A 1 395 ? 17.853 11.962 36.878 1.00 95.44 395 ASN A CA 1
ATOM 3227 C C . ASN A 1 395 ? 16.874 10.773 36.835 1.00 95.44 395 ASN A C 1
ATOM 3229 O O . ASN A 1 395 ? 16.889 9.917 37.717 1.00 95.44 395 ASN A O 1
ATOM 3233 N N . LEU A 1 396 ? 16.080 10.652 35.767 1.00 96.31 396 LEU A N 1
ATOM 3234 C CA . LEU A 1 396 ? 15.173 9.513 35.586 1.00 96.31 396 LEU A CA 1
ATOM 3235 C C . LEU A 1 396 ? 15.920 8.177 35.495 1.00 96.31 396 LEU A C 1
ATOM 3237 O O . LEU A 1 396 ? 15.444 7.162 36.007 1.00 96.31 396 LEU A O 1
ATOM 3241 N N . GLU A 1 397 ? 17.091 8.174 34.864 1.00 95.75 397 GLU A N 1
ATOM 3242 C CA . GLU A 1 397 ? 17.960 7.005 34.791 1.00 95.75 397 GLU A CA 1
ATOM 3243 C C . GLU A 1 397 ? 18.450 6.591 36.185 1.00 95.75 397 GLU A C 1
ATOM 3245 O O . GLU A 1 397 ? 18.332 5.424 36.559 1.00 95.75 397 GLU A O 1
ATOM 3250 N N . GLU A 1 398 ? 18.924 7.551 36.983 1.00 96.88 398 GLU A N 1
ATOM 3251 C CA . GLU A 1 398 ? 19.342 7.336 38.371 1.00 96.88 398 GLU A CA 1
ATOM 3252 C C . GLU A 1 398 ? 18.184 6.786 39.219 1.00 96.88 398 GLU A C 1
ATOM 3254 O O . GLU A 1 398 ? 18.340 5.743 39.860 1.00 96.88 398 GLU A O 1
ATOM 3259 N N . GLN A 1 399 ? 16.990 7.382 39.137 1.00 93.88 399 GLN A N 1
ATOM 3260 C CA . GLN A 1 399 ? 15.785 6.877 39.812 1.00 93.88 399 GLN A CA 1
ATOM 3261 C C . GLN A 1 399 ? 15.460 5.435 39.407 1.00 93.88 399 GLN A C 1
ATOM 3263 O O . GLN A 1 399 ? 15.185 4.589 40.259 1.00 93.88 399 GLN A O 1
ATOM 3268 N N . ARG A 1 400 ? 15.557 5.109 38.113 1.00 95.69 400 ARG A N 1
ATOM 3269 C CA . ARG A 1 400 ? 15.341 3.739 37.629 1.00 95.69 400 ARG A CA 1
ATOM 3270 C C . ARG A 1 400 ? 16.326 2.756 38.260 1.00 95.69 400 ARG A C 1
ATOM 3272 O O . ARG A 1 400 ? 15.923 1.655 38.627 1.00 95.69 400 ARG A O 1
ATOM 3279 N N . THR A 1 401 ? 17.600 3.131 38.388 1.00 96.25 401 THR A N 1
ATOM 3280 C CA . THR A 1 401 ? 18.602 2.261 39.027 1.00 96.25 401 THR A CA 1
ATOM 3281 C C . THR A 1 401 ? 18.332 2.048 40.516 1.00 96.25 401 THR A C 1
ATOM 3283 O O . THR A 1 401 ? 18.506 0.932 41.004 1.00 96.25 401 THR A O 1
ATOM 3286 N N . ILE A 1 402 ? 17.848 3.076 41.222 1.00 96.69 402 ILE A N 1
ATOM 3287 C CA . ILE A 1 402 ? 17.473 2.985 42.639 1.00 96.69 402 ILE A CA 1
ATOM 3288 C C . ILE A 1 402 ? 16.297 2.026 42.806 1.00 96.69 402 ILE A C 1
ATOM 3290 O O . ILE A 1 402 ? 16.396 1.081 43.588 1.00 96.69 402 ILE A O 1
ATOM 3294 N N . PHE A 1 403 ? 15.232 2.192 42.016 1.00 97.19 403 PHE A N 1
ATOM 3295 C CA . PHE A 1 403 ? 14.077 1.296 42.081 1.00 97.19 403 PHE A CA 1
ATOM 3296 C C . PHE A 1 403 ? 14.430 -0.148 41.734 1.00 97.19 403 PHE A C 1
ATOM 3298 O O . PHE A 1 403 ? 13.909 -1.071 42.354 1.00 97.19 403 PHE A O 1
ATOM 3305 N N . GLU A 1 404 ? 15.332 -0.373 40.777 1.00 96.94 404 GLU A N 1
ATOM 3306 C CA . GLU A 1 404 ? 15.771 -1.730 40.447 1.00 96.94 404 GLU A CA 1
ATOM 3307 C C . GLU A 1 404 ? 16.550 -2.366 41.607 1.00 96.94 404 GLU A C 1
ATOM 3309 O O . GLU A 1 404 ? 16.342 -3.537 41.932 1.00 96.94 404 GLU A O 1
ATOM 3314 N N . LYS A 1 405 ? 17.391 -1.579 42.288 1.00 97.06 405 LYS A N 1
ATOM 3315 C CA . LYS A 1 405 ? 18.114 -2.026 43.481 1.00 97.06 405 LYS A CA 1
ATOM 3316 C C . LYS A 1 405 ? 17.163 -2.328 44.638 1.00 97.06 405 LYS A C 1
ATOM 3318 O O . LYS A 1 405 ? 17.283 -3.380 45.258 1.00 97.06 405 LYS A O 1
ATOM 3323 N N . GLU A 1 406 ? 16.191 -1.458 44.901 1.00 96.69 406 GLU A N 1
ATOM 3324 C CA . GLU A 1 406 ? 15.154 -1.706 45.909 1.00 96.69 406 GLU A CA 1
ATOM 3325 C C . GLU A 1 406 ? 14.354 -2.967 45.584 1.00 96.69 406 GLU A C 1
ATOM 3327 O O . GLU A 1 406 ? 14.167 -3.821 46.447 1.00 96.69 406 GLU A O 1
ATOM 3332 N N . ARG A 1 407 ? 13.947 -3.145 44.324 1.00 97.19 407 ARG A N 1
ATOM 3333 C CA . ARG A 1 407 ? 13.223 -4.335 43.865 1.00 97.19 407 ARG A CA 1
ATOM 3334 C C . ARG A 1 407 ? 14.032 -5.615 44.072 1.00 97.19 407 ARG A C 1
ATOM 3336 O O . ARG A 1 407 ? 13.470 -6.621 44.511 1.00 97.19 407 ARG A O 1
ATOM 3343 N N . SER A 1 408 ? 15.336 -5.578 43.797 1.00 94.31 408 SER A N 1
ATOM 3344 C CA . SER A 1 408 ? 16.250 -6.686 44.092 1.00 94.31 408 SER A CA 1
ATOM 3345 C C . SER A 1 408 ? 16.302 -6.973 45.594 1.00 94.31 408 SER A C 1
ATOM 3347 O O . SER A 1 408 ? 16.099 -8.115 45.998 1.00 94.31 408 SER A O 1
ATOM 3349 N N . ASN A 1 409 ? 16.467 -5.940 46.424 1.00 96.81 409 ASN A N 1
ATOM 3350 C CA . ASN A 1 409 ? 16.522 -6.078 47.881 1.00 96.81 409 ASN A CA 1
ATOM 3351 C C . ASN A 1 409 ? 15.220 -6.657 48.460 1.00 96.81 409 ASN A C 1
ATOM 3353 O O . ASN A 1 409 ? 15.263 -7.534 49.319 1.00 96.81 409 ASN A O 1
ATOM 3357 N N . PHE A 1 410 ? 14.053 -6.211 47.981 1.00 97.81 410 PHE A N 1
ATOM 3358 C CA . PHE A 1 410 ? 12.760 -6.762 48.402 1.00 97.81 410 PHE A CA 1
ATOM 3359 C C . PHE A 1 410 ? 12.606 -8.229 48.000 1.00 97.81 410 PHE A C 1
ATOM 3361 O O . PHE A 1 410 ? 12.091 -9.034 48.777 1.00 97.81 410 PHE A O 1
ATOM 3368 N N . THR A 1 411 ? 13.071 -8.585 46.803 1.00 96.94 411 THR A N 1
ATOM 3369 C CA . THR A 1 411 ? 13.042 -9.971 46.323 1.00 96.94 411 THR A CA 1
ATOM 3370 C C . THR A 1 411 ? 13.942 -10.856 47.185 1.00 96.94 411 THR A C 1
ATOM 3372 O O . THR A 1 411 ? 13.517 -11.920 47.630 1.00 96.94 411 THR A O 1
ATOM 3375 N N . GLU A 1 412 ? 15.155 -10.398 47.489 1.00 96.62 412 GLU A N 1
ATOM 3376 C CA . GLU A 1 412 ? 16.097 -11.107 48.354 1.00 96.62 412 GLU A CA 1
ATOM 3377 C C . GLU A 1 412 ? 15.561 -11.260 49.785 1.00 96.62 412 GLU A C 1
ATOM 3379 O O . GLU A 1 412 ? 15.591 -12.357 50.343 1.00 96.62 412 GLU A O 1
ATOM 3384 N N . ALA A 1 413 ? 14.979 -10.201 50.358 1.00 96.69 413 ALA A N 1
ATOM 3385 C CA . ALA A 1 413 ? 14.352 -10.251 51.675 1.00 96.69 413 ALA A CA 1
ATOM 3386 C C . ALA A 1 413 ? 13.182 -11.249 51.720 1.00 96.69 413 ALA A C 1
ATOM 3388 O O . ALA A 1 413 ? 13.058 -12.011 52.679 1.00 96.69 413 ALA A O 1
ATOM 3389 N N . ALA A 1 414 ? 12.352 -11.301 50.674 1.00 95.56 414 ALA A N 1
ATOM 3390 C CA . ALA A 1 414 ? 11.265 -12.273 50.572 1.00 95.56 414 ALA A CA 1
ATOM 3391 C C . ALA A 1 414 ? 11.788 -13.718 50.487 1.00 95.56 414 ALA A C 1
ATOM 3393 O O . ALA A 1 414 ? 11.254 -14.608 51.152 1.00 95.56 414 ALA A O 1
ATOM 3394 N N . ILE A 1 415 ? 12.860 -13.950 49.720 1.00 96.06 415 ILE A N 1
ATOM 3395 C CA . ILE A 1 415 ? 13.527 -15.256 49.632 1.00 96.06 415 ILE A CA 1
ATOM 3396 C C . ILE A 1 415 ? 14.098 -15.654 50.996 1.00 96.06 415 ILE A C 1
ATOM 3398 O O . ILE A 1 415 ? 13.894 -16.782 51.445 1.00 96.06 415 ILE A O 1
ATOM 3402 N N . ARG A 1 416 ? 14.783 -14.740 51.688 1.00 97.88 416 ARG A N 1
ATOM 3403 C CA . ARG A 1 416 ? 15.337 -14.988 53.022 1.00 97.88 416 ARG A CA 1
ATOM 3404 C C . ARG A 1 416 ? 14.245 -15.335 54.035 1.00 97.88 416 ARG A C 1
ATOM 3406 O O . ARG A 1 416 ? 14.351 -16.359 54.702 1.00 97.88 416 ARG A O 1
ATOM 3413 N N . LEU A 1 417 ? 13.161 -14.559 54.080 1.00 97.19 417 LEU A N 1
ATOM 3414 C CA . LEU A 1 417 ? 12.005 -14.841 54.940 1.00 97.19 417 LEU A CA 1
ATOM 3415 C C . LEU A 1 417 ? 11.354 -16.192 54.617 1.00 97.19 417 LEU A C 1
ATOM 3417 O O . LEU A 1 417 ? 10.881 -16.884 55.518 1.00 97.19 417 LEU A O 1
ATOM 3421 N N . SER A 1 418 ? 11.329 -16.591 53.343 1.00 94.94 418 SER A N 1
ATOM 3422 C CA . SER A 1 418 ? 10.835 -17.911 52.945 1.00 94.94 418 SER A CA 1
ATOM 3423 C C . SER A 1 418 ? 11.718 -19.040 53.481 1.00 94.94 418 SER A C 1
ATOM 3425 O O . SER A 1 418 ? 11.186 -20.057 53.926 1.00 94.94 418 SER A O 1
ATOM 3427 N N . HIS A 1 419 ? 13.045 -18.877 53.460 1.00 96.69 419 HIS A N 1
ATOM 3428 C CA . HIS A 1 419 ? 13.969 -19.848 54.048 1.00 96.69 419 HIS A CA 1
ATOM 3429 C C . HIS A 1 419 ? 13.818 -19.915 55.570 1.00 96.69 419 HIS A C 1
ATOM 3431 O O . HIS A 1 419 ? 13.667 -21.006 56.108 1.00 96.69 419 HIS A O 1
ATOM 3437 N N . GLU A 1 420 ? 13.772 -18.768 56.253 1.00 97.25 420 GLU A N 1
ATOM 3438 C CA . GLU A 1 420 ? 13.574 -18.701 57.708 1.00 97.25 420 GLU A CA 1
ATOM 3439 C C . GLU A 1 420 ? 12.248 -19.361 58.126 1.00 97.25 420 GLU A C 1
ATOM 3441 O O . GLU A 1 420 ? 12.215 -20.152 59.067 1.00 97.25 420 GLU A O 1
ATOM 3446 N N . ARG A 1 421 ? 11.158 -19.131 57.377 1.00 96.94 421 ARG A N 1
ATOM 3447 C CA . ARG A 1 421 ? 9.869 -19.803 57.612 1.00 96.94 421 ARG A CA 1
ATOM 3448 C C . ARG A 1 421 ? 9.953 -21.314 57.403 1.00 96.94 421 ARG A C 1
ATOM 3450 O O . ARG A 1 421 ? 9.337 -22.058 58.160 1.00 96.94 421 ARG A O 1
ATOM 3457 N N . LYS A 1 422 ? 10.682 -21.766 56.378 1.00 96.69 422 LYS A N 1
ATOM 3458 C CA . LYS A 1 422 ? 10.872 -23.195 56.104 1.00 96.69 422 LYS A CA 1
ATOM 3459 C C . LYS A 1 422 ? 11.618 -23.875 57.253 1.00 96.69 422 LYS A C 1
ATOM 3461 O O . LYS A 1 422 ? 11.134 -24.884 57.748 1.00 96.69 422 LYS A O 1
ATOM 3466 N N . VAL A 1 423 ? 12.726 -23.286 57.706 1.00 96.69 423 VAL A N 1
ATOM 3467 C CA . VAL A 1 423 ? 13.505 -23.789 58.852 1.00 96.69 423 VAL A CA 1
ATOM 3468 C C . VAL A 1 423 ? 12.642 -23.831 60.112 1.00 96.69 423 VAL A C 1
ATOM 3470 O O . VAL A 1 423 ? 12.599 -24.848 60.791 1.00 96.69 423 VAL A O 1
ATOM 3473 N N . PHE A 1 424 ? 11.868 -22.778 60.383 1.00 97.50 424 PHE A N 1
ATOM 3474 C CA . PHE A 1 424 ? 10.963 -22.757 61.534 1.00 97.50 424 PHE A CA 1
ATOM 3475 C C . PHE A 1 424 ? 9.902 -23.871 61.483 1.00 97.50 424 PHE A C 1
ATOM 3477 O O . PHE A 1 424 ? 9.581 -24.483 62.502 1.00 97.50 424 PHE A O 1
ATOM 3484 N N . GLU A 1 425 ? 9.344 -24.152 60.304 1.00 96.25 425 GLU A N 1
ATOM 3485 C CA . GLU A 1 425 ? 8.366 -25.228 60.129 1.00 96.25 425 GLU A CA 1
ATOM 3486 C C . GLU A 1 425 ? 9.011 -26.618 60.285 1.00 96.25 425 GLU A C 1
ATOM 3488 O O . GLU A 1 425 ? 8.407 -27.511 60.883 1.00 96.25 425 GLU A O 1
ATOM 3493 N N . GLU A 1 426 ? 10.249 -26.794 59.811 1.00 96.00 426 GLU A N 1
ATOM 3494 C CA . GLU A 1 426 ? 11.056 -28.005 60.016 1.00 96.00 426 GLU A CA 1
ATOM 3495 C C . GLU A 1 426 ? 11.387 -28.222 61.502 1.00 96.00 426 GLU A C 1
ATOM 3497 O O . GLU A 1 426 ? 11.203 -29.330 62.017 1.00 96.00 426 GLU A O 1
ATOM 3502 N N . ASP A 1 427 ? 11.784 -27.173 62.225 1.00 96.50 427 ASP A N 1
ATOM 3503 C CA . ASP A 1 427 ? 12.024 -27.216 63.671 1.00 96.50 427 ASP A CA 1
ATOM 3504 C C . ASP A 1 427 ? 10.742 -27.566 64.430 1.00 96.50 427 ASP A C 1
ATOM 3506 O O . ASP A 1 427 ? 10.750 -28.426 65.315 1.00 96.50 427 ASP A O 1
ATOM 3510 N N . ARG A 1 428 ? 9.605 -26.975 64.042 1.00 96.38 428 ARG A N 1
ATOM 3511 C CA . ARG A 1 428 ? 8.292 -27.304 64.611 1.00 96.38 428 ARG A CA 1
ATOM 3512 C C . ARG A 1 428 ? 7.920 -28.765 64.369 1.00 96.38 428 ARG A C 1
ATOM 3514 O O . ARG A 1 428 ? 7.445 -29.432 65.288 1.00 96.38 428 ARG A O 1
ATOM 3521 N N . ALA A 1 429 ? 8.133 -29.275 63.157 1.00 95.06 429 ALA A N 1
ATOM 3522 C CA . ALA A 1 429 ? 7.877 -30.672 62.820 1.00 95.06 429 ALA A CA 1
ATOM 3523 C C . ALA A 1 429 ? 8.793 -31.621 63.608 1.00 95.06 429 ALA A C 1
ATOM 3525 O O . ALA A 1 429 ? 8.336 -32.651 64.107 1.00 95.06 429 ALA A O 1
ATOM 3526 N N . THR A 1 430 ? 10.064 -31.257 63.777 1.00 93.44 430 THR A N 1
ATOM 3527 C CA . THR A 1 430 ? 11.042 -32.025 64.558 1.00 93.44 430 THR A CA 1
ATOM 3528 C C . THR A 1 430 ? 10.685 -32.027 66.041 1.00 93.44 430 THR A C 1
ATOM 3530 O O . THR A 1 430 ? 10.709 -33.081 66.677 1.00 93.44 430 THR A O 1
ATOM 3533 N N . TRP A 1 431 ? 10.263 -30.881 66.579 1.00 95.00 431 TRP A N 1
ATOM 3534 C CA . TRP A 1 431 ? 9.762 -30.760 67.945 1.00 95.00 431 TRP A CA 1
ATOM 3535 C C . TRP A 1 431 ? 8.510 -31.613 68.165 1.00 95.00 431 TRP A C 1
ATOM 3537 O O . TRP A 1 431 ? 8.460 -32.382 69.122 1.00 95.00 431 TRP A O 1
ATOM 3547 N N . LEU A 1 432 ? 7.531 -31.560 67.253 1.00 93.25 432 LEU A N 1
ATOM 3548 C CA . LEU A 1 432 ? 6.331 -32.402 67.314 1.00 93.25 432 LEU A CA 1
ATOM 3549 C C . LEU A 1 432 ? 6.673 -33.892 67.224 1.00 93.25 432 LEU A C 1
ATOM 3551 O O . LEU A 1 432 ? 6.111 -34.691 67.970 1.00 93.25 432 LEU A O 1
ATOM 3555 N N . LYS A 1 433 ? 7.612 -34.269 66.348 1.00 92.44 433 LYS A N 1
ATOM 3556 C CA . LYS A 1 433 ? 8.113 -35.643 66.232 1.00 92.44 433 LYS A CA 1
ATOM 3557 C C . LYS A 1 433 ? 8.756 -36.099 67.539 1.00 92.44 433 LYS A C 1
ATOM 3559 O O . LYS A 1 433 ? 8.427 -37.178 68.018 1.00 92.44 433 LYS A O 1
ATOM 3564 N N . HIS A 1 434 ? 9.630 -35.288 68.135 1.00 90.88 434 HIS A N 1
ATOM 3565 C CA .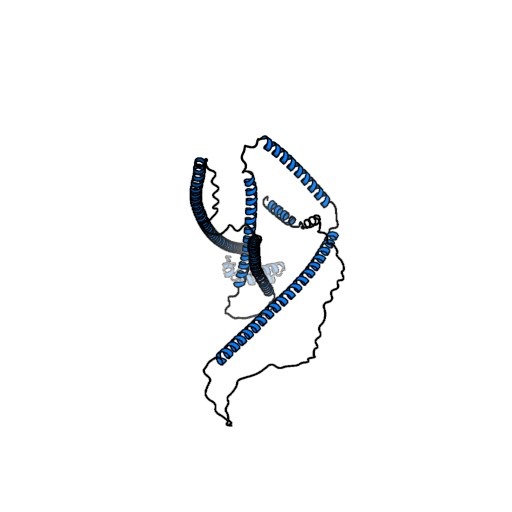 HIS A 1 434 ? 10.259 -35.603 69.417 1.00 90.88 434 HIS A CA 1
ATOM 3566 C C . HIS A 1 434 ? 9.224 -35.703 70.541 1.00 90.88 434 HIS A C 1
ATOM 3568 O O . HIS A 1 434 ? 9.241 -36.662 71.304 1.00 90.88 434 HIS A O 1
ATOM 3574 N N . HIS A 1 435 ? 8.281 -34.761 70.610 1.00 88.88 435 HIS A N 1
ATOM 3575 C CA . HIS A 1 435 ? 7.185 -34.778 71.575 1.00 88.88 435 HIS A CA 1
ATOM 3576 C C . HIS A 1 435 ? 6.336 -36.053 71.438 1.00 88.88 435 HIS A C 1
ATOM 3578 O O . HIS A 1 435 ? 6.076 -36.732 72.429 1.00 88.88 435 HIS A O 1
ATOM 3584 N N . PHE A 1 436 ? 5.973 -36.440 70.212 1.00 85.81 436 PHE A N 1
ATOM 3585 C CA . PHE A 1 436 ? 5.235 -37.675 69.938 1.00 85.81 436 PHE A CA 1
ATOM 3586 C C . PHE A 1 436 ? 6.028 -38.929 70.329 1.00 85.81 436 PHE A C 1
ATOM 3588 O O . PHE A 1 436 ? 5.485 -39.812 70.986 1.00 85.81 436 PHE A O 1
ATOM 3595 N N . LEU A 1 437 ? 7.317 -38.994 69.982 1.00 82.38 437 LEU A N 1
ATOM 3596 C CA . LEU A 1 437 ? 8.191 -40.108 70.361 1.00 82.38 437 LEU A CA 1
ATOM 3597 C C . LEU A 1 437 ? 8.383 -40.194 71.884 1.00 82.38 437 LEU A C 1
ATOM 3599 O O . LEU A 1 437 ? 8.358 -41.291 72.425 1.00 82.38 437 LEU A O 1
ATOM 3603 N N . SER A 1 438 ? 8.482 -39.060 72.584 1.00 75.88 438 SER A N 1
ATOM 3604 C CA . SER A 1 438 ? 8.610 -39.012 74.049 1.00 75.88 438 SER A CA 1
ATOM 3605 C C . SER A 1 438 ? 7.328 -39.382 74.808 1.00 75.88 438 SER A C 1
ATOM 3607 O O . SER A 1 438 ? 7.392 -39.733 75.982 1.00 75.88 438 SER A O 1
ATOM 3609 N N . LEU A 1 439 ? 6.167 -39.306 74.148 1.00 69.62 439 LEU A N 1
ATOM 3610 C CA . LEU A 1 439 ? 4.863 -39.684 74.707 1.00 69.62 439 LEU A CA 1
ATOM 3611 C C . LEU A 1 439 ? 4.389 -41.072 74.250 1.00 69.62 439 LEU A C 1
ATOM 3613 O O . LEU A 1 439 ? 3.351 -41.543 74.717 1.00 69.62 439 LEU A O 1
ATOM 3617 N N . SER A 1 440 ? 5.119 -41.729 73.345 1.00 52.78 440 SER A N 1
ATOM 3618 C CA . SER A 1 440 ? 4.801 -43.082 72.890 1.00 52.78 440 SER A CA 1
ATOM 3619 C C . SER A 1 440 ? 5.052 -44.093 74.023 1.00 52.78 440 SER A C 1
ATOM 3621 O O . SER A 1 440 ? 6.183 -44.207 74.494 1.00 52.78 440 SER A O 1
ATOM 3623 N N . PRO A 1 441 ? 4.046 -44.865 74.476 1.00 55.09 441 PRO A N 1
ATOM 3624 C CA . PRO A 1 441 ? 4.146 -45.721 75.661 1.00 55.09 441 PRO A CA 1
ATOM 3625 C C . PRO A 1 441 ? 4.827 -47.080 75.398 1.00 55.09 441 PRO A C 1
ATOM 3627 O O . PRO A 1 441 ? 4.480 -48.078 76.027 1.00 55.09 441 PRO A O 1
ATOM 3630 N N . PHE A 1 442 ? 5.808 -47.141 74.493 1.00 53.38 442 PHE A N 1
ATOM 3631 C CA . PHE A 1 442 ? 6.606 -48.346 74.241 1.00 53.38 442 PHE A CA 1
ATOM 3632 C C . PHE A 1 442 ? 8.104 -48.047 74.288 1.00 53.38 442 PHE A C 1
ATOM 3634 O O . PHE A 1 442 ? 8.803 -48.173 73.292 1.00 53.38 442 PHE A O 1
ATOM 3641 N N . GLU A 1 443 ? 8.603 -47.706 75.474 1.00 46.47 443 GLU A N 1
ATOM 3642 C CA . GLU A 1 443 ? 9.985 -48.024 75.835 1.00 46.47 443 GLU A CA 1
ATOM 3643 C C . GLU A 1 443 ? 10.097 -48.195 77.354 1.00 46.47 443 GLU A C 1
ATOM 3645 O O . GLU A 1 443 ? 10.454 -47.300 78.110 1.00 46.47 443 GLU A O 1
ATOM 3650 N N . ASN A 1 444 ? 9.730 -49.387 77.817 1.00 46.97 444 ASN A N 1
ATOM 3651 C CA . ASN A 1 444 ? 10.226 -49.928 79.073 1.00 46.97 444 ASN A CA 1
ATOM 3652 C C . ASN A 1 444 ? 10.680 -51.363 78.818 1.00 46.97 444 ASN A C 1
ATOM 3654 O O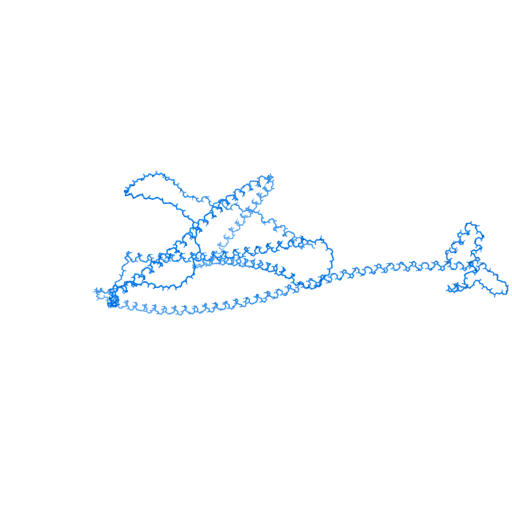 . ASN A 1 444 ? 9.956 -52.138 78.198 1.00 46.97 444 ASN A O 1
ATOM 3658 N N . SER A 1 445 ? 11.847 -51.691 79.383 1.00 48.78 445 SER A N 1
ATOM 3659 C CA . SER A 1 445 ? 12.641 -52.915 79.205 1.00 48.78 445 SER A CA 1
ATOM 3660 C C . SER A 1 445 ? 13.500 -52.843 77.940 1.00 48.78 445 SER A C 1
ATOM 3662 O O . SER A 1 445 ? 12.994 -52.951 76.836 1.00 48.78 445 SER A O 1
ATOM 3664 N N . ILE A 1 446 ? 14.815 -52.633 78.013 1.00 41.81 446 ILE A N 1
ATOM 3665 C CA . ILE A 1 446 ? 15.778 -53.519 78.680 1.00 41.81 446 ILE A CA 1
ATOM 3666 C C . ILE A 1 446 ? 16.982 -52.686 79.168 1.00 41.81 446 ILE A C 1
ATOM 3668 O O . ILE A 1 446 ? 17.657 -52.032 78.378 1.00 41.81 446 ILE A O 1
ATOM 3672 N N . LYS A 1 447 ? 17.304 -52.753 80.468 1.00 46.66 447 LYS A N 1
ATOM 3673 C CA . LYS A 1 447 ? 18.674 -52.480 80.947 1.00 46.66 447 LYS A CA 1
ATOM 3674 C C . LYS A 1 447 ? 19.568 -53.650 80.523 1.00 46.66 447 LYS A C 1
ATOM 3676 O O . LYS A 1 447 ? 19.168 -54.794 80.734 1.00 46.66 447 LYS A O 1
ATOM 3681 N N . PRO A 1 448 ? 20.815 -53.391 80.105 1.00 39.81 448 PRO A N 1
ATOM 3682 C CA . PRO A 1 448 ? 21.902 -54.018 80.850 1.00 39.81 448 PRO A CA 1
ATOM 3683 C C . PRO A 1 448 ? 23.031 -53.048 81.213 1.00 39.81 448 PRO A C 1
ATOM 3685 O O . PRO A 1 448 ? 23.376 -52.111 80.501 1.00 39.81 448 PRO A O 1
ATOM 3688 N N . GLN A 1 449 ? 23.587 -53.338 82.381 1.00 39.81 449 GLN A N 1
ATOM 3689 C CA . GLN A 1 449 ? 24.851 -52.861 82.922 1.00 39.81 449 GLN A CA 1
ATOM 3690 C C . GLN A 1 449 ? 26.041 -53.096 81.968 1.00 39.81 449 GLN A C 1
ATOM 3692 O O . GLN A 1 449 ? 26.017 -54.023 81.168 1.00 39.81 449 GLN A O 1
ATOM 3697 N N . LEU A 1 450 ? 27.076 -52.262 82.147 1.00 44.56 450 LEU A N 1
ATOM 3698 C CA . LEU A 1 450 ? 28.498 -52.406 81.782 1.00 44.56 450 LEU A CA 1
ATOM 3699 C C . LEU A 1 450 ? 28.919 -53.539 80.819 1.00 44.56 450 LEU A C 1
ATOM 3701 O O . LEU A 1 450 ? 28.892 -54.702 81.206 1.00 44.56 450 LEU A O 1
ATOM 3705 N N . SER A 1 451 ? 29.615 -53.174 79.731 1.00 34.97 451 SER A N 1
ATOM 3706 C CA . SER A 1 451 ? 30.958 -53.716 79.424 1.00 34.97 451 SER A CA 1
ATOM 3707 C C . SER A 1 451 ? 31.627 -53.024 78.228 1.00 34.97 451 SER A C 1
ATOM 3709 O O . SER A 1 451 ? 30.995 -52.735 77.218 1.00 34.97 451 SER A O 1
ATOM 3711 N N . LYS A 1 452 ? 32.940 -52.808 78.362 1.00 43.72 452 LYS A N 1
ATOM 3712 C CA . LYS A 1 452 ? 33.913 -52.431 77.323 1.00 43.72 452 LYS A CA 1
ATOM 3713 C C . LYS A 1 452 ? 33.910 -53.420 76.142 1.00 43.72 452 LYS A C 1
ATOM 3715 O O . LYS A 1 452 ? 33.881 -54.616 76.397 1.00 43.72 452 LYS A O 1
ATOM 3720 N N . SER A 1 453 ? 34.080 -52.923 74.912 1.00 36.06 453 SER A N 1
ATOM 3721 C CA . SER A 1 453 ? 34.842 -53.514 73.779 1.00 36.06 453 SER A CA 1
ATOM 3722 C C . SER A 1 453 ? 34.437 -52.751 72.507 1.00 36.06 453 SER A C 1
ATOM 3724 O O . SER A 1 453 ? 33.265 -52.721 72.168 1.00 36.06 453 SER A O 1
ATOM 3726 N N . SER A 1 454 ? 35.281 -51.895 71.931 1.00 36.72 454 SER A N 1
ATOM 3727 C CA . SER A 1 454 ? 36.341 -52.202 70.956 1.00 36.72 454 SER A CA 1
ATOM 3728 C C . SER A 1 454 ? 35.840 -52.764 69.617 1.00 36.72 454 SER A C 1
ATOM 3730 O O . SER A 1 454 ? 35.250 -53.841 69.574 1.00 36.72 454 SER A O 1
ATOM 3732 N N . SER A 1 455 ? 36.243 -52.053 68.551 1.00 37.88 455 SER A N 1
ATOM 3733 C CA . SER A 1 455 ? 36.327 -52.433 67.127 1.00 37.88 455 SER A CA 1
ATOM 3734 C C . SER A 1 455 ? 35.017 -52.542 66.332 1.00 37.88 455 SER A C 1
ATOM 3736 O O . SER A 1 455 ? 34.010 -52.977 66.867 1.00 37.88 455 SER A O 1
ATOM 3738 N N . ALA A 1 456 ? 34.933 -52.250 65.034 1.00 35.81 456 ALA A N 1
ATOM 3739 C CA . ALA A 1 456 ? 35.723 -51.512 64.040 1.00 35.81 456 ALA A CA 1
ATOM 3740 C C . ALA A 1 456 ? 34.960 -51.663 62.695 1.00 35.81 456 ALA A C 1
ATOM 3742 O O . ALA A 1 456 ? 34.136 -52.567 62.575 1.00 35.81 456 ALA A O 1
ATOM 3743 N N . ILE A 1 457 ? 35.355 -50.869 61.686 1.00 35.78 457 ILE A N 1
ATOM 3744 C CA . ILE A 1 457 ? 35.097 -51.010 60.228 1.00 35.78 457 ILE A CA 1
ATOM 3745 C C . ILE A 1 457 ? 33.827 -50.261 59.744 1.00 35.78 457 ILE A C 1
ATOM 3747 O O . ILE A 1 457 ? 32.717 -50.714 59.992 1.00 35.78 457 ILE A O 1
ATOM 3751 N N . LEU A 1 458 ? 33.897 -49.006 59.252 1.00 39.62 458 LEU A N 1
ATOM 3752 C CA . LEU A 1 458 ? 34.444 -48.453 57.974 1.00 39.62 458 LEU A CA 1
ATOM 3753 C C . LEU A 1 458 ? 33.747 -49.022 56.722 1.00 39.62 458 LEU A C 1
ATOM 3755 O O . LEU A 1 458 ? 33.669 -50.231 56.564 1.00 39.62 458 LEU A O 1
ATOM 3759 N N . ILE A 1 459 ? 33.182 -48.201 55.825 1.00 35.69 459 ILE A N 1
ATOM 3760 C CA . ILE A 1 459 ? 33.845 -47.556 54.661 1.00 35.69 459 ILE A CA 1
ATOM 3761 C C . ILE A 1 459 ? 32.851 -46.495 54.104 1.00 35.69 459 ILE A C 1
ATOM 3763 O O . ILE A 1 459 ? 31.678 -46.816 53.934 1.00 35.69 459 ILE A O 1
ATOM 3767 N N . CYS A 1 460 ? 33.198 -45.196 54.064 1.00 33.25 460 CYS A N 1
ATOM 3768 C CA . CYS A 1 460 ? 33.915 -44.439 53.001 1.00 33.25 460 CYS A CA 1
ATOM 3769 C C . CYS A 1 460 ? 32.897 -43.820 51.999 1.00 33.25 460 CYS A C 1
ATOM 3771 O O . CYS A 1 460 ? 32.201 -44.548 51.304 1.00 33.25 460 CYS A O 1
ATOM 3773 N N . GLU A 1 461 ? 32.551 -42.528 52.087 1.00 33.38 461 GLU A N 1
ATOM 3774 C CA . GLU A 1 461 ? 33.315 -41.346 51.627 1.00 33.38 461 GLU A CA 1
ATOM 3775 C C . GLU A 1 461 ? 33.225 -41.111 50.111 1.00 33.38 461 GLU A C 1
ATOM 3777 O O . GLU A 1 461 ? 33.669 -41.929 49.316 1.00 33.38 461 GLU A O 1
ATOM 3782 N N . CYS A 1 462 ? 32.652 -39.964 49.739 1.00 32.75 462 CYS A N 1
ATOM 3783 C CA . CYS A 1 462 ? 33.080 -39.078 48.652 1.00 32.75 462 CYS A CA 1
ATOM 3784 C C . CYS A 1 462 ? 32.170 -37.838 48.698 1.00 32.75 462 CYS A C 1
ATOM 3786 O O . CYS A 1 462 ? 30.955 -37.986 48.704 1.00 32.75 462 CYS A O 1
ATOM 3788 N N . LEU A 1 463 ? 32.611 -36.589 48.691 1.00 32.66 463 LEU A N 1
ATOM 3789 C CA . LEU A 1 463 ? 33.924 -35.964 48.769 1.00 32.66 463 LEU A CA 1
ATOM 3790 C C . LEU A 1 463 ? 33.619 -34.483 49.059 1.00 32.66 463 LEU A C 1
ATOM 3792 O O . LEU A 1 463 ? 32.679 -33.913 48.502 1.00 32.66 463 LEU A O 1
ATOM 3796 N N . SER A 1 464 ? 34.403 -33.894 49.950 1.00 32.84 464 SER A N 1
ATOM 3797 C CA . SER A 1 464 ? 34.456 -32.462 50.240 1.00 32.84 464 SER A CA 1
ATOM 3798 C C . SER A 1 464 ? 35.032 -31.648 49.068 1.00 32.84 464 SER A C 1
ATOM 3800 O O . SER A 1 464 ? 35.550 -32.222 48.111 1.00 32.84 464 SER A O 1
ATOM 3802 N N . LEU A 1 465 ? 35.085 -30.322 49.290 1.00 31.78 465 LEU A N 1
ATOM 3803 C CA . LEU A 1 465 ? 35.995 -29.301 48.724 1.00 31.78 465 LEU A CA 1
ATOM 3804 C C . LEU A 1 465 ? 35.346 -28.410 47.636 1.00 31.78 465 LEU A C 1
ATOM 3806 O O . LEU A 1 465 ? 34.851 -28.910 46.638 1.00 31.78 465 LEU A O 1
ATOM 3810 N N . ASN A 1 466 ? 35.304 -27.074 47.729 1.00 28.88 466 ASN A N 1
ATOM 3811 C CA . ASN A 1 466 ? 36.054 -26.136 48.568 1.00 28.88 466 ASN A CA 1
ATOM 3812 C C . ASN A 1 466 ? 35.302 -24.810 48.780 1.00 28.88 466 ASN A C 1
ATOM 3814 O O . ASN A 1 466 ? 34.760 -24.230 47.842 1.00 28.88 466 ASN A O 1
ATOM 3818 N N . TYR A 1 467 ? 35.400 -24.312 50.011 1.00 30.58 467 TYR A N 1
ATOM 3819 C CA . TYR A 1 467 ? 35.478 -22.897 50.370 1.00 30.58 467 TYR A CA 1
ATOM 3820 C C . TYR A 1 467 ? 36.915 -22.668 50.869 1.00 30.58 467 TYR A C 1
ATOM 3822 O O . TYR A 1 467 ? 37.448 -23.530 51.566 1.00 30.58 467 TYR A O 1
ATOM 3830 N N . SER A 1 468 ? 37.510 -21.517 50.577 1.00 35.16 468 SER A N 1
ATOM 3831 C CA . SER A 1 468 ? 38.614 -20.931 51.354 1.00 35.16 468 SER A CA 1
ATOM 3832 C C . SER A 1 468 ? 38.485 -19.408 51.213 1.00 35.16 468 SER A C 1
ATOM 3834 O O . SER A 1 468 ? 38.405 -18.898 50.100 1.00 35.16 468 SER A O 1
ATOM 3836 N N . GLU A 1 469 ? 38.095 -18.709 52.285 1.00 33.22 469 GLU A N 1
ATOM 3837 C CA . GLU A 1 469 ? 38.952 -18.098 53.334 1.00 33.22 469 GLU A CA 1
ATOM 3838 C C . GLU A 1 469 ? 39.159 -16.601 53.006 1.00 33.22 469 GLU A C 1
ATOM 3840 O O . GLU A 1 469 ? 39.195 -16.235 51.839 1.00 33.22 469 GLU A O 1
ATOM 3845 N N . ALA A 1 470 ? 39.235 -15.642 53.929 1.00 29.98 470 ALA A N 1
ATOM 3846 C CA . ALA A 1 470 ? 39.451 -15.667 55.370 1.00 29.98 470 ALA A CA 1
ATOM 3847 C C . ALA A 1 470 ? 38.894 -14.374 56.018 1.00 29.98 470 ALA A C 1
ATOM 3849 O O . ALA A 1 470 ? 38.728 -13.367 55.332 1.00 29.98 470 ALA A O 1
ATOM 3850 N N . ASP A 1 471 ? 38.659 -14.464 57.334 1.00 27.66 471 ASP A N 1
ATOM 3851 C CA . ASP A 1 471 ? 39.074 -13.542 58.412 1.00 27.66 471 ASP A CA 1
ATOM 3852 C C . ASP A 1 471 ? 38.795 -12.029 58.363 1.00 27.66 471 ASP A C 1
ATOM 3854 O O . ASP A 1 471 ? 38.902 -11.365 57.344 1.00 27.66 471 ASP A O 1
ATOM 3858 N N . SER A 1 472 ? 38.680 -11.313 59.479 1.00 31.11 472 SER A N 1
ATOM 3859 C CA . SER A 1 472 ? 38.129 -11.475 60.833 1.00 31.11 472 SER A CA 1
ATOM 3860 C C . SER A 1 472 ? 38.459 -10.146 61.531 1.00 31.11 472 SER A C 1
ATOM 3862 O O . SER A 1 472 ? 39.511 -9.561 61.276 1.00 31.11 472 SER A O 1
ATOM 3864 N N . SER A 1 473 ? 37.566 -9.632 62.382 1.00 28.03 473 SER A N 1
ATOM 3865 C CA . SER A 1 473 ? 37.901 -8.963 63.657 1.00 28.03 473 SER A CA 1
ATOM 3866 C C . SER A 1 473 ? 36.685 -8.253 64.249 1.00 28.03 473 SER A C 1
ATOM 3868 O O . SER A 1 473 ? 36.040 -7.415 63.625 1.00 28.03 473 SER A O 1
ATOM 3870 N N . ALA A 1 474 ? 36.395 -8.633 65.487 1.00 31.72 474 ALA A N 1
ATOM 3871 C CA . ALA A 1 474 ? 35.320 -8.162 66.342 1.00 31.72 474 ALA A CA 1
ATOM 3872 C C . ALA A 1 474 ? 35.760 -6.981 67.220 1.00 31.72 474 ALA A C 1
ATOM 3874 O O . ALA A 1 474 ? 36.943 -6.874 67.533 1.00 31.72 474 ALA A O 1
ATOM 3875 N N . GLN A 1 475 ? 34.800 -6.204 67.743 1.00 27.80 475 GLN A N 1
ATOM 3876 C CA . GLN A 1 475 ? 34.883 -5.667 69.110 1.00 27.80 475 GLN A CA 1
ATOM 3877 C C . GLN A 1 475 ? 33.521 -5.180 69.659 1.00 27.80 475 GLN A C 1
ATOM 3879 O O . GLN A 1 475 ? 32.944 -4.217 69.173 1.00 27.80 475 GLN A O 1
ATOM 3884 N N . LEU A 1 476 ? 33.039 -5.935 70.657 1.00 29.78 476 LEU A N 1
ATOM 3885 C CA . LEU A 1 476 ? 32.494 -5.570 71.983 1.00 29.78 476 LEU A CA 1
ATOM 3886 C C . LEU A 1 476 ? 31.500 -4.393 72.178 1.00 29.78 476 LEU A C 1
ATOM 3888 O O . LEU A 1 476 ? 31.723 -3.259 71.776 1.00 29.78 476 LEU A O 1
ATOM 3892 N N . ALA A 1 477 ? 30.439 -4.711 72.937 1.00 28.55 477 ALA A N 1
ATOM 3893 C CA . ALA A 1 477 ? 29.347 -3.870 73.462 1.00 28.55 477 ALA A CA 1
ATOM 3894 C C . ALA A 1 477 ? 29.796 -2.877 74.580 1.00 28.55 477 ALA A C 1
ATOM 3896 O O . ALA A 1 477 ? 30.961 -2.947 74.981 1.00 28.55 477 ALA A O 1
ATOM 3897 N N . PRO A 1 478 ? 28.933 -1.976 75.130 1.00 40.84 478 PRO A N 1
ATOM 3898 C CA . PRO A 1 478 ? 27.839 -2.381 76.040 1.00 40.84 478 PRO A CA 1
ATOM 3899 C C . PRO A 1 478 ? 26.543 -1.523 76.015 1.00 40.84 478 PRO A C 1
ATOM 3901 O O . PRO A 1 478 ? 26.448 -0.470 75.391 1.00 40.84 478 PRO A O 1
ATOM 3904 N N . GLU A 1 479 ? 25.538 -2.015 76.746 1.00 30.05 479 GLU A N 1
ATOM 3905 C CA . GLU A 1 479 ? 24.232 -1.416 77.063 1.00 30.05 479 GLU A CA 1
ATOM 3906 C C . GLU A 1 479 ? 24.295 -0.048 77.776 1.00 30.05 479 GLU A C 1
ATOM 3908 O O . GLU A 1 479 ? 25.171 0.179 78.613 1.00 30.05 479 GLU A O 1
ATOM 3913 N N . LYS A 1 480 ? 23.261 0.793 77.579 1.00 28.33 480 LYS A N 1
ATOM 3914 C CA . LYS A 1 480 ? 22.599 1.549 78.667 1.00 28.33 480 LYS A CA 1
ATOM 3915 C C . LYS A 1 480 ? 21.257 2.170 78.247 1.00 28.33 480 LYS A C 1
ATOM 3917 O O . LYS A 1 480 ? 21.143 2.811 77.208 1.00 28.33 480 LYS A O 1
ATOM 3922 N N . LEU A 1 481 ? 20.267 2.009 79.128 1.00 28.88 481 LEU A N 1
ATOM 3923 C CA . LEU A 1 481 ? 19.020 2.776 79.202 1.00 28.88 481 LEU A CA 1
ATOM 3924 C C . LEU A 1 481 ? 19.285 4.292 79.301 1.00 28.88 481 LEU A C 1
ATOM 3926 O O . LEU A 1 481 ? 20.151 4.687 80.075 1.00 28.88 481 LEU A O 1
ATOM 3930 N N . SER A 1 482 ? 18.460 5.135 78.662 1.00 26.48 482 SER A N 1
ATOM 3931 C CA . SER A 1 482 ? 17.580 6.096 79.366 1.00 26.48 482 SER A CA 1
ATOM 3932 C C . SER A 1 482 ? 16.830 7.045 78.415 1.00 26.48 482 SER A C 1
ATOM 3934 O O . SER A 1 482 ? 17.393 7.552 77.454 1.00 26.48 482 SER A O 1
ATOM 3936 N N . SER A 1 483 ? 15.584 7.320 78.809 1.00 23.73 483 SER A N 1
ATOM 3937 C CA . SER A 1 483 ? 14.889 8.615 78.774 1.00 23.73 483 SER A CA 1
ATOM 3938 C C . SER A 1 483 ? 14.588 9.312 77.442 1.00 23.73 483 SER A C 1
ATOM 3940 O O . SER A 1 483 ? 15.441 9.911 76.797 1.00 23.73 483 SER A O 1
ATOM 3942 N N . CYS A 1 484 ? 13.285 9.406 77.169 1.00 26.00 484 CYS A N 1
ATOM 3943 C CA . CYS A 1 484 ? 12.658 10.479 76.407 1.00 26.00 484 CYS A CA 1
ATOM 3944 C C . CYS A 1 484 ? 13.129 11.865 76.882 1.00 26.00 484 CYS A C 1
ATOM 3946 O O . CYS A 1 484 ? 13.125 12.118 78.085 1.00 26.00 484 CYS A O 1
ATOM 3948 N N . TYR A 1 485 ? 13.414 12.768 75.944 1.00 25.39 485 TYR A N 1
ATOM 3949 C CA . TYR A 1 485 ? 13.160 14.202 76.082 1.00 25.39 485 TYR A CA 1
ATOM 3950 C C . TYR A 1 485 ? 12.831 14.786 74.708 1.00 25.39 485 TYR A C 1
ATOM 3952 O O . TYR A 1 485 ? 13.636 14.771 73.780 1.00 25.39 485 TYR A O 1
ATOM 3960 N N . SER A 1 486 ? 11.607 15.286 74.602 1.00 30.11 486 SER A N 1
ATOM 3961 C CA . SER A 1 486 ? 11.162 16.214 73.574 1.00 30.11 486 SER A CA 1
ATOM 3962 C C . SER A 1 486 ? 11.920 17.534 73.726 1.00 30.11 486 SER A C 1
ATOM 3964 O O . SER A 1 486 ? 12.071 18.006 74.850 1.00 30.11 486 SER A O 1
ATOM 3966 N N . ASN A 1 487 ? 12.325 18.154 72.615 1.00 25.73 487 ASN A N 1
ATOM 3967 C CA . ASN A 1 487 ? 12.039 19.569 72.365 1.00 25.73 487 ASN A CA 1
ATOM 3968 C C . ASN A 1 487 ? 12.352 19.983 70.920 1.00 25.73 487 ASN A C 1
ATOM 3970 O O . ASN A 1 487 ? 13.485 19.987 70.454 1.00 25.73 487 ASN A O 1
ATOM 3974 N N . SER A 1 488 ? 11.262 20.353 70.263 1.00 28.81 488 SER A N 1
ATOM 3975 C CA . SER A 1 488 ? 11.041 21.400 69.273 1.00 28.81 488 SER A CA 1
ATOM 3976 C C . SER A 1 488 ? 12.114 22.491 69.119 1.00 28.81 488 SER A C 1
ATOM 3978 O O . SER A 1 488 ? 12.485 23.164 70.077 1.00 28.81 488 SER A O 1
ATOM 3980 N N . THR A 1 489 ? 12.468 22.775 67.865 1.00 25.64 489 THR A N 1
ATOM 3981 C CA . THR A 1 489 ? 12.701 24.123 67.293 1.00 25.64 489 THR A CA 1
ATOM 3982 C C . THR A 1 489 ? 12.683 23.949 65.762 1.00 25.64 489 THR A C 1
ATOM 3984 O O . THR A 1 489 ? 13.549 23.292 65.203 1.00 25.64 489 THR A O 1
ATOM 3987 N N . SER A 1 490 ? 11.560 24.162 65.068 1.00 28.73 490 SER A N 1
ATOM 3988 C CA . SER A 1 490 ? 11.041 25.427 64.513 1.00 28.73 490 SER A CA 1
ATOM 3989 C C . SER A 1 490 ? 12.013 26.182 63.596 1.00 28.73 490 SER A C 1
ATOM 3991 O O . SER A 1 490 ? 12.943 26.830 64.074 1.00 28.73 490 SER A O 1
ATOM 3993 N N . SER A 1 491 ? 11.719 26.180 62.292 1.00 27.11 491 SER A N 1
ATOM 3994 C CA . SER A 1 491 ? 12.026 27.251 61.328 1.00 27.11 491 SER A CA 1
ATOM 3995 C C . SER A 1 491 ? 11.232 27.030 60.024 1.00 27.11 491 SER A C 1
ATOM 3997 O O . SER A 1 491 ? 10.779 25.912 59.786 1.00 27.11 491 SER A O 1
ATOM 3999 N N . PRO A 1 492 ? 10.928 28.093 59.257 1.00 33.78 492 PRO A N 1
ATOM 4000 C CA . PRO A 1 492 ? 9.543 28.547 59.132 1.00 33.78 492 PRO A CA 1
ATOM 4001 C C . PRO A 1 492 ? 8.899 28.323 57.756 1.00 33.78 492 PRO A C 1
ATOM 4003 O O . PRO A 1 492 ? 9.550 28.067 56.748 1.00 33.78 492 PRO A O 1
ATOM 4006 N N . SER A 1 493 ? 7.575 28.479 57.756 1.00 29.86 493 SER A N 1
ATOM 4007 C CA . SER A 1 493 ? 6.677 28.461 56.607 1.00 29.86 493 SER A CA 1
ATOM 4008 C C . SER A 1 493 ? 7.019 29.527 55.562 1.00 29.86 493 SER A C 1
ATOM 4010 O O . SER A 1 493 ? 6.970 30.722 55.858 1.00 29.86 493 SER A O 1
ATOM 4012 N N . ALA A 1 494 ? 7.218 29.098 54.318 1.00 27.14 494 ALA A N 1
ATOM 4013 C CA . ALA A 1 494 ? 6.971 29.920 53.143 1.00 27.14 494 ALA A CA 1
ATOM 4014 C C . ALA A 1 494 ? 5.713 29.384 52.450 1.00 27.14 494 ALA A C 1
ATOM 4016 O O . ALA A 1 494 ? 5.675 28.253 51.968 1.00 27.14 494 ALA A O 1
ATOM 4017 N N . PHE A 1 495 ? 4.664 30.203 52.466 1.00 31.19 495 PHE A N 1
ATOM 4018 C CA . PHE A 1 495 ? 3.459 30.030 51.668 1.00 31.19 495 PHE A CA 1
ATOM 4019 C C . PHE A 1 495 ? 3.837 29.977 50.183 1.00 31.19 495 PHE A C 1
ATOM 4021 O O . PHE A 1 495 ? 4.429 30.926 49.671 1.00 31.19 495 PHE A O 1
ATOM 4028 N N . ILE A 1 496 ? 3.456 28.908 49.485 1.00 30.05 496 ILE A N 1
ATOM 4029 C CA . ILE A 1 496 ? 3.379 28.920 48.023 1.00 30.05 496 ILE A CA 1
ATOM 4030 C C . ILE A 1 496 ? 1.903 28.990 47.657 1.00 30.05 496 ILE A C 1
ATOM 4032 O O . ILE A 1 496 ? 1.143 28.032 47.774 1.00 30.05 496 ILE A O 1
ATOM 4036 N N . THR A 1 497 ? 1.521 30.197 47.272 1.00 33.16 497 THR A N 1
ATOM 4037 C CA . THR A 1 497 ? 0.263 30.572 46.646 1.00 33.16 497 THR A CA 1
ATOM 4038 C C . THR A 1 497 ? 0.057 29.768 45.362 1.00 33.16 497 THR A C 1
ATOM 4040 O O . THR A 1 497 ? 0.969 29.640 44.545 1.00 33.16 497 THR A O 1
ATOM 4043 N N . SER A 1 498 ? -1.153 29.245 45.174 1.00 36.69 498 SER A N 1
ATOM 4044 C CA . SER A 1 498 ? -1.614 28.618 43.933 1.00 36.69 498 SER A CA 1
ATOM 4045 C C . SER A 1 498 ? -1.365 29.530 42.722 1.00 36.69 498 SER A C 1
ATOM 4047 O O . SER A 1 498 ? -1.662 30.725 42.810 1.00 36.69 498 SER A O 1
ATOM 4049 N N . PRO A 1 499 ? -0.873 29.021 41.579 1.00 32.25 499 PRO A N 1
ATOM 4050 C CA . PRO A 1 499 ? -0.716 29.857 40.400 1.00 32.25 499 PRO A CA 1
ATOM 4051 C C . PRO A 1 499 ? -2.089 30.199 39.804 1.00 32.25 499 PRO A C 1
ATOM 4053 O O . PRO A 1 499 ? -2.946 29.337 39.605 1.00 32.25 499 PRO A O 1
ATOM 4056 N N . SER A 1 500 ? -2.286 31.490 39.542 1.00 34.50 500 SER A N 1
ATOM 4057 C CA . SER A 1 500 ? -3.443 32.068 38.867 1.00 34.50 500 SER A CA 1
ATOM 4058 C C . SER A 1 500 ? -3.552 31.620 37.406 1.00 34.50 500 SER A C 1
ATOM 4060 O O . SER A 1 500 ? -2.564 31.293 36.749 1.00 34.50 500 SER A O 1
ATOM 4062 N N . ILE A 1 501 ? -4.778 31.704 36.886 1.00 43.41 501 ILE A N 1
ATOM 4063 C CA . ILE A 1 501 ? -5.280 31.329 35.547 1.00 43.41 501 ILE A CA 1
ATOM 4064 C C . ILE A 1 501 ? -4.586 32.061 34.362 1.00 43.41 501 ILE A C 1
ATOM 4066 O O . ILE A 1 501 ? -4.951 31.879 33.208 1.00 43.41 501 ILE A O 1
ATOM 4070 N N . SER A 1 502 ? -3.532 32.841 34.599 1.00 39.81 502 SER A N 1
ATOM 4071 C CA . SER A 1 502 ? -2.790 33.588 33.572 1.00 39.81 502 SER A CA 1
ATOM 4072 C C . SER A 1 502 ? -1.674 32.795 32.873 1.00 39.81 502 SER A C 1
ATOM 4074 O O . SER A 1 502 ? -1.231 33.197 31.803 1.00 39.81 502 SER A O 1
ATOM 4076 N N . ASN A 1 503 ? -1.231 31.655 33.418 1.00 33.56 503 ASN A N 1
ATOM 4077 C CA . ASN A 1 503 ? -0.111 30.883 32.849 1.00 33.56 503 ASN A CA 1
ATOM 4078 C C . ASN A 1 503 ? -0.513 29.842 31.788 1.00 33.56 503 ASN A C 1
ATOM 4080 O O . ASN A 1 503 ? 0.355 29.156 31.256 1.00 33.56 503 ASN A O 1
ATOM 4084 N N . LEU A 1 504 ? -1.801 29.728 31.444 1.00 39.41 504 LEU A N 1
ATOM 4085 C CA . LEU A 1 504 ? -2.272 28.774 30.429 1.00 39.41 504 LEU A CA 1
ATOM 4086 C C . LEU A 1 504 ? -2.302 29.350 28.998 1.00 39.41 504 LEU A C 1
ATOM 4088 O O . LEU A 1 504 ? -2.607 28.622 28.060 1.00 39.41 504 LEU A O 1
ATOM 4092 N N . GLN A 1 505 ? -2.006 30.642 28.816 1.00 38.09 505 GLN A N 1
ATOM 4093 C CA . GLN A 1 505 ? -2.152 31.329 27.524 1.00 38.09 505 GLN A CA 1
ATOM 4094 C C . GLN A 1 505 ? -0.854 31.516 26.728 1.00 38.09 505 GLN A C 1
ATOM 4096 O O . GLN A 1 505 ? -0.931 31.907 25.573 1.00 38.09 505 GLN A O 1
ATOM 4101 N N . HIS A 1 506 ? 0.319 31.180 27.272 1.00 36.34 506 HIS A N 1
ATOM 4102 C CA . HIS A 1 506 ? 1.591 31.370 26.555 1.00 36.34 506 HIS A CA 1
ATOM 4103 C C . HIS A 1 506 ? 2.163 30.107 25.891 1.00 36.34 506 HIS A C 1
ATOM 4105 O O . HIS A 1 506 ? 3.173 30.184 25.199 1.00 36.34 506 HIS A O 1
ATOM 4111 N N . THR A 1 507 ? 1.534 28.942 26.071 1.00 33.47 507 THR A N 1
ATOM 4112 C CA . THR A 1 507 ? 2.057 27.654 25.569 1.00 33.47 507 THR A CA 1
ATOM 4113 C C . THR A 1 507 ? 1.428 27.211 24.240 1.00 33.47 507 THR A C 1
ATOM 4115 O O . THR A 1 507 ? 1.702 26.110 23.776 1.00 33.47 507 THR A O 1
ATOM 4118 N N . LEU A 1 508 ? 0.601 28.049 23.601 1.00 35.47 508 LEU A N 1
ATOM 4119 C CA . LEU A 1 508 ? -0.037 27.734 22.312 1.00 35.47 508 LEU A CA 1
ATOM 4120 C C . LEU A 1 508 ? 0.565 28.460 21.092 1.00 35.47 508 LEU A C 1
ATOM 4122 O O . LEU A 1 508 ? 0.167 28.147 19.976 1.00 35.47 508 LEU A O 1
ATOM 4126 N N . ASP A 1 509 ? 1.566 29.329 21.268 1.00 36.59 509 ASP A N 1
ATOM 4127 C CA . ASP A 1 509 ? 2.043 30.225 20.194 1.00 36.59 509 ASP A CA 1
ATOM 4128 C C . ASP A 1 509 ? 3.376 29.839 19.523 1.00 36.59 509 ASP A C 1
ATOM 4130 O O . ASP A 1 509 ? 3.995 30.662 18.854 1.00 36.59 509 ASP A O 1
ATOM 4134 N N . LEU A 1 510 ? 3.840 28.590 19.625 1.00 41.59 510 LEU A N 1
ATOM 4135 C CA . LEU A 1 510 ? 5.048 28.156 18.903 1.00 41.59 510 LEU A CA 1
ATOM 4136 C C . LEU A 1 510 ? 4.838 26.815 18.194 1.00 41.59 510 LEU A C 1
ATOM 4138 O O . LEU A 1 510 ? 5.334 25.773 18.617 1.00 41.59 510 LEU A O 1
ATOM 4142 N N . ILE A 1 511 ? 4.121 26.859 17.069 1.00 38.62 511 ILE A N 1
ATOM 4143 C CA . ILE A 1 511 ? 4.238 25.857 16.003 1.00 38.62 511 ILE A CA 1
ATOM 4144 C C . ILE A 1 511 ? 4.918 26.546 14.812 1.00 38.62 511 ILE A C 1
ATOM 4146 O O . ILE A 1 511 ? 4.390 27.545 14.324 1.00 38.62 511 ILE A O 1
ATOM 4150 N N . PRO A 1 512 ? 6.060 26.045 14.306 1.00 40.97 512 PRO A N 1
ATOM 4151 C CA . PRO A 1 512 ? 6.657 26.574 13.088 1.00 40.97 512 PRO A CA 1
ATOM 4152 C C . PRO A 1 512 ? 5.756 26.253 11.889 1.00 40.97 512 PRO A C 1
ATOM 4154 O O . PRO A 1 512 ? 5.592 25.089 11.510 1.00 40.97 512 PRO A O 1
ATOM 4157 N N . GLU A 1 513 ? 5.193 27.282 11.257 1.00 44.59 513 GLU A N 1
ATOM 4158 C CA . GLU A 1 513 ? 4.617 27.175 9.918 1.00 44.59 513 GLU A CA 1
ATOM 4159 C C . GLU A 1 513 ? 5.735 26.944 8.894 1.00 44.59 513 GLU A C 1
ATOM 4161 O O . GLU A 1 513 ? 6.270 27.877 8.309 1.00 44.59 513 GLU A O 1
ATOM 4166 N N . ASN A 1 514 ? 6.108 25.687 8.657 1.00 48.25 514 ASN A N 1
ATOM 4167 C CA . ASN A 1 514 ? 6.983 25.337 7.532 1.00 48.25 514 ASN A CA 1
ATOM 4168 C C . ASN A 1 514 ? 6.558 24.041 6.821 1.00 48.25 514 ASN A C 1
ATOM 4170 O O . ASN A 1 514 ? 7.380 23.260 6.352 1.00 48.25 514 ASN A O 1
ATOM 4174 N N . GLY A 1 515 ? 5.243 23.817 6.720 1.00 43.59 515 GLY A N 1
ATOM 4175 C CA . GLY A 1 515 ? 4.653 22.691 5.979 1.00 43.59 515 GLY A CA 1
ATOM 4176 C C . GLY A 1 515 ? 3.902 23.071 4.696 1.00 43.59 515 GLY A C 1
ATOM 4177 O O . GLY A 1 515 ? 3.688 22.216 3.841 1.00 43.59 515 GLY A O 1
ATOM 4178 N N . TYR A 1 516 ? 3.520 24.341 4.521 1.00 42.81 516 TYR A N 1
ATOM 4179 C CA . TYR A 1 516 ? 2.564 24.732 3.473 1.00 42.81 516 TYR A CA 1
ATOM 4180 C C . TYR A 1 516 ? 3.199 25.272 2.182 1.00 42.81 516 TYR A C 1
ATOM 4182 O O . TYR A 1 516 ? 2.538 25.301 1.145 1.00 42.81 516 TYR A O 1
ATOM 4190 N N . ARG A 1 517 ? 4.494 25.625 2.182 1.00 41.00 517 ARG A N 1
ATOM 4191 C CA . ARG A 1 517 ? 5.172 26.131 0.970 1.00 41.00 517 ARG A CA 1
ATOM 4192 C C . ARG A 1 517 ? 5.552 25.044 -0.040 1.00 41.00 517 ARG A C 1
ATOM 4194 O O . ARG A 1 517 ? 5.583 25.321 -1.233 1.00 41.00 517 ARG A O 1
ATOM 4201 N N . VAL A 1 518 ? 5.776 23.803 0.396 1.00 44.12 518 VAL A N 1
ATOM 4202 C CA . VAL A 1 518 ? 6.154 22.702 -0.516 1.00 44.12 518 VAL A CA 1
ATOM 4203 C C . VAL A 1 518 ? 4.939 22.149 -1.271 1.00 44.12 518 VAL A C 1
ATOM 4205 O O . VAL A 1 518 ? 5.055 21.766 -2.431 1.00 44.12 518 VAL A O 1
ATOM 4208 N N . PHE A 1 519 ? 3.750 22.184 -0.664 1.00 40.72 519 PHE A N 1
ATOM 4209 C CA . PHE A 1 519 ? 2.524 21.685 -1.296 1.00 40.72 519 PHE A CA 1
ATOM 4210 C C . PHE A 1 519 ? 1.981 22.612 -2.394 1.00 40.72 519 PHE A C 1
ATOM 4212 O O . PHE A 1 519 ? 1.442 22.135 -3.391 1.00 40.72 519 PHE A O 1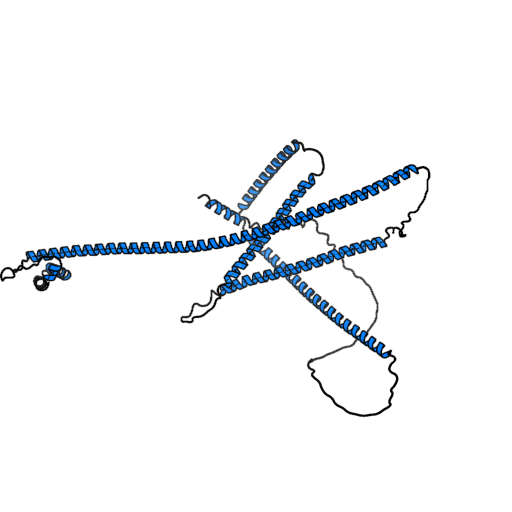
ATOM 4219 N N . ILE A 1 520 ? 2.171 23.928 -2.258 1.00 45.34 520 ILE A N 1
ATOM 4220 C CA . ILE A 1 520 ? 1.686 24.909 -3.239 1.00 45.34 520 ILE A CA 1
ATOM 4221 C C . ILE A 1 520 ? 2.558 24.910 -4.511 1.00 45.34 520 ILE A C 1
ATOM 4223 O O . ILE A 1 520 ? 2.021 25.011 -5.612 1.00 45.34 520 ILE A O 1
ATOM 4227 N N . CYS A 1 521 ? 3.874 24.687 -4.406 1.00 39.09 521 CYS A N 1
ATOM 4228 C CA . CYS A 1 521 ? 4.753 24.591 -5.583 1.00 39.09 521 CYS A CA 1
ATOM 4229 C C . CYS A 1 521 ? 4.509 23.329 -6.435 1.00 39.09 521 CYS A C 1
ATOM 4231 O O . CYS A 1 521 ? 4.709 23.360 -7.651 1.00 39.09 521 CYS A O 1
ATOM 4233 N N . ILE A 1 522 ? 4.042 22.234 -5.826 1.00 47.94 522 ILE A N 1
ATOM 4234 C CA . ILE A 1 522 ? 3.726 20.986 -6.542 1.00 47.94 522 ILE A CA 1
ATOM 4235 C C . ILE A 1 522 ? 2.383 21.113 -7.278 1.00 47.94 522 ILE A C 1
ATOM 4237 O O . ILE A 1 522 ? 2.298 20.766 -8.454 1.00 47.94 522 ILE A O 1
ATOM 4241 N N . LEU A 1 523 ? 1.370 21.719 -6.648 1.00 43.28 523 LEU A N 1
ATOM 4242 C CA . LEU A 1 523 ? 0.052 21.921 -7.266 1.00 43.28 523 LEU A CA 1
ATOM 4243 C C . LEU A 1 523 ? 0.073 22.918 -8.438 1.00 43.28 523 LEU A C 1
ATOM 4245 O O . LEU A 1 523 ? -0.663 22.739 -9.406 1.00 43.28 523 LEU A O 1
ATOM 4249 N N . ILE A 1 524 ? 0.941 23.935 -8.399 1.00 43.25 524 ILE A N 1
ATOM 4250 C CA . ILE A 1 524 ? 1.094 24.892 -9.511 1.00 43.25 524 ILE A CA 1
ATOM 4251 C C . ILE A 1 524 ? 1.829 24.252 -10.706 1.00 43.25 524 ILE A C 1
ATOM 4253 O O . ILE A 1 524 ? 1.546 24.597 -11.853 1.00 43.25 524 ILE A O 1
ATOM 4257 N N . SER A 1 525 ? 2.707 23.272 -10.463 1.00 42.00 525 SER A N 1
ATOM 4258 C CA . SER A 1 525 ? 3.434 22.560 -11.526 1.00 42.00 525 SER A CA 1
ATOM 4259 C C . SER A 1 525 ? 2.566 21.511 -12.237 1.00 42.00 525 SER A C 1
ATOM 4261 O O . SER A 1 525 ? 2.683 21.337 -13.448 1.00 42.00 525 SER A O 1
ATOM 4263 N N . GLU A 1 526 ? 1.646 20.853 -11.522 1.00 41.41 526 GLU A N 1
ATOM 4264 C CA . GLU A 1 526 ? 0.700 19.896 -12.121 1.00 41.41 526 GLU A CA 1
ATOM 4265 C C . GLU A 1 526 ? -0.435 20.577 -12.903 1.00 41.41 526 GLU A C 1
ATOM 4267 O O . GLU A 1 526 ? -0.896 20.034 -13.906 1.00 41.41 526 GLU A O 1
ATOM 4272 N N . ALA A 1 527 ? -0.844 21.792 -12.517 1.00 40.53 527 ALA A N 1
ATOM 4273 C CA . ALA A 1 527 ? -1.861 22.552 -13.248 1.00 40.53 527 ALA A CA 1
ATOM 4274 C C . ALA A 1 527 ? -1.355 23.106 -14.597 1.00 40.53 527 ALA A C 1
ATOM 4276 O O . ALA A 1 527 ? -2.145 23.275 -15.524 1.00 40.53 527 ALA A O 1
ATOM 4277 N N . PHE A 1 528 ? -0.047 23.356 -14.740 1.00 36.38 528 PHE A N 1
ATOM 4278 C CA . PHE A 1 528 ? 0.540 23.871 -15.986 1.00 36.38 528 PHE A CA 1
ATOM 4279 C C . PHE A 1 528 ? 0.769 22.781 -17.050 1.00 36.38 528 PHE A C 1
ATOM 4281 O O . PHE A 1 528 ? 0.786 23.080 -18.240 1.00 36.38 528 PHE A O 1
ATOM 4288 N N . MET A 1 529 ? 0.879 21.513 -16.640 1.00 40.62 529 MET A N 1
ATOM 4289 C CA . MET A 1 529 ? 1.048 20.355 -17.537 1.00 40.62 529 MET A CA 1
ATOM 4290 C C . MET A 1 529 ? -0.262 19.841 -18.157 1.00 40.62 529 MET A C 1
ATOM 4292 O O . MET A 1 529 ? -0.216 18.989 -19.035 1.00 40.62 529 MET A O 1
ATOM 4296 N N . TYR A 1 530 ? -1.420 20.345 -17.717 1.00 41.00 530 TYR A N 1
ATOM 4297 C CA . TYR A 1 530 ? -2.736 19.968 -18.254 1.00 41.00 530 TYR A CA 1
ATOM 4298 C C . TYR A 1 530 ? -3.349 21.013 -19.207 1.00 41.00 530 TYR A C 1
ATOM 4300 O O . TYR A 1 530 ? -4.458 20.808 -19.696 1.00 41.00 530 TYR A O 1
ATOM 4308 N N . CYS A 1 531 ? -2.638 22.113 -19.486 1.00 42.69 531 CYS A N 1
ATOM 4309 C CA . CYS A 1 531 ? -3.097 23.205 -20.359 1.00 42.69 531 CYS A CA 1
ATOM 4310 C C . CYS A 1 531 ? -2.151 23.515 -21.541 1.00 42.69 531 CYS A C 1
ATOM 4312 O O . CYS A 1 531 ? -2.290 24.566 -22.169 1.00 42.69 531 CYS A O 1
ATOM 4314 N N . ILE A 1 532 ? -1.224 22.610 -21.867 1.00 39.69 532 ILE A N 1
ATOM 4315 C CA . ILE A 1 532 ? -0.490 22.546 -23.147 1.00 39.69 532 ILE A CA 1
ATOM 4316 C C . ILE A 1 532 ? -0.801 21.182 -23.753 1.00 39.69 532 ILE A C 1
ATOM 4318 O O . ILE A 1 532 ? -1.038 21.129 -24.980 1.00 39.69 532 ILE A O 1
#